Protein AF-0000000078944733 (afdb_homodimer)

pLDDT: mean 95.59, std 8.6, range [38.94, 99.0]

Radius of gyration: 26.6 Å; Cα contacts (8 Å, |Δi|>4): 1406; chains: 2; bounding box: 56×77×52 Å

Sequence (620 aa):
MRNRLVVITGGAGFIGSHIAWELVKDNEVIVIDNLYTGRAENVPPGAKLVKADIRDYDAIAELISHADYVFHEAAQVSVVESIRDPVFTEEVNVLGTLNILRALLEGHGKLIFASSAAVYGDNPNLPLKETERPRPLSPYGVTKATAEEYLRVYHELYGLPVVALRYFNVFGPRQSANQYAGVISIFIKRALAGEPLVIFGDGKQTRDFIYVKDVVKANLLVAESRRANGRVFNVATGRQTSILELAMKIVEITGTTSSIIFDKPRPGDIRHSLADIGEIRKLGFEPEFSLEEGLKRTVEFFRKTGEGAEMRNRLVVITGGAGFIGSHIAWELVKDNEVIVIDNLYTGRAENVPPGAKLVKADIRDYDAIAELISHADYVFHEAAQVSVVESIRDPVFTEEVNVLGTLNILRALLEGHGKLIFASSAAVYGDNPNLPLKETERPRPLSPYGVTKATAEEYLRVYHELYGLPVVALRYFNVFGPRQSANQYAGVISIFIKRALAGEPLVIFGDGKQTRDFIYVKDVVKANLLVAESRRANGRVFNVATGRQTSILELAMKIVEITGTTSSIIFDKPRPGDIRHSLADIGEIRKLGFEPEFSLEEGLKRTVEFFRKTGEGAE

InterPro domains:
  IPR001509 NAD-dependent epimerase/dehydratase [PF01370] (6-236)
  IPR036291 NAD(P)-binding domain superfamily [SSF51735] (2-307)

Structure (mmCIF, N/CA/C/O backbone):
data_AF-0000000078944733-model_v1
#
loop_
_entity.id
_entity.type
_entity.pdbx_description
1 polymer 'UDP-glucose 4-epimerase, putative (GalE)'
#
loop_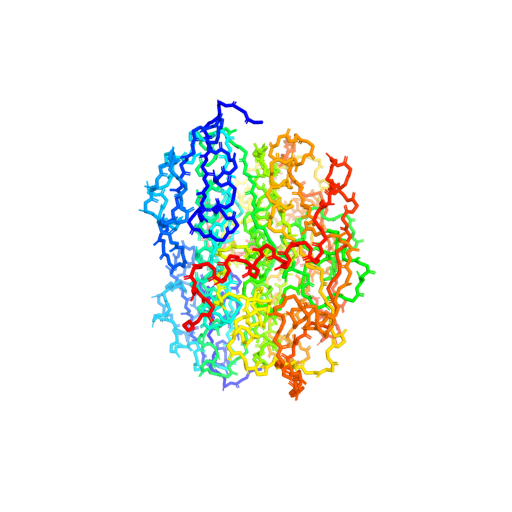
_atom_site.group_PDB
_atom_site.id
_atom_site.type_symbol
_atom_site.label_atom_id
_atom_site.label_alt_id
_atom_site.label_comp_id
_atom_site.label_asym_id
_atom_site.label_entity_id
_atom_site.label_seq_id
_atom_site.pdbx_PDB_ins_code
_atom_site.Cartn_x
_atom_site.Cartn_y
_atom_site.Cartn_z
_atom_site.occupancy
_atom_site.B_iso_or_equiv
_atom_site.auth_seq_id
_atom_site.auth_comp_id
_atom_site.auth_asym_id
_atom_site.auth_atom_id
_atom_site.pdbx_PDB_model_num
ATOM 1 N N . MET A 1 1 ? 18.875 23.844 10.656 1 89.12 1 MET A N 1
ATOM 2 C CA . MET A 1 1 ? 18.953 23.812 9.203 1 89.12 1 MET A CA 1
ATOM 3 C C . MET A 1 1 ? 19.188 25.219 8.641 1 89.12 1 MET A C 1
ATOM 5 O O . MET A 1 1 ? 18.328 26.094 8.758 1 89.12 1 MET A O 1
ATOM 9 N N . ARG A 1 2 ? 20.375 25.469 8.164 1 94.88 2 ARG A N 1
ATOM 10 C CA . ARG A 1 2 ? 20.703 26.781 7.613 1 94.88 2 ARG A CA 1
ATOM 11 C C . ARG A 1 2 ? 21.5 26.641 6.32 1 94.88 2 ARG A C 1
ATOM 13 O O . ARG A 1 2 ? 22.344 25.75 6.191 1 94.88 2 ARG A O 1
ATOM 20 N N . ASN A 1 3 ? 21.188 27.531 5.418 1 97.75 3 ASN A N 1
ATOM 21 C CA . ASN A 1 3 ? 21.891 27.609 4.152 1 97.75 3 ASN A CA 1
ATOM 22 C C . ASN A 1 3 ? 21.781 26.312 3.354 1 97.75 3 ASN A C 1
ATOM 24 O O . ASN A 1 3 ? 22.781 25.797 2.85 1 97.75 3 ASN A O 1
ATOM 28 N N . ARG A 1 4 ? 20.578 25.781 3.346 1 98.31 4 ARG A N 1
ATOM 29 C CA . ARG A 1 4 ? 20.281 24.562 2.604 1 98.31 4 ARG A CA 1
ATOM 30 C C . ARG A 1 4 ? 19.312 24.844 1.464 1 98.31 4 ARG A C 1
ATOM 32 O O . ARG A 1 4 ? 18.594 25.844 1.484 1 98.31 4 ARG A O 1
ATOM 39 N N . LEU A 1 5 ? 19.422 24 0.412 1 98.81 5 LEU A N 1
ATOM 40 C CA . LEU A 1 5 ? 18.375 23.969 -0.602 1 98.81 5 LEU A CA 1
ATOM 41 C C . LEU A 1 5 ? 17.234 23.031 -0.194 1 98.81 5 LEU A C 1
ATOM 43 O O . LEU A 1 5 ? 17.438 21.812 -0.115 1 98.81 5 LEU A O 1
ATOM 47 N N . VAL A 1 6 ? 16.078 23.641 0.07 1 98.88 6 VAL A N 1
ATOM 48 C CA . VAL A 1 6 ? 14.922 22.906 0.567 1 98.88 6 VAL A CA 1
ATOM 49 C C . VAL A 1 6 ? 13.797 22.938 -0.468 1 98.88 6 VAL A C 1
ATOM 51 O O . VAL A 1 6 ? 13.43 24 -0.958 1 98.88 6 VAL A O 1
ATOM 54 N N . VAL A 1 7 ? 13.328 21.766 -0.834 1 98.94 7 VAL A N 1
ATOM 55 C CA . VAL A 1 7 ? 12.156 21.672 -1.706 1 98.94 7 VAL A CA 1
ATOM 56 C C . VAL A 1 7 ? 10.953 21.188 -0.904 1 98.94 7 VAL A C 1
ATOM 58 O O . VAL A 1 7 ? 11.047 20.234 -0.126 1 98.94 7 VAL A O 1
ATOM 61 N N . ILE A 1 8 ? 9.836 21.891 -1.042 1 98.94 8 ILE A N 1
ATOM 62 C CA . ILE A 1 8 ? 8.578 21.531 -0.386 1 98.94 8 ILE A CA 1
ATOM 63 C C . ILE A 1 8 ? 7.5 21.281 -1.437 1 98.94 8 ILE A C 1
ATOM 65 O O . ILE A 1 8 ? 7.066 22.219 -2.117 1 98.94 8 ILE A O 1
ATOM 69 N N . THR A 1 9 ? 7.121 20.031 -1.601 1 98.94 9 THR A N 1
ATOM 70 C CA . THR A 1 9 ? 5.93 19.797 -2.408 1 98.94 9 THR A CA 1
ATOM 71 C C . THR A 1 9 ? 4.664 20.047 -1.59 1 98.94 9 THR A C 1
ATOM 73 O O . THR A 1 9 ? 4.625 19.75 -0.393 1 98.94 9 THR A O 1
ATOM 76 N N . GLY A 1 10 ? 3.658 20.547 -2.283 1 98.62 10 GLY A N 1
ATOM 77 C CA . GLY A 1 10 ? 2.473 20.938 -1.533 1 98.62 10 GLY A CA 1
ATOM 78 C C . GLY A 1 10 ? 2.693 22.141 -0.641 1 98.62 10 GLY A C 1
ATOM 79 O O . GLY A 1 10 ? 2.02 22.297 0.38 1 98.62 10 GLY A O 1
ATOM 80 N N . GLY A 1 11 ? 3.656 22.969 -1.015 1 98.69 11 GLY A N 1
ATOM 81 C CA . GLY A 1 11 ? 4.055 24.078 -0.161 1 98.69 11 GLY A CA 1
ATOM 82 C C . GLY A 1 11 ? 3.092 25.25 -0.213 1 98.69 11 GLY A C 1
ATOM 83 O O . GLY A 1 11 ? 3.205 26.188 0.577 1 98.69 11 GLY A O 1
ATOM 84 N N . ALA A 1 12 ? 2.135 25.188 -1.113 1 98.12 12 ALA A N 1
ATOM 85 C CA . ALA A 1 12 ? 1.108 26.234 -1.186 1 98.12 12 ALA A CA 1
ATOM 86 C C . ALA A 1 12 ? -0.142 25.812 -0.414 1 98.12 12 ALA A C 1
ATOM 88 O O . ALA A 1 12 ? -1.124 26.562 -0.37 1 98.12 12 ALA A O 1
ATOM 89 N N . GLY A 1 13 ? -0.078 24.641 0.168 1 96.81 13 GLY A N 1
ATOM 90 C CA . GLY A 1 13 ? -1.185 24.125 0.965 1 96.81 13 GLY A CA 1
ATOM 91 C C . GLY A 1 13 ? -1.099 24.531 2.426 1 96.81 13 GLY A C 1
ATOM 92 O O . GLY A 1 13 ? -0.395 25.484 2.773 1 96.81 13 GLY A O 1
ATOM 93 N N . PHE A 1 14 ? -1.821 23.844 3.314 1 96.06 14 PHE A N 1
ATOM 94 C CA . PHE A 1 14 ? -1.939 24.141 4.738 1 96.06 14 PHE A CA 1
ATOM 95 C C . PHE A 1 14 ? -0.616 23.891 5.453 1 96.06 14 PHE A C 1
ATOM 97 O O . PHE A 1 14 ? 0.171 24.828 5.645 1 96.06 14 PHE A O 1
ATOM 104 N N . ILE A 1 15 ? -0.199 22.688 5.652 1 98.06 15 ILE A N 1
ATOM 105 C CA . ILE A 1 15 ? 0.984 22.359 6.441 1 98.06 15 ILE A CA 1
ATOM 106 C C . ILE A 1 15 ? 2.242 22.781 5.684 1 98.06 15 ILE A C 1
ATOM 108 O O . ILE A 1 15 ? 3.146 23.391 6.258 1 98.06 15 ILE A O 1
ATOM 112 N N . GLY A 1 16 ? 2.27 22.562 4.371 1 98.69 16 GLY A N 1
ATOM 113 C CA . GLY A 1 16 ? 3.422 22.891 3.549 1 98.69 16 GLY A CA 1
ATOM 114 C C . GLY A 1 16 ? 3.781 24.359 3.59 1 98.69 16 GLY A C 1
ATOM 115 O O . GLY A 1 16 ? 4.961 24.719 3.615 1 98.69 16 GLY A O 1
ATOM 116 N N . SER A 1 17 ? 2.764 25.234 3.621 1 98.5 17 SER A N 1
ATOM 117 C CA . SER A 1 17 ? 3.047 26.656 3.641 1 98.5 17 SER A CA 1
ATOM 118 C C . SER A 1 17 ? 3.654 27.078 4.973 1 98.5 17 SER A C 1
ATOM 120 O O . SER A 1 17 ? 4.512 27.969 5.02 1 98.5 17 SER A O 1
ATOM 122 N N . HIS A 1 18 ? 3.232 26.469 6.059 1 98.69 18 HIS A N 1
ATOM 123 C CA . HIS A 1 18 ? 3.82 26.766 7.355 1 98.69 18 HIS A CA 1
ATOM 124 C C . HIS A 1 18 ? 5.281 26.344 7.418 1 98.69 18 HIS A C 1
ATOM 126 O O . HIS A 1 18 ? 6.113 27.031 8.008 1 98.69 18 HIS A O 1
ATOM 132 N N . ILE A 1 19 ? 5.602 25.203 6.809 1 98.94 19 ILE A N 1
ATOM 133 C CA . ILE A 1 19 ? 6.988 24.75 6.734 1 98.94 19 ILE A CA 1
ATOM 134 C C . ILE A 1 19 ? 7.809 25.719 5.902 1 98.94 19 ILE A C 1
ATOM 136 O O . ILE A 1 19 ? 8.914 26.109 6.293 1 98.94 19 ILE A O 1
ATOM 140 N N . ALA A 1 20 ? 7.238 26.188 4.801 1 98.88 20 ALA A N 1
ATOM 141 C CA . ALA A 1 20 ? 7.926 27.125 3.91 1 98.88 20 ALA A CA 1
ATOM 142 C C . ALA A 1 20 ? 8.242 28.438 4.625 1 98.88 20 ALA A C 1
ATOM 144 O O . ALA A 1 20 ? 9.359 28.938 4.535 1 98.88 20 ALA A O 1
ATOM 145 N N . TRP A 1 21 ? 7.27 28.953 5.348 1 98.69 21 TRP A N 1
ATOM 146 C CA . TRP A 1 21 ? 7.441 30.219 6.059 1 98.69 21 TRP A CA 1
ATOM 147 C C . TRP A 1 21 ? 8.531 30.109 7.117 1 98.69 21 TRP A C 1
ATOM 149 O O . TRP A 1 21 ? 9.266 31.062 7.367 1 98.69 21 TRP A O 1
ATOM 159 N N . GLU A 1 22 ? 8.609 28.953 7.738 1 98.62 22 GLU A N 1
ATOM 160 C CA . GLU A 1 22 ? 9.641 28.766 8.758 1 98.62 22 GLU A CA 1
ATOM 161 C C . GLU A 1 22 ? 11.023 28.641 8.133 1 98.62 22 GLU A C 1
ATOM 163 O O . GLU A 1 22 ? 11.984 29.234 8.617 1 98.62 22 GLU A O 1
ATOM 168 N N . LEU A 1 23 ? 11.172 27.969 7.027 1 98.75 23 LEU A N 1
ATOM 169 C CA . LEU A 1 23 ? 12.477 27.578 6.488 1 98.75 23 LEU A CA 1
ATOM 170 C C . LEU A 1 23 ? 13.047 28.688 5.605 1 98.75 23 LEU A C 1
ATOM 172 O O . LEU A 1 23 ? 14.266 28.75 5.41 1 98.75 23 LEU A O 1
ATOM 176 N N . VAL A 1 24 ? 12.195 29.547 5.066 1 98.62 24 VAL A N 1
ATOM 177 C CA . VAL A 1 24 ? 12.648 30.562 4.129 1 98.62 24 VAL A CA 1
ATOM 178 C C . VAL A 1 24 ? 13.531 31.578 4.859 1 98.62 24 VAL A C 1
ATOM 180 O O . VAL A 1 24 ? 14.305 32.312 4.23 1 98.62 24 VAL A O 1
ATOM 183 N N . LYS A 1 25 ? 13.461 31.609 6.148 1 97.75 25 LYS A N 1
ATOM 184 C CA . LYS A 1 25 ? 14.203 32.562 6.969 1 97.75 25 LYS A CA 1
ATOM 185 C C . LYS A 1 25 ? 15.703 32.375 6.797 1 97.75 25 LYS A C 1
ATOM 187 O O . LYS A 1 25 ? 16.453 33.375 6.816 1 97.75 25 LYS A O 1
ATOM 192 N N . ASP A 1 26 ? 16.172 31.125 6.645 1 97.44 26 ASP A N 1
ATOM 193 C CA . ASP A 1 26 ? 17.609 30.875 6.664 1 97.44 26 ASP A CA 1
ATOM 194 C C . ASP A 1 26 ? 18 29.859 5.59 1 97.44 26 ASP A C 1
ATOM 196 O O . ASP A 1 26 ? 19.109 29.312 5.625 1 97.44 26 ASP A O 1
ATOM 200 N N . ASN A 1 27 ? 17.047 29.547 4.648 1 98.75 27 ASN A N 1
ATOM 201 C CA . ASN A 1 27 ? 17.312 28.547 3.617 1 98.75 27 ASN A CA 1
ATOM 202 C C . ASN A 1 27 ? 16.797 29.016 2.252 1 98.75 27 ASN A C 1
ATOM 204 O O . ASN A 1 27 ? 16.047 29.969 2.16 1 98.75 27 ASN A O 1
ATOM 208 N N . GLU A 1 28 ? 17.359 28.469 1.175 1 98.81 28 GLU A N 1
ATOM 209 C CA . GLU A 1 28 ? 16.734 28.578 -0.146 1 98.81 28 GLU A CA 1
ATOM 210 C C . GLU A 1 28 ? 15.578 27.594 -0.292 1 98.81 28 GLU A C 1
ATOM 212 O O . GLU A 1 28 ? 15.773 26.391 -0.264 1 98.81 28 GLU A O 1
ATOM 217 N N . VAL A 1 29 ? 14.375 28.172 -0.407 1 98.88 29 VAL A N 1
ATOM 218 C CA . VAL A 1 29 ? 13.18 27.328 -0.393 1 98.88 29 VAL A CA 1
ATOM 219 C C . VAL A 1 29 ? 12.508 27.359 -1.766 1 98.88 29 VAL A C 1
ATOM 221 O O . VAL A 1 29 ? 12.227 28.438 -2.301 1 98.88 29 VAL A O 1
ATOM 224 N N . ILE A 1 30 ? 12.32 26.203 -2.389 1 98.94 30 ILE A N 1
ATOM 225 C CA . ILE A 1 30 ? 11.531 26.016 -3.604 1 98.94 30 ILE A CA 1
ATOM 226 C C . ILE A 1 30 ? 10.25 25.266 -3.279 1 98.94 30 ILE A C 1
ATOM 228 O O . ILE A 1 30 ? 10.297 24.172 -2.699 1 98.94 30 ILE A O 1
ATOM 232 N N . VAL A 1 31 ? 9.109 25.859 -3.633 1 98.94 31 VAL A N 1
ATOM 233 C CA . VAL A 1 31 ? 7.801 25.234 -3.445 1 98.94 31 VAL A CA 1
ATOM 234 C C . VAL A 1 31 ? 7.312 24.641 -4.77 1 98.94 31 VAL A C 1
ATOM 236 O O . VAL A 1 31 ? 7.285 25.344 -5.789 1 98.94 31 VAL A O 1
ATOM 239 N N . ILE A 1 32 ? 7.012 23.359 -4.77 1 98.94 32 ILE A N 1
ATOM 240 C CA . ILE A 1 32 ? 6.34 22.719 -5.895 1 98.94 32 ILE A CA 1
ATOM 241 C C . ILE A 1 32 ? 4.871 22.484 -5.551 1 98.94 32 ILE A C 1
ATOM 243 O O . ILE A 1 32 ? 4.559 21.828 -4.555 1 98.94 32 ILE A O 1
ATOM 247 N N . ASP A 1 33 ? 4.004 23.031 -6.332 1 98.81 33 ASP A N 1
ATOM 248 C CA . ASP A 1 33 ? 2.566 22.891 -6.121 1 98.81 33 ASP A CA 1
ATOM 249 C C . ASP A 1 33 ? 1.801 23.031 -7.438 1 98.81 33 ASP A C 1
ATOM 251 O O . ASP A 1 33 ? 2.141 23.891 -8.266 1 98.81 33 ASP A O 1
ATOM 255 N N . ASN A 1 34 ? 0.762 22.188 -7.613 1 98.69 34 ASN A N 1
ATOM 256 C CA . ASN A 1 34 ? -0.047 22.344 -8.812 1 98.69 34 ASN A CA 1
ATOM 257 C C . ASN A 1 34 ? -1.28 23.203 -8.555 1 98.69 34 ASN A C 1
ATOM 259 O O . ASN A 1 34 ? -2.115 23.391 -9.438 1 98.69 34 ASN A O 1
ATOM 263 N N . LEU A 1 35 ? -1.501 23.625 -7.355 1 97.5 35 LEU A N 1
ATOM 264 C CA . LEU A 1 35 ? -2.539 24.547 -6.891 1 97.5 35 LEU A CA 1
ATOM 265 C C . LEU A 1 35 ? -3.92 23.906 -7.023 1 97.5 35 LEU A C 1
ATOM 267 O O . LEU A 1 35 ? -4.91 24.609 -7.258 1 97.5 35 LEU A O 1
ATOM 271 N N . TYR A 1 36 ? -3.986 22.531 -7.004 1 95.38 36 TYR A N 1
ATOM 272 C CA . TYR A 1 36 ? -5.262 21.828 -6.965 1 95.38 36 TYR A CA 1
ATOM 273 C C . TYR A 1 36 ? -6.105 22.281 -5.781 1 95.38 36 TYR A C 1
ATOM 275 O O . TYR A 1 36 ? -7.277 22.625 -5.941 1 95.38 36 TYR A O 1
ATOM 283 N N . THR A 1 37 ? -5.465 22.344 -4.562 1 93 37 THR A N 1
ATOM 284 C CA . THR A 1 37 ? -6.137 22.891 -3.387 1 93 37 THR A CA 1
ATOM 285 C C . THR A 1 37 ? -5.293 23.984 -2.748 1 93 37 THR A C 1
ATOM 287 O O . THR A 1 37 ? -5.766 24.703 -1.86 1 93 37 THR A O 1
ATOM 290 N N . GLY A 1 38 ? -4.02 24.062 -3.172 1 94.69 38 GLY A N 1
ATOM 291 C CA . GLY A 1 38 ? -3.127 25.078 -2.643 1 94.69 38 GLY A CA 1
ATOM 292 C C . GLY A 1 38 ? -3.414 26.469 -3.191 1 94.69 38 GLY A C 1
ATOM 293 O O . GLY A 1 38 ? -4.09 26.609 -4.215 1 94.69 38 GLY A O 1
ATOM 294 N N . ARG A 1 39 ? -2.934 27.469 -2.445 1 95.75 39 ARG A N 1
ATOM 295 C CA . ARG A 1 39 ? -3.059 28.859 -2.857 1 95.75 39 ARG A CA 1
ATOM 296 C C . ARG A 1 39 ? -1.689 29.531 -2.961 1 95.75 39 ARG A C 1
ATOM 298 O O . ARG A 1 39 ? -0.917 29.516 -2 1 95.75 39 ARG A O 1
ATOM 305 N N . ALA A 1 40 ? -1.506 30.156 -4.066 1 97.69 40 ALA A N 1
ATOM 306 C CA . ALA A 1 40 ? -0.22 30.812 -4.301 1 97.69 40 ALA A CA 1
ATOM 307 C C . ALA A 1 40 ? 0.082 31.844 -3.213 1 97.69 40 ALA A C 1
ATOM 309 O O . ALA A 1 40 ? 1.24 32.031 -2.838 1 97.69 40 ALA A O 1
ATOM 310 N N . GLU A 1 41 ? -0.923 32.438 -2.631 1 96.12 41 GLU A N 1
ATOM 311 C CA . GLU A 1 41 ? -0.77 33.5 -1.629 1 96.12 41 GLU A CA 1
ATOM 312 C C . GLU A 1 41 ? -0.215 32.938 -0.323 1 96.12 41 GLU A C 1
ATOM 314 O O . GLU A 1 41 ? 0.258 33.688 0.531 1 96.12 41 GLU A O 1
ATOM 319 N N . ASN A 1 42 ? -0.294 31.594 -0.159 1 97.19 42 ASN A N 1
ATOM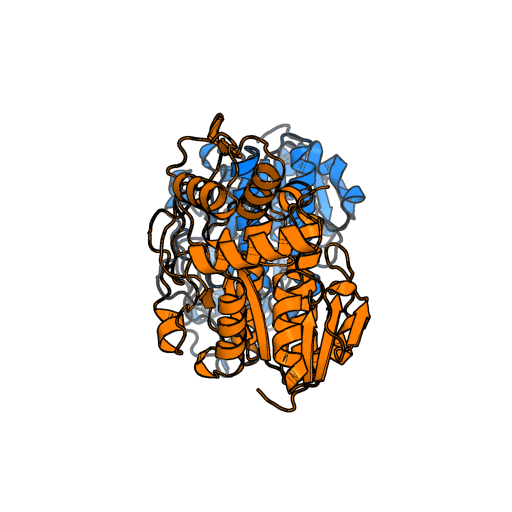 320 C CA . ASN A 1 42 ? 0.22 30.969 1.055 1 97.19 42 ASN A CA 1
ATOM 321 C C . ASN A 1 42 ? 1.743 30.891 1.039 1 97.19 42 ASN A C 1
ATOM 323 O O . ASN A 1 42 ? 2.367 30.672 2.08 1 97.19 42 ASN A O 1
ATOM 327 N N . VAL A 1 43 ? 2.336 31 -0.13 1 98.62 43 VAL A N 1
ATOM 328 C CA . VAL A 1 43 ? 3.779 30.859 -0.286 1 98.62 43 VAL A CA 1
ATOM 329 C C . VAL A 1 43 ? 4.477 32.156 0.161 1 98.62 43 VAL A C 1
ATOM 331 O O . VAL A 1 43 ? 4.117 33.25 -0.28 1 98.62 43 VAL A O 1
ATOM 334 N N . PRO A 1 44 ? 5.43 32.062 1.107 1 98.31 44 PRO A N 1
ATOM 335 C CA . PRO A 1 44 ? 6.082 33.25 1.596 1 98.31 44 PRO A CA 1
ATOM 336 C C . PRO A 1 44 ? 6.918 33.969 0.522 1 98.31 44 PRO A C 1
ATOM 338 O O . PRO A 1 44 ? 7.469 33.281 -0.359 1 98.31 44 PRO A O 1
ATOM 341 N N . PRO A 1 45 ? 7.004 35.281 0.856 1 96.75 45 PRO A N 1
ATOM 342 C CA . PRO A 1 45 ? 7.969 36 -0.002 1 96.75 45 PRO A CA 1
ATOM 343 C C . PRO A 1 45 ? 9.391 35.469 0.168 1 96.75 45 PRO A C 1
ATOM 345 O O . PRO A 1 45 ? 9.805 35.125 1.282 1 96.75 45 PRO A O 1
ATOM 348 N N . GLY A 1 46 ? 10.125 35.156 -0.758 1 97.56 46 GLY A N 1
ATOM 349 C CA . GLY A 1 46 ? 11.484 34.656 -0.689 1 97.56 46 GLY A CA 1
ATOM 350 C C . GLY A 1 46 ? 11.625 33.25 -1.203 1 97.56 46 GLY A C 1
ATOM 351 O O . GLY A 1 46 ? 12.727 32.781 -1.519 1 97.56 46 GLY A O 1
ATOM 352 N N . ALA A 1 47 ? 10.477 32.594 -1.114 1 98.75 47 ALA A N 1
ATOM 353 C CA . ALA A 1 47 ? 10.492 31.234 -1.697 1 98.75 47 ALA A CA 1
ATOM 354 C C . ALA A 1 47 ? 10.133 31.281 -3.18 1 98.75 47 ALA A C 1
ATOM 356 O O . ALA A 1 47 ? 9.438 32.188 -3.631 1 98.75 47 ALA A O 1
ATOM 357 N N . LYS A 1 48 ? 10.641 30.375 -3.928 1 98.75 48 LYS A N 1
ATOM 358 C CA . LYS A 1 48 ? 10.281 30.234 -5.336 1 98.75 48 LYS A CA 1
ATOM 359 C C . LYS A 1 48 ? 9.148 29.234 -5.516 1 98.75 48 LYS A C 1
ATOM 361 O O . LYS A 1 48 ? 9.258 28.078 -5.086 1 98.75 48 LYS A O 1
ATOM 366 N N . LEU A 1 49 ? 8.086 29.688 -6.121 1 98.81 49 LEU A N 1
ATOM 367 C CA . LEU A 1 49 ? 6.98 28.797 -6.438 1 98.81 49 LEU A CA 1
ATOM 368 C C . LEU A 1 49 ? 7.129 28.219 -7.84 1 98.81 49 LEU A C 1
ATOM 370 O O . LEU A 1 49 ? 7.223 28.969 -8.812 1 98.81 49 LEU A O 1
ATOM 374 N N . VAL A 1 50 ? 7.168 26.938 -7.969 1 98.88 50 VAL A N 1
ATOM 375 C CA . VAL A 1 50 ? 7.141 26.203 -9.227 1 98.88 50 VAL A CA 1
ATOM 376 C C . VAL A 1 50 ? 5.805 25.484 -9.383 1 98.88 50 VAL A C 1
ATOM 378 O O . VAL A 1 50 ? 5.527 24.531 -8.656 1 98.88 50 VAL A O 1
ATOM 381 N N . LYS A 1 51 ? 4.996 25.984 -10.289 1 98.81 51 LYS A N 1
ATOM 382 C CA . LYS A 1 51 ? 3.725 25.312 -10.539 1 98.81 51 LYS A CA 1
ATOM 383 C C . LYS A 1 51 ? 3.93 24.016 -11.312 1 98.81 51 LYS A C 1
ATOM 385 O O . LYS A 1 51 ? 4.203 24.047 -12.516 1 98.81 51 LYS A O 1
ATOM 390 N N . ALA A 1 52 ? 3.803 22.859 -10.656 1 98.81 52 ALA A N 1
ATOM 391 C CA . ALA A 1 52 ? 4.016 21.547 -11.273 1 98.81 52 ALA A CA 1
ATOM 392 C C . ALA A 1 52 ? 3.262 20.453 -10.516 1 98.81 52 ALA A C 1
ATOM 394 O O . ALA A 1 52 ? 2.9 20.641 -9.352 1 98.81 52 ALA A O 1
ATOM 395 N N . ASP A 1 53 ? 2.926 19.438 -11.219 1 98.81 53 ASP A N 1
ATOM 396 C CA . ASP A 1 53 ? 2.307 18.234 -10.68 1 98.81 53 ASP A CA 1
ATOM 397 C C . ASP A 1 53 ? 3.355 17.172 -10.375 1 98.81 53 ASP A C 1
ATOM 399 O O . ASP A 1 53 ? 4.215 16.891 -11.211 1 98.81 53 ASP A O 1
ATOM 403 N N . ILE A 1 54 ? 3.293 16.609 -9.211 1 98.81 54 ILE A N 1
ATOM 404 C CA . ILE A 1 54 ? 4.328 15.656 -8.805 1 98.81 54 ILE A CA 1
ATOM 405 C C . ILE A 1 54 ? 4.199 14.375 -9.625 1 98.81 54 ILE A C 1
ATOM 407 O O . ILE A 1 54 ? 5.105 13.539 -9.625 1 98.81 54 ILE A O 1
ATOM 411 N N . ARG A 1 55 ? 3.061 14.156 -10.312 1 98.69 55 ARG A N 1
ATOM 412 C CA . ARG A 1 55 ? 2.91 13.008 -11.211 1 98.69 55 ARG A CA 1
ATOM 413 C C . ARG A 1 55 ? 3.775 13.172 -12.453 1 98.69 55 ARG A C 1
ATOM 415 O O . ARG A 1 55 ? 4.039 12.203 -13.172 1 98.69 55 ARG A O 1
ATOM 422 N N . ASP A 1 56 ? 4.184 14.398 -12.742 1 98.81 56 ASP A N 1
ATOM 423 C CA . ASP A 1 56 ? 5.055 14.703 -13.875 1 98.81 56 ASP A CA 1
ATOM 424 C C . ASP A 1 56 ? 6.527 14.656 -13.469 1 98.81 56 ASP A C 1
ATOM 426 O O . ASP A 1 56 ? 7.082 15.664 -13.023 1 98.81 56 ASP A O 1
ATOM 430 N N . TYR A 1 57 ? 7.152 13.555 -13.727 1 98.75 57 TYR A N 1
ATOM 431 C CA . TYR A 1 57 ? 8.523 13.336 -13.281 1 98.75 57 TYR A CA 1
ATOM 432 C C . TYR A 1 57 ? 9.461 14.391 -13.852 1 98.75 57 TYR A C 1
ATOM 434 O O . TYR A 1 57 ? 10.297 14.945 -13.133 1 98.75 57 TYR A O 1
ATOM 442 N N . ASP A 1 58 ? 9.32 14.68 -15.102 1 98.5 58 ASP A N 1
ATOM 443 C CA . ASP A 1 58 ? 10.25 15.586 -15.789 1 98.5 58 ASP A CA 1
ATOM 444 C C . ASP A 1 58 ? 10.148 17 -15.227 1 98.5 58 ASP A C 1
ATOM 446 O O . ASP A 1 58 ? 11.133 17.734 -15.203 1 98.5 58 ASP A O 1
ATOM 450 N N . ALA A 1 59 ? 9.031 17.328 -14.672 1 98.69 59 ALA A N 1
ATOM 451 C CA . ALA A 1 59 ? 8.797 18.688 -14.164 1 98.69 59 ALA A CA 1
ATOM 452 C C . ALA A 1 59 ? 9.453 18.875 -12.797 1 98.69 59 ALA A C 1
ATOM 454 O O . ALA A 1 59 ? 9.711 20 -12.375 1 98.69 59 ALA A O 1
ATOM 455 N N . ILE A 1 60 ? 9.766 17.75 -12.117 1 98.75 60 ILE A N 1
ATOM 456 C CA . ILE A 1 60 ? 10.148 17.953 -10.719 1 98.75 60 ILE A CA 1
ATOM 457 C C . ILE A 1 60 ? 11.531 17.328 -10.477 1 98.75 60 ILE A C 1
ATOM 459 O O . ILE A 1 60 ? 12.18 17.641 -9.477 1 98.75 60 ILE A O 1
ATOM 463 N N . ALA A 1 61 ? 12.023 16.5 -11.336 1 98.69 61 ALA A N 1
ATOM 464 C CA . ALA A 1 61 ? 13.156 15.617 -11.078 1 98.69 61 ALA A CA 1
ATOM 465 C C . ALA A 1 61 ? 14.414 16.422 -10.766 1 98.69 61 ALA A C 1
ATOM 467 O O . ALA A 1 61 ? 15.133 16.125 -9.805 1 98.69 61 ALA A O 1
ATOM 468 N N . GLU A 1 62 ? 14.734 17.406 -11.555 1 98.5 62 GLU A N 1
ATOM 469 C CA . GLU A 1 62 ? 15.945 18.203 -11.375 1 98.5 62 GLU A CA 1
ATOM 470 C C . GLU A 1 62 ? 15.922 18.938 -10.039 1 98.5 62 GLU A C 1
ATOM 472 O O . GLU A 1 62 ? 16.922 18.969 -9.328 1 98.5 62 GLU A O 1
ATOM 477 N N . LEU A 1 63 ? 14.797 19.547 -9.695 1 98.69 63 LEU A N 1
ATOM 478 C CA . LEU A 1 63 ? 14.672 20.281 -8.445 1 98.69 63 LEU A CA 1
ATOM 479 C C . LEU A 1 63 ? 14.859 19.359 -7.242 1 98.69 63 LEU A C 1
ATOM 481 O O . LEU A 1 63 ? 15.578 19.703 -6.301 1 98.69 63 LEU A O 1
ATOM 485 N N . ILE A 1 64 ? 14.273 18.203 -7.316 1 98.81 64 ILE A N 1
ATOM 486 C CA . ILE A 1 64 ? 14.289 17.25 -6.211 1 98.81 64 ILE A CA 1
ATOM 487 C C . ILE A 1 64 ? 15.688 16.672 -6.051 1 98.81 64 ILE A C 1
ATOM 489 O O . ILE A 1 64 ? 16.188 16.531 -4.93 1 98.81 64 ILE A O 1
ATOM 493 N N . SER A 1 65 ? 16.312 16.344 -7.168 1 98.62 65 SER A N 1
ATOM 494 C CA . SER A 1 65 ? 17.609 15.672 -7.109 1 98.62 65 SER A CA 1
ATOM 495 C C . SER A 1 65 ? 18.672 16.594 -6.539 1 98.62 65 SER A C 1
ATOM 497 O O . SER A 1 65 ? 19.656 16.125 -5.961 1 98.62 65 SER A O 1
ATOM 499 N N . HIS A 1 66 ? 18.516 17.891 -6.594 1 98.5 66 HIS A N 1
ATOM 500 C CA . HIS A 1 66 ? 19.516 18.828 -6.133 1 98.5 66 HIS A CA 1
ATOM 501 C C . HIS A 1 66 ? 19.25 19.266 -4.695 1 98.5 66 HIS A C 1
ATOM 503 O O . HIS A 1 66 ? 20.094 19.922 -4.07 1 98.5 66 HIS A O 1
ATOM 509 N N . ALA A 1 67 ? 18.188 18.906 -4.129 1 98.75 67 ALA A N 1
ATOM 510 C CA . ALA A 1 67 ? 17.766 19.391 -2.814 1 98.75 67 ALA A CA 1
ATOM 511 C C . ALA A 1 67 ? 18.562 18.719 -1.702 1 98.75 67 ALA A C 1
ATOM 513 O O . ALA A 1 67 ? 18.891 17.531 -1.805 1 98.75 67 ALA A O 1
ATOM 514 N N . ASP A 1 68 ? 18.828 19.469 -0.652 1 98.81 68 ASP A N 1
ATOM 515 C CA . ASP A 1 68 ? 19.359 18.875 0.572 1 98.81 68 ASP A CA 1
ATOM 516 C C . ASP A 1 68 ? 18.25 18.172 1.36 1 98.81 68 ASP A C 1
ATOM 518 O O . ASP A 1 68 ? 18.484 17.141 1.981 1 98.81 68 ASP A O 1
ATOM 522 N N . TYR A 1 69 ? 17.094 18.781 1.365 1 98.88 69 TYR A N 1
ATOM 523 C CA . TYR A 1 69 ? 15.914 18.266 2.041 1 98.88 69 TYR A CA 1
ATOM 524 C C . TYR A 1 69 ? 14.68 18.406 1.166 1 98.88 69 TYR A C 1
ATOM 526 O O . TYR A 1 69 ? 14.508 19.422 0.481 1 98.88 69 TYR A O 1
ATOM 534 N N . VAL A 1 70 ? 13.883 17.406 1.165 1 98.94 70 VAL A N 1
ATOM 535 C CA . VAL A 1 70 ? 12.57 17.453 0.523 1 98.94 70 VAL A CA 1
ATOM 536 C C . VAL A 1 70 ? 11.484 17.203 1.558 1 98.94 70 VAL A C 1
ATOM 538 O O . VAL A 1 70 ? 11.43 16.125 2.166 1 98.94 70 VAL A O 1
ATOM 541 N N . PHE A 1 71 ? 10.672 18.203 1.837 1 99 71 PHE A N 1
ATOM 542 C CA . PHE A 1 71 ? 9.445 18.031 2.613 1 99 71 PHE A CA 1
ATOM 543 C C . PHE A 1 71 ? 8.266 17.734 1.7 1 99 71 PHE A C 1
ATOM 545 O O . PHE A 1 71 ? 7.793 18.609 0.977 1 99 71 PHE A O 1
ATOM 552 N N . HIS A 1 72 ? 7.82 16.516 1.702 1 99 72 HIS A N 1
ATOM 553 C CA . HIS A 1 72 ? 6.77 16.078 0.793 1 99 72 HIS A CA 1
ATOM 554 C C . HIS A 1 72 ? 5.398 16.156 1.453 1 99 72 HIS A C 1
ATOM 556 O O . HIS A 1 72 ? 4.938 15.195 2.064 1 99 72 HIS A O 1
ATOM 562 N N . GLU A 1 73 ? 4.742 17.297 1.182 1 98.81 73 GLU A N 1
ATOM 563 C CA . GLU A 1 73 ? 3.436 17.578 1.768 1 98.81 73 GLU A CA 1
ATOM 564 C C . GLU A 1 73 ? 2.328 17.484 0.722 1 98.81 73 GLU A C 1
ATOM 566 O O . GLU A 1 73 ? 1.145 17.594 1.053 1 98.81 73 GLU A O 1
ATOM 571 N N . ALA A 1 74 ? 2.689 17.266 -0.531 1 98.75 74 ALA A N 1
ATOM 572 C CA . ALA A 1 74 ? 1.689 17.172 -1.592 1 98.75 74 ALA A CA 1
ATOM 573 C C . ALA A 1 74 ? 0.935 15.852 -1.514 1 98.75 74 ALA A C 1
ATOM 575 O O . ALA A 1 74 ? 1.545 14.789 -1.357 1 98.75 74 ALA A O 1
ATOM 576 N N . ALA A 1 75 ? -0.354 15.945 -1.584 1 98.25 75 ALA A N 1
ATOM 577 C CA . ALA A 1 75 ? -1.212 14.766 -1.617 1 98.25 75 ALA A CA 1
ATOM 578 C C . ALA A 1 75 ? -2.646 15.141 -1.984 1 98.25 75 ALA A C 1
ATOM 580 O O . ALA A 1 75 ? -3.043 16.297 -1.862 1 98.25 75 ALA A O 1
ATOM 581 N N . GLN A 1 76 ? -3.398 14.227 -2.621 1 96.88 76 GLN A N 1
ATOM 582 C CA . GLN A 1 76 ? -4.852 14.242 -2.471 1 96.88 76 GLN A CA 1
ATOM 583 C C . GLN A 1 76 ? -5.262 13.844 -1.058 1 96.88 76 GLN A C 1
ATOM 585 O O . GLN A 1 76 ? -5.043 12.703 -0.641 1 96.88 76 GLN A O 1
ATOM 590 N N . VAL A 1 77 ? -5.82 14.773 -0.266 1 94.44 77 VAL A N 1
ATOM 591 C CA . VAL A 1 77 ? -5.895 14.57 1.177 1 94.44 77 VAL A CA 1
ATOM 592 C C . VAL A 1 77 ? -7.34 14.281 1.582 1 94.44 77 VAL A C 1
ATOM 594 O O . VAL A 1 77 ? -7.605 13.906 2.727 1 94.44 77 VAL A O 1
ATOM 597 N N . SER A 1 78 ? -8.305 14.453 0.681 1 93.19 78 SER A N 1
ATOM 598 C CA . SER A 1 78 ? -9.711 14.25 1 1 93.19 78 SER A CA 1
ATOM 599 C C . SER A 1 78 ? -10.062 12.766 1.027 1 93.19 78 SER A C 1
ATOM 601 O O . SER A 1 78 ? -9.977 12.086 0.005 1 93.19 78 SER A O 1
ATOM 603 N N . VAL A 1 79 ? -10.562 12.312 2.168 1 94.06 79 VAL A N 1
ATOM 604 C CA . VAL A 1 79 ? -11.023 10.93 2.283 1 94.06 79 VAL A CA 1
ATOM 605 C C . VAL A 1 79 ? -12.227 10.711 1.37 1 94.06 79 VAL A C 1
ATOM 607 O O . VAL A 1 79 ? -12.289 9.711 0.649 1 94.06 79 VAL A O 1
ATOM 610 N N . VAL A 1 80 ? -13.125 11.664 1.34 1 92.56 80 VAL A N 1
ATOM 611 C CA . VAL A 1 80 ? -14.336 11.57 0.532 1 92.56 80 VAL A CA 1
ATOM 612 C C . VAL A 1 80 ? -13.969 11.477 -0.946 1 92.56 80 VAL A C 1
ATOM 614 O O . VAL A 1 80 ? -14.492 10.625 -1.667 1 92.56 80 VAL A O 1
ATOM 617 N N . GLU A 1 81 ? -13.039 12.336 -1.341 1 95 81 GLU A N 1
ATOM 618 C CA . GLU A 1 81 ? -12.609 12.297 -2.734 1 95 81 GLU A CA 1
ATOM 619 C C . GLU A 1 81 ? -11.875 11 -3.053 1 95 81 GLU A C 1
ATOM 621 O O . GLU A 1 81 ? -11.984 10.469 -4.164 1 95 81 GLU A O 1
ATOM 626 N N . SER A 1 82 ? -11.133 10.484 -2.102 1 97.44 82 SER A N 1
ATOM 627 C CA . SER A 1 82 ? -10.375 9.25 -2.33 1 97.44 82 SER A CA 1
ATOM 628 C C . SER A 1 82 ? -11.312 8.07 -2.566 1 97.44 82 SER A C 1
ATOM 630 O O . SER A 1 82 ? -10.969 7.145 -3.307 1 97.44 82 SER A O 1
ATOM 632 N N . ILE A 1 83 ? -12.43 8.07 -1.918 1 96.5 83 ILE A N 1
ATOM 633 C CA . ILE A 1 83 ? -13.43 7.023 -2.094 1 96.5 83 ILE A CA 1
ATOM 634 C C . ILE A 1 83 ? -14.109 7.18 -3.453 1 96.5 83 ILE A C 1
ATOM 636 O O . ILE A 1 83 ? -14.336 6.195 -4.156 1 96.5 83 ILE A O 1
ATOM 640 N N . ARG A 1 84 ? -14.344 8.414 -3.842 1 96.19 84 ARG A N 1
ATOM 641 C CA . ARG A 1 84 ? -15.008 8.703 -5.109 1 96.19 84 ARG A CA 1
ATOM 642 C C . ARG A 1 84 ? -14.086 8.391 -6.289 1 96.19 84 ARG A C 1
ATOM 644 O O . ARG A 1 84 ? -14.539 7.918 -7.332 1 96.19 84 ARG A O 1
ATOM 651 N N . ASP A 1 85 ? -12.844 8.664 -6.109 1 97.81 85 ASP A N 1
ATOM 652 C CA . ASP A 1 85 ? -11.875 8.492 -7.184 1 97.81 85 ASP A CA 1
ATOM 653 C C . ASP A 1 85 ? -10.562 7.922 -6.648 1 97.81 85 ASP A C 1
ATOM 655 O O . ASP A 1 85 ? -9.547 8.617 -6.605 1 97.81 85 ASP A O 1
ATOM 659 N N . PRO A 1 86 ? -10.562 6.613 -6.387 1 98.62 86 PRO A N 1
ATOM 660 C CA . PRO A 1 86 ? -9.359 5.992 -5.82 1 98.62 86 PRO A CA 1
ATOM 661 C C . PRO A 1 86 ? -8.172 6.016 -6.781 1 98.62 86 PRO A C 1
ATOM 663 O O . PRO A 1 86 ? -7.02 6.09 -6.348 1 98.62 86 PRO A O 1
ATOM 666 N N . VAL A 1 87 ? -8.43 5.961 -8.094 1 98.69 87 VAL A N 1
ATOM 667 C CA . VAL A 1 87 ? -7.367 5.945 -9.102 1 98.69 87 VAL A CA 1
ATOM 668 C C . VAL A 1 87 ? -6.598 7.262 -9.055 1 98.69 87 VAL A C 1
ATOM 670 O O . VAL A 1 87 ? -5.363 7.266 -8.984 1 98.69 87 VAL A O 1
ATOM 673 N N . PHE A 1 88 ? -7.352 8.383 -9.023 1 98.5 88 PHE A N 1
ATOM 674 C CA . PHE A 1 88 ? -6.723 9.695 -8.945 1 98.5 88 PHE A CA 1
ATOM 675 C C . PHE A 1 88 ? -5.895 9.82 -7.668 1 98.5 88 PHE A C 1
ATOM 677 O O . PHE A 1 88 ? -4.762 10.305 -7.703 1 98.5 88 PHE A O 1
ATOM 684 N N . THR A 1 89 ? -6.441 9.391 -6.566 1 98.69 89 THR A N 1
ATOM 685 C CA . THR A 1 89 ? -5.754 9.461 -5.281 1 98.69 89 THR A CA 1
ATOM 686 C C . THR A 1 89 ? -4.469 8.641 -5.312 1 98.69 89 THR A C 1
ATOM 688 O O . THR A 1 89 ? -3.426 9.094 -4.836 1 98.69 89 THR A O 1
ATOM 691 N N . GLU A 1 90 ? -4.52 7.445 -5.906 1 98.88 90 GLU A N 1
ATOM 692 C CA . GLU A 1 90 ? -3.355 6.57 -6.031 1 98.88 90 GLU A CA 1
ATOM 693 C C . GLU A 1 90 ? -2.285 7.195 -6.922 1 98.88 90 GLU A C 1
ATOM 695 O O . GLU A 1 90 ? -1.095 7.129 -6.613 1 98.88 90 GLU A O 1
ATOM 700 N N . GLU A 1 91 ? -2.666 7.77 -7.988 1 98.88 91 GLU A N 1
ATOM 701 C CA . GLU A 1 91 ? -1.729 8.414 -8.906 1 98.88 91 GLU A CA 1
ATOM 702 C C . GLU A 1 91 ? -0.976 9.547 -8.211 1 98.88 91 GLU A C 1
ATOM 704 O O . GLU A 1 91 ? 0.248 9.648 -8.328 1 98.88 91 GLU A O 1
ATOM 709 N N . VAL A 1 92 ? -1.711 10.336 -7.48 1 98.88 92 VAL A N 1
ATOM 710 C CA . VAL A 1 92 ? -1.1 11.5 -6.844 1 98.88 92 VAL A CA 1
ATOM 711 C C . VAL A 1 92 ? -0.251 11.047 -5.656 1 98.88 92 VAL A C 1
ATOM 713 O O . VAL A 1 92 ? 0.94 11.359 -5.582 1 98.88 92 VAL A O 1
ATOM 716 N N . ASN A 1 93 ? -0.825 10.289 -4.773 1 98.94 93 ASN A N 1
ATOM 717 C CA . ASN A 1 93 ? -0.21 10.039 -3.475 1 98.94 93 ASN A CA 1
ATOM 718 C C . ASN A 1 93 ? 0.907 9 -3.574 1 98.94 93 ASN A C 1
ATOM 720 O O . ASN A 1 93 ? 1.89 9.07 -2.834 1 98.94 93 ASN A O 1
ATOM 724 N N . VAL A 1 94 ? 0.733 8 -4.477 1 98.94 94 VAL A N 1
ATOM 725 C CA . VAL A 1 94 ? 1.718 6.926 -4.5 1 98.94 94 VAL A CA 1
ATOM 726 C C . VAL A 1 94 ? 2.66 7.113 -5.684 1 98.94 94 VAL A C 1
ATOM 728 O O . VAL A 1 94 ? 3.877 7.203 -5.512 1 98.94 94 VAL A O 1
ATOM 731 N N . LEU A 1 95 ? 2.111 7.242 -6.91 1 98.88 95 LEU A N 1
ATOM 732 C CA . LEU A 1 95 ? 2.994 7.43 -8.055 1 98.88 95 LEU A CA 1
ATOM 733 C C . LEU A 1 95 ? 3.758 8.742 -7.945 1 98.88 95 LEU A C 1
ATOM 735 O O . LEU A 1 95 ? 4.93 8.82 -8.32 1 98.88 95 LEU A O 1
ATOM 739 N N . GLY A 1 96 ? 3.07 9.797 -7.48 1 98.94 96 GLY A N 1
ATOM 740 C CA . GLY A 1 96 ? 3.771 11.047 -7.211 1 98.94 96 GLY A CA 1
ATOM 741 C C . GLY A 1 96 ? 4.926 10.883 -6.242 1 98.94 96 GLY A C 1
ATOM 742 O O . GLY A 1 96 ? 6.012 11.422 -6.469 1 98.94 96 GLY A O 1
ATOM 743 N N . THR A 1 97 ? 4.723 10.133 -5.145 1 98.94 97 THR A N 1
ATOM 744 C CA . THR A 1 97 ? 5.77 9.875 -4.16 1 98.94 97 THR A CA 1
ATOM 745 C C . THR A 1 97 ? 6.906 9.07 -4.777 1 98.94 97 THR A C 1
ATOM 747 O O . THR A 1 97 ? 8.078 9.336 -4.516 1 98.94 97 THR A O 1
ATOM 750 N N . LEU A 1 98 ? 6.562 8.086 -5.621 1 98.94 98 LEU A N 1
ATOM 751 C CA . LEU A 1 98 ? 7.574 7.281 -6.297 1 98.94 98 LEU A CA 1
ATOM 752 C C . LEU A 1 98 ? 8.453 8.156 -7.191 1 98.94 98 LEU A C 1
ATOM 754 O O . LEU A 1 98 ? 9.656 7.918 -7.301 1 98.94 98 LEU A O 1
ATOM 758 N N . ASN A 1 99 ? 7.84 9.141 -7.852 1 98.88 99 ASN A N 1
ATOM 759 C CA . ASN A 1 99 ? 8.609 10.078 -8.664 1 98.88 99 ASN A CA 1
ATOM 760 C C . ASN A 1 99 ? 9.633 10.844 -7.828 1 98.88 99 ASN A C 1
ATOM 762 O O . ASN A 1 99 ? 10.766 11.062 -8.266 1 98.88 99 ASN A O 1
ATOM 766 N N . ILE A 1 100 ? 9.227 11.227 -6.656 1 98.94 100 ILE A N 1
ATOM 767 C CA . ILE A 1 100 ? 10.117 11.953 -5.754 1 98.94 100 ILE A CA 1
ATOM 768 C C . ILE A 1 100 ? 11.25 11.039 -5.301 1 98.94 100 ILE A C 1
ATOM 770 O O . ILE A 1 100 ? 12.422 11.43 -5.324 1 98.94 100 ILE A O 1
ATOM 774 N N . LEU A 1 101 ? 10.914 9.844 -4.93 1 98.88 101 LEU A N 1
ATOM 775 C CA . LEU A 1 101 ? 11.914 8.875 -4.504 1 98.88 101 LEU A CA 1
ATOM 776 C C . LEU A 1 101 ? 12.906 8.586 -5.629 1 98.88 101 LEU A C 1
ATOM 778 O O . LEU A 1 101 ? 14.117 8.523 -5.398 1 98.88 101 LEU A O 1
ATOM 782 N N . ARG A 1 102 ? 12.359 8.422 -6.828 1 98.5 102 ARG A N 1
ATOM 783 C CA . ARG A 1 102 ? 13.188 8.188 -8.008 1 98.5 102 ARG A CA 1
ATOM 784 C C . ARG A 1 102 ? 14.18 9.328 -8.219 1 98.5 102 ARG A C 1
ATOM 786 O O . ARG A 1 102 ? 15.359 9.094 -8.461 1 98.5 102 ARG A O 1
ATOM 793 N N . ALA A 1 103 ? 13.711 10.516 -8.125 1 98.69 103 ALA A N 1
ATOM 794 C CA . ALA A 1 103 ? 14.562 11.688 -8.312 1 98.69 103 ALA A CA 1
ATOM 795 C C . ALA A 1 103 ? 15.617 11.781 -7.219 1 98.69 103 ALA A C 1
ATOM 797 O O . ALA A 1 103 ? 16.766 12.18 -7.48 1 98.69 103 ALA A O 1
ATOM 798 N N . LEU A 1 104 ? 15.281 11.438 -6.008 1 98.62 104 LEU A N 1
ATOM 799 C CA . LEU A 1 104 ? 16.188 11.531 -4.871 1 98.62 104 LEU A CA 1
ATOM 800 C C . LEU A 1 104 ? 17.344 10.539 -5.016 1 98.62 104 LEU A C 1
ATOM 802 O O . LEU A 1 104 ? 18.438 10.773 -4.5 1 98.62 104 LEU A O 1
ATOM 806 N N . LEU A 1 105 ? 17.078 9.406 -5.68 1 97.88 105 LEU A N 1
ATOM 807 C CA . LEU A 1 105 ? 18.141 8.43 -5.898 1 97.88 105 LEU A CA 1
ATOM 808 C C . LEU A 1 105 ? 19.25 9.016 -6.766 1 97.88 105 LEU A C 1
ATOM 810 O O . LEU A 1 105 ? 20.391 8.547 -6.723 1 97.88 105 LEU A O 1
ATOM 814 N N . GLU A 1 106 ? 18.859 9.984 -7.539 1 96.69 106 GLU A N 1
ATOM 815 C CA . GLU A 1 106 ? 19.828 10.656 -8.391 1 96.69 106 GLU A CA 1
ATOM 816 C C . GLU A 1 106 ? 20.578 11.75 -7.629 1 96.69 106 GLU A C 1
ATOM 818 O O . GLU A 1 106 ? 21.5 12.367 -8.164 1 96.69 106 GLU A O 1
ATOM 823 N N . GLY A 1 107 ? 20.188 11.953 -6.391 1 96.81 107 GLY A N 1
ATOM 824 C CA . GLY A 1 107 ? 20.75 13.008 -5.566 1 96.81 107 GLY A CA 1
ATOM 825 C C . GLY A 1 107 ? 21.188 12.531 -4.199 1 96.81 107 GLY A C 1
ATOM 826 O O . GLY A 1 107 ? 21.734 11.43 -4.066 1 96.81 107 GLY A O 1
ATOM 827 N N . HIS A 1 108 ? 21.094 13.383 -3.199 1 92.44 108 HIS A N 1
ATOM 828 C CA . HIS A 1 108 ? 21.625 13.039 -1.882 1 92.44 108 HIS A CA 1
ATOM 829 C C . HIS A 1 108 ? 20.703 13.555 -0.775 1 92.44 108 HIS A C 1
ATOM 831 O O . HIS A 1 108 ? 21.062 13.492 0.405 1 92.44 108 HIS A O 1
ATOM 837 N N . GLY A 1 109 ? 19.641 14.07 -1.135 1 98 109 GLY A N 1
ATOM 838 C CA . GLY A 1 109 ? 18.797 14.742 -0.163 1 98 109 GLY A CA 1
ATOM 839 C C . GLY A 1 109 ? 18.016 13.781 0.719 1 98 109 GLY A C 1
ATOM 840 O O . GLY A 1 109 ? 17.938 12.594 0.425 1 98 109 GLY A O 1
ATOM 841 N N . LYS A 1 110 ? 17.516 14.289 1.874 1 98.75 110 LYS A N 1
ATOM 842 C CA . LYS A 1 110 ? 16.656 13.555 2.805 1 98.75 110 LYS A CA 1
ATOM 843 C C . LYS A 1 110 ? 15.18 13.875 2.562 1 98.75 110 LYS A C 1
ATOM 845 O O . LYS A 1 110 ? 14.82 15.031 2.32 1 98.75 110 LYS A O 1
ATOM 850 N N . LEU A 1 111 ? 14.375 12.859 2.598 1 98.94 111 LEU A N 1
ATOM 851 C CA . LEU A 1 111 ? 12.938 13.031 2.393 1 98.94 111 LEU A CA 1
ATOM 852 C C . LEU A 1 111 ? 12.188 12.992 3.723 1 98.94 111 LEU A C 1
ATOM 854 O O . LEU A 1 111 ? 12.344 12.039 4.496 1 98.94 111 LEU A O 1
ATOM 858 N N . ILE A 1 112 ? 11.445 14.031 4.051 1 99 112 ILE A N 1
ATOM 859 C CA . ILE A 1 112 ? 10.469 14.047 5.137 1 99 112 ILE A CA 1
ATOM 860 C C . ILE A 1 112 ? 9.055 13.93 4.566 1 99 112 ILE A C 1
ATOM 862 O O . ILE A 1 112 ? 8.594 14.82 3.852 1 99 112 ILE A O 1
ATOM 866 N N . PHE A 1 113 ? 8.406 12.859 4.883 1 98.94 113 PHE A N 1
ATOM 867 C CA . PHE A 1 113 ? 7.141 12.508 4.254 1 98.94 113 PHE A CA 1
ATOM 868 C C . PHE A 1 113 ? 5.977 12.742 5.211 1 98.94 113 PHE A C 1
ATOM 870 O O . PHE A 1 113 ? 6.012 12.289 6.359 1 98.94 113 PHE A O 1
ATOM 877 N N . ALA A 1 114 ? 4.957 13.414 4.676 1 98.94 114 ALA A N 1
ATOM 878 C CA . ALA A 1 114 ? 3.713 13.609 5.414 1 98.94 114 ALA A CA 1
ATOM 879 C C . ALA A 1 114 ? 2.811 12.383 5.312 1 98.94 114 ALA A C 1
ATOM 881 O O . ALA A 1 114 ? 2.098 12.211 4.32 1 98.94 114 ALA A O 1
ATOM 882 N N . SER A 1 115 ? 2.826 11.578 6.312 1 98.88 115 SER A N 1
ATOM 883 C CA . SER A 1 115 ? 1.859 10.484 6.414 1 98.88 115 SER A CA 1
ATOM 884 C C . SER A 1 115 ? 0.659 10.891 7.262 1 98.88 115 SER A C 1
ATOM 886 O O . SER A 1 115 ? 0.308 12.07 7.328 1 98.88 115 SER A O 1
ATOM 888 N N . SER A 1 116 ? -0.123 9.93 7.695 1 98.44 116 SER A N 1
ATOM 889 C CA . SER A 1 116 ? -1.399 10.25 8.328 1 98.44 116 SER A CA 1
ATOM 890 C C . SER A 1 116 ? -1.787 9.195 9.352 1 98.44 116 SER A C 1
ATOM 892 O O . SER A 1 116 ? -1.51 8.008 9.164 1 98.44 116 SER A O 1
ATOM 894 N N . ALA A 1 117 ? -2.486 9.656 10.367 1 97.94 117 ALA A N 1
ATOM 895 C CA . ALA A 1 117 ? -3.078 8.734 11.336 1 97.94 117 ALA A CA 1
ATOM 896 C C . ALA A 1 117 ? -4.109 7.832 10.664 1 97.94 117 ALA A C 1
ATOM 898 O O . ALA A 1 117 ? -4.496 6.805 11.227 1 97.94 117 ALA A O 1
ATOM 899 N N . ALA A 1 118 ? -4.535 8.172 9.469 1 97.38 118 ALA A N 1
ATOM 900 C CA . ALA A 1 118 ? -5.527 7.391 8.734 1 97.38 118 ALA A CA 1
ATOM 901 C C . ALA A 1 118 ? -5.023 5.973 8.469 1 97.38 118 ALA A C 1
ATOM 903 O O . ALA A 1 118 ? -5.812 5.07 8.188 1 97.38 118 ALA A O 1
ATOM 904 N N . VAL A 1 119 ? -3.701 5.719 8.594 1 98.62 119 VAL A N 1
ATOM 905 C CA . VAL A 1 119 ? -3.135 4.402 8.32 1 98.62 119 VAL A CA 1
ATOM 906 C C . VAL A 1 119 ? -3.617 3.404 9.375 1 98.62 119 VAL A C 1
ATOM 908 O O . VAL A 1 119 ? -3.658 2.197 9.125 1 98.62 119 VAL A O 1
ATOM 911 N N . TYR A 1 120 ? -4.062 3.912 10.531 1 98.25 120 TYR A N 1
ATOM 912 C CA . TYR A 1 120 ? -4.383 3.043 11.664 1 98.25 120 TYR A CA 1
ATOM 913 C C . TYR A 1 120 ? -5.793 2.479 11.531 1 98.25 120 TYR A C 1
ATOM 915 O O . TYR A 1 120 ? -6.121 1.465 12.148 1 98.25 120 TYR A O 1
ATOM 923 N N . GLY A 1 121 ? -6.637 3.123 10.75 1 97.12 121 GLY A N 1
ATOM 924 C CA . GLY A 1 121 ? -8.031 2.717 10.719 1 97.12 121 GLY A CA 1
ATOM 925 C C . GLY A 1 121 ? -8.703 2.795 12.078 1 97.12 121 GLY A C 1
ATOM 926 O O . GLY A 1 121 ? -8.484 3.744 12.828 1 97.12 121 GLY A O 1
ATOM 927 N N . ASP A 1 122 ? -9.617 1.94 12.328 1 95.81 122 ASP A N 1
ATOM 928 C CA . ASP A 1 122 ? -10.336 1.896 13.602 1 95.81 122 ASP A CA 1
ATOM 929 C C . ASP A 1 122 ? -9.656 0.937 14.578 1 95.81 122 ASP A C 1
ATOM 931 O O . ASP A 1 122 ? -10.273 -0.029 15.031 1 95.81 122 ASP A O 1
ATOM 935 N N . ASN A 1 123 ? -8.477 1.221 14.961 1 96.56 123 ASN A N 1
ATOM 936 C CA . ASN A 1 123 ? -7.664 0.407 15.859 1 96.56 123 ASN A CA 1
ATOM 937 C C . ASN A 1 123 ? -8 0.682 17.328 1 96.56 123 ASN A C 1
ATOM 939 O O . ASN A 1 123 ? -7.848 1.809 17.797 1 96.56 123 ASN A O 1
ATOM 943 N N . PRO A 1 124 ? -8.422 -0.317 18.109 1 95.62 124 PRO A N 1
ATOM 944 C CA . PRO A 1 124 ? -8.836 -0.097 19.5 1 95.62 124 PRO A CA 1
ATOM 945 C C . PRO A 1 124 ? -7.66 -0.037 20.469 1 95.62 124 PRO A C 1
ATOM 947 O O . PRO A 1 124 ? -7.844 0.257 21.656 1 95.62 124 PRO A O 1
ATOM 950 N N . ASN A 1 125 ? -6.465 -0.301 20.016 1 97.44 125 ASN A N 1
ATOM 951 C CA . ASN A 1 125 ? -5.293 -0.347 20.891 1 97.44 125 ASN A CA 1
ATOM 952 C C . ASN A 1 125 ? -4.734 1.049 21.156 1 97.44 125 ASN A C 1
ATOM 954 O O . ASN A 1 125 ? -3.66 1.396 20.656 1 97.44 125 ASN A O 1
ATOM 958 N N . LEU A 1 126 ? -5.336 1.777 22.047 1 97.56 126 LEU A N 1
ATOM 959 C CA . LEU A 1 126 ? -4.969 3.156 22.344 1 97.56 126 LEU A CA 1
ATOM 960 C C . LEU A 1 126 ? -4.059 3.225 23.562 1 97.56 126 LEU A C 1
ATOM 962 O O . LEU A 1 126 ? -4.234 2.459 24.516 1 97.56 126 LEU A O 1
ATOM 966 N N . PRO A 1 127 ? -3.213 4.137 23.641 1 98.56 127 PRO A N 1
ATOM 967 C CA . PRO A 1 127 ? -2.826 5.016 22.547 1 98.56 127 PRO A CA 1
ATOM 968 C C . PRO A 1 127 ? -2.154 4.262 21.391 1 98.56 127 PRO A C 1
ATOM 970 O O . PRO A 1 127 ? -1.467 3.264 21.625 1 98.56 127 PRO A O 1
ATOM 973 N N . LEU A 1 128 ? -2.326 4.711 20.188 1 98.75 128 LEU A N 1
ATOM 974 C CA . LEU A 1 128 ? -1.822 4.055 18.984 1 98.75 128 LEU A CA 1
ATOM 975 C C . LEU A 1 128 ? -0.305 4.188 18.891 1 98.75 128 LEU A C 1
ATOM 977 O O . LEU A 1 128 ? 0.227 5.301 18.891 1 98.75 128 LEU A O 1
ATOM 981 N N . LYS A 1 129 ? 0.357 3.127 18.812 1 98.75 129 LYS A N 1
ATOM 982 C CA . LYS A 1 129 ? 1.806 3.076 18.641 1 98.75 129 LYS A CA 1
ATOM 983 C C . LYS A 1 129 ? 2.176 2.857 17.172 1 98.75 129 LYS A C 1
ATOM 985 O O . LYS A 1 129 ? 1.423 2.236 16.422 1 98.75 129 LYS A O 1
ATOM 990 N N . GLU A 1 130 ? 3.338 3.367 16.812 1 98.75 130 GLU A N 1
ATOM 991 C CA . GLU A 1 130 ? 3.785 3.256 15.43 1 98.75 130 GLU A CA 1
ATOM 992 C C . GLU A 1 130 ? 3.918 1.795 15.008 1 98.75 130 GLU A C 1
ATOM 994 O O . GLU A 1 130 ? 3.877 1.48 13.82 1 98.75 130 GLU A O 1
ATOM 999 N N . THR A 1 131 ? 3.977 0.85 15.969 1 97.5 131 THR A N 1
ATOM 1000 C CA . THR A 1 131 ? 4.184 -0.565 15.68 1 97.5 131 THR A CA 1
ATOM 1001 C C . THR A 1 131 ? 2.857 -1.248 15.352 1 97.5 131 THR A C 1
ATOM 1003 O O . THR A 1 131 ? 2.842 -2.385 14.875 1 97.5 131 THR A O 1
ATOM 1006 N N . GLU A 1 132 ? 1.763 -0.524 15.648 1 97.94 132 GLU A N 1
ATOM 1007 C CA . GLU A 1 132 ? 0.47 -1.112 15.312 1 97.94 132 GLU A CA 1
ATOM 1008 C C . GLU A 1 132 ? 0.37 -1.403 13.82 1 97.94 132 GLU A C 1
ATOM 1010 O O . GLU A 1 132 ? 0.858 -0.626 12.992 1 97.94 132 GLU A O 1
ATOM 1015 N N . ARG A 1 133 ? -0.25 -2.525 13.477 1 96.44 133 ARG A N 1
ATOM 1016 C CA . ARG A 1 133 ? -0.461 -2.873 12.07 1 96.44 133 ARG A CA 1
ATOM 1017 C C . ARG A 1 133 ? -1.405 -1.882 11.398 1 96.44 133 ARG A C 1
ATOM 1019 O O . ARG A 1 133 ? -2.516 -1.649 11.883 1 96.44 133 ARG A O 1
ATOM 1026 N N . PRO A 1 134 ? -0.98 -1.291 10.297 1 97.69 134 PRO A N 1
ATOM 1027 C CA . PRO A 1 134 ? -1.901 -0.435 9.547 1 97.69 134 PRO A CA 1
ATOM 1028 C C . PRO A 1 134 ? -3.129 -1.19 9.039 1 97.69 134 PRO A C 1
ATOM 1030 O O . PRO A 1 134 ? -3.018 -2.344 8.609 1 97.69 134 PRO A O 1
ATOM 1033 N N . ARG A 1 135 ? -4.277 -0.604 9.164 1 97.38 135 ARG A N 1
ATOM 1034 C CA . ARG A 1 135 ? -5.543 -1.121 8.656 1 97.38 135 ARG A CA 1
ATOM 1035 C C . ARG A 1 135 ? -6.449 0.012 8.188 1 97.38 135 ARG A C 1
ATOM 1037 O O . ARG A 1 135 ? -7.516 0.238 8.766 1 97.38 135 ARG A O 1
ATOM 1044 N N . PRO A 1 136 ? -6.016 0.677 7.109 1 98 136 PRO A N 1
ATOM 1045 C CA . PRO A 1 136 ? -6.742 1.864 6.656 1 98 136 PRO A CA 1
ATOM 1046 C C . PRO A 1 136 ? -8.18 1.551 6.23 1 98 136 PRO A C 1
ATOM 1048 O O . PRO A 1 136 ? -8.453 0.45 5.75 1 98 136 PRO A O 1
ATOM 1051 N N . LEU A 1 137 ? -9.07 2.566 6.316 1 97.38 137 LEU A N 1
ATOM 1052 C CA . LEU A 1 137 ? -10.492 2.365 6.047 1 97.38 137 LEU A CA 1
ATOM 1053 C C . LEU A 1 137 ? -10.883 2.975 4.703 1 97.38 137 LEU A C 1
ATOM 1055 O O . LEU A 1 137 ? -12.023 2.832 4.262 1 97.38 137 LEU A O 1
ATOM 1059 N N . SER A 1 138 ? -9.938 3.674 4.055 1 97.62 138 SER A N 1
ATOM 1060 C CA . SER A 1 138 ? -10.203 4.398 2.814 1 97.62 138 SER A CA 1
ATOM 1061 C C . SER A 1 138 ? -9.016 4.324 1.866 1 97.62 138 SER A C 1
ATOM 1063 O O . SER A 1 138 ? -7.891 4.039 2.291 1 97.62 138 SER A O 1
ATOM 1065 N N . PRO A 1 139 ? -9.273 4.582 0.521 1 98.69 139 PRO A N 1
ATOM 1066 C CA . PRO A 1 139 ? -8.148 4.652 -0.411 1 98.69 139 PRO A CA 1
ATOM 1067 C C . PRO A 1 139 ? -7.09 5.668 0.02 1 98.69 139 PRO A C 1
ATOM 1069 O O . PRO A 1 139 ? -5.895 5.438 -0.177 1 98.69 139 PRO A O 1
ATOM 1072 N N . TYR A 1 140 ? -7.52 6.773 0.668 1 98.38 140 TYR A N 1
ATOM 1073 C CA . TYR A 1 140 ? -6.562 7.738 1.199 1 98.38 140 TYR A CA 1
ATOM 1074 C C . TYR A 1 140 ? -5.609 7.074 2.184 1 98.38 140 TYR A C 1
ATOM 1076 O O . TYR A 1 140 ? -4.387 7.172 2.037 1 98.38 140 TYR A O 1
ATOM 1084 N N . GLY A 1 141 ? -6.164 6.383 3.166 1 98.69 141 GLY A N 1
ATOM 1085 C CA . GLY A 1 141 ? -5.332 5.684 4.133 1 98.69 141 GLY A CA 1
ATOM 1086 C C . GLY A 1 141 ? -4.43 4.641 3.498 1 98.69 141 GLY A C 1
ATOM 1087 O O . GLY A 1 141 ? -3.271 4.492 3.895 1 98.69 141 GLY A O 1
ATOM 1088 N N . VAL A 1 142 ? -4.949 3.928 2.5 1 98.94 142 VAL A N 1
ATOM 1089 C CA . VAL A 1 142 ? -4.164 2.916 1.797 1 98.94 142 VAL A CA 1
ATOM 1090 C C . VAL A 1 142 ? -2.955 3.568 1.134 1 98.94 142 VAL A C 1
ATOM 1092 O O . VAL A 1 142 ? -1.839 3.049 1.219 1 98.94 142 VAL A O 1
ATOM 1095 N N . THR A 1 143 ? -3.172 4.742 0.494 1 98.94 143 THR A N 1
ATOM 1096 C CA . THR A 1 143 ? -2.078 5.391 -0.222 1 98.94 143 THR A CA 1
ATOM 1097 C C . THR A 1 143 ? -0.999 5.855 0.749 1 98.94 143 THR A C 1
ATOM 1099 O O . THR A 1 143 ? 0.193 5.781 0.444 1 98.94 143 THR A O 1
ATOM 1102 N N . LYS A 1 144 ? -1.374 6.371 1.915 1 98.94 144 LYS A N 1
ATOM 1103 C CA . LYS A 1 144 ? -0.378 6.812 2.889 1 98.94 144 LYS A CA 1
ATOM 1104 C C . LYS A 1 144 ? 0.414 5.629 3.436 1 98.94 144 LYS A C 1
ATOM 1106 O O . LYS A 1 144 ? 1.638 5.699 3.568 1 98.94 144 LYS A O 1
ATOM 1111 N N . ALA A 1 145 ? -0.287 4.555 3.73 1 98.88 145 ALA A N 1
ATOM 1112 C CA . ALA A 1 145 ? 0.402 3.348 4.184 1 98.88 145 ALA A CA 1
ATOM 1113 C C . ALA A 1 145 ? 1.351 2.822 3.109 1 98.88 145 ALA A C 1
ATOM 1115 O O . ALA A 1 145 ? 2.471 2.402 3.412 1 98.88 145 ALA A O 1
ATOM 1116 N N . THR A 1 146 ? 0.905 2.826 1.893 1 98.94 146 THR A N 1
ATOM 1117 C CA . THR A 1 146 ? 1.707 2.359 0.767 1 98.94 146 THR A CA 1
ATOM 1118 C C . THR A 1 146 ? 2.963 3.211 0.606 1 98.94 146 THR A C 1
ATOM 1120 O O . THR A 1 146 ? 4.062 2.68 0.43 1 98.94 146 THR A O 1
ATOM 1123 N N . ALA A 1 147 ? 2.807 4.488 0.66 1 98.94 147 ALA A N 1
ATOM 1124 C CA . ALA A 1 147 ? 3.951 5.387 0.542 1 98.94 147 ALA A CA 1
ATOM 1125 C C . ALA A 1 147 ? 4.973 5.121 1.644 1 98.94 147 ALA A C 1
ATOM 1127 O O . ALA A 1 147 ? 6.18 5.133 1.396 1 98.94 147 ALA A O 1
ATOM 1128 N N . GLU A 1 148 ? 4.516 4.887 2.895 1 98.94 148 GLU A N 1
ATOM 1129 C CA . GLU A 1 148 ? 5.43 4.531 3.977 1 98.94 148 GLU A CA 1
ATOM 1130 C C . GLU A 1 148 ? 6.258 3.303 3.617 1 98.94 148 GLU A C 1
ATOM 1132 O O . GLU A 1 148 ? 7.465 3.264 3.873 1 98.94 148 GLU A O 1
ATOM 1137 N N . GLU A 1 149 ? 5.59 2.311 3.08 1 98.88 149 GLU A N 1
ATOM 1138 C CA . GLU A 1 149 ? 6.289 1.082 2.717 1 98.88 149 GLU A CA 1
ATOM 1139 C C . GLU A 1 149 ? 7.344 1.342 1.646 1 98.88 149 GLU A C 1
ATOM 1141 O O . GLU A 1 149 ? 8.438 0.781 1.698 1 98.88 149 GLU A O 1
ATOM 1146 N N . TYR A 1 150 ? 7.023 2.164 0.667 1 98.94 150 TYR A N 1
ATOM 1147 C CA . TYR A 1 150 ? 8 2.502 -0.358 1 98.94 150 TYR A CA 1
ATOM 1148 C C . TYR A 1 150 ? 9.195 3.23 0.248 1 98.94 150 TYR A C 1
ATOM 1150 O O . TYR A 1 150 ? 10.344 2.967 -0.119 1 98.94 150 TYR A O 1
ATOM 1158 N N . LEU A 1 151 ? 8.898 4.188 1.166 1 98.94 151 LEU A N 1
ATOM 1159 C CA . LEU A 1 151 ? 10.008 4.852 1.84 1 98.94 151 LEU A CA 1
ATOM 1160 C C . LEU A 1 151 ? 10.922 3.83 2.512 1 98.94 151 LEU A C 1
ATOM 1162 O O . LEU A 1 151 ? 12.148 3.889 2.357 1 98.94 151 LEU A O 1
ATOM 1166 N N . ARG A 1 152 ? 10.336 2.932 3.246 1 98.62 152 ARG A N 1
ATOM 1167 C CA . ARG A 1 152 ? 11.109 1.91 3.949 1 98.62 152 ARG A CA 1
ATOM 1168 C C . ARG A 1 152 ? 11.93 1.075 2.973 1 98.62 152 ARG A C 1
ATOM 1170 O O . ARG A 1 152 ? 13.117 0.85 3.189 1 98.62 152 ARG A O 1
ATOM 1177 N N . VAL A 1 153 ? 11.297 0.624 1.908 1 98.56 153 VAL A N 1
ATOM 1178 C CA . VAL A 1 153 ? 11.945 -0.237 0.924 1 98.56 153 VAL A CA 1
ATOM 1179 C C . VAL A 1 153 ? 13.117 0.505 0.276 1 98.56 153 VAL A C 1
ATOM 1181 O O . VAL A 1 153 ? 14.203 -0.055 0.114 1 98.56 153 VAL A O 1
ATOM 1184 N N . TYR A 1 154 ? 12.945 1.775 -0.086 1 98.56 154 TYR A N 1
ATOM 1185 C CA . TYR A 1 154 ? 14.008 2.57 -0.693 1 98.56 154 TYR A CA 1
ATOM 1186 C C . TYR A 1 154 ? 15.148 2.793 0.288 1 98.56 154 TYR A C 1
ATOM 1188 O O . TYR A 1 154 ? 16.312 2.795 -0.103 1 98.56 154 TYR A O 1
ATOM 1196 N N . HIS A 1 155 ? 14.82 3.006 1.527 1 98.69 155 HIS A N 1
ATOM 1197 C CA . HIS A 1 155 ? 15.852 3.145 2.547 1 98.69 155 HIS A CA 1
ATOM 1198 C C . HIS A 1 155 ? 16.672 1.863 2.686 1 98.69 155 HIS A C 1
ATOM 1200 O O . HIS A 1 155 ? 17.906 1.909 2.76 1 98.69 155 HIS A O 1
ATOM 1206 N N . GLU A 1 156 ? 15.984 0.776 2.709 1 97.06 156 GLU A N 1
ATOM 1207 C CA . GLU A 1 156 ? 16.641 -0.509 2.928 1 97.06 156 GLU A CA 1
ATOM 1208 C C . GLU A 1 156 ? 17.453 -0.93 1.707 1 97.06 156 GLU A C 1
ATOM 1210 O O . GLU A 1 156 ? 18.547 -1.495 1.844 1 97.06 156 GLU A O 1
ATOM 1215 N N . LEU A 1 157 ? 16.938 -0.649 0.511 1 96.12 157 LEU A N 1
ATOM 1216 C CA . LEU A 1 157 ? 17.594 -1.066 -0.723 1 96.12 157 LEU A CA 1
ATOM 1217 C C . LEU A 1 157 ? 18.781 -0.164 -1.039 1 96.12 157 LEU A C 1
ATOM 1219 O O . LEU A 1 157 ? 19.812 -0.636 -1.521 1 96.12 157 LEU A O 1
ATOM 1223 N N . TYR A 1 158 ? 18.641 1.206 -0.743 1 96.88 158 TYR A N 1
ATOM 1224 C CA . TYR A 1 158 ? 19.594 2.154 -1.311 1 96.88 158 TYR A CA 1
ATOM 1225 C C . TYR A 1 158 ? 20.234 3.002 -0.219 1 96.88 158 TYR A C 1
ATOM 1227 O O . TYR A 1 158 ? 21.156 3.781 -0.487 1 96.88 158 TYR A O 1
ATOM 1235 N N . GLY A 1 159 ? 19.75 2.859 0.966 1 97.5 159 GLY A N 1
ATOM 1236 C CA . GLY A 1 159 ? 20.25 3.703 2.039 1 97.5 159 GLY A CA 1
ATOM 1237 C C . GLY A 1 159 ? 19.734 5.125 1.975 1 97.5 159 GLY A C 1
ATOM 1238 O O . GLY A 1 159 ? 20.266 6.02 2.633 1 97.5 159 GLY A O 1
ATOM 1239 N N . LEU A 1 160 ? 18.719 5.402 1.179 1 98.38 160 LEU A N 1
ATOM 1240 C CA . LEU A 1 160 ? 18.141 6.734 1.048 1 98.38 160 LEU A CA 1
ATOM 1241 C C . LEU A 1 160 ? 17.609 7.23 2.389 1 98.38 160 LEU A C 1
ATOM 1243 O O . LEU A 1 160 ? 16.859 6.52 3.066 1 98.38 160 LEU A O 1
ATOM 1247 N N . PRO A 1 161 ? 18.062 8.375 2.838 1 98.81 161 PRO A N 1
ATOM 1248 C CA . PRO A 1 161 ? 17.516 8.898 4.09 1 98.81 161 PRO A CA 1
ATOM 1249 C C . PRO A 1 161 ? 16.078 9.398 3.936 1 98.81 161 PRO A C 1
ATOM 1251 O O . PRO A 1 161 ? 15.836 10.375 3.221 1 98.81 161 PRO A O 1
ATOM 1254 N N . VAL A 1 162 ? 15.148 8.68 4.547 1 98.94 162 VAL A N 1
ATOM 1255 C CA . VAL A 1 162 ? 13.727 9 4.488 1 98.94 162 VAL A CA 1
ATOM 1256 C C . VAL A 1 162 ? 13.109 8.891 5.879 1 98.94 162 VAL A C 1
ATOM 1258 O O . VAL A 1 162 ? 13.602 8.133 6.723 1 98.94 162 VAL A O 1
ATOM 1261 N N . VAL A 1 163 ? 12.086 9.672 6.152 1 98.94 163 VAL A N 1
ATOM 1262 C CA . VAL A 1 163 ? 11.336 9.586 7.398 1 98.94 163 VAL A CA 1
ATOM 1263 C C . VAL A 1 163 ? 9.867 9.914 7.145 1 98.94 163 VAL A C 1
ATOM 1265 O O . VAL A 1 163 ? 9.555 10.781 6.328 1 98.94 163 VAL A O 1
ATOM 1268 N N . ALA A 1 164 ? 8.992 9.164 7.754 1 98.94 164 ALA A N 1
ATOM 1269 C CA . ALA A 1 164 ? 7.559 9.406 7.633 1 98.94 164 ALA A CA 1
ATOM 1270 C C . ALA A 1 164 ? 6.973 9.922 8.945 1 98.94 164 ALA A C 1
ATOM 1272 O O . ALA A 1 164 ? 7.332 9.438 10.023 1 98.94 164 ALA A O 1
ATOM 1273 N N . LEU A 1 165 ? 6.125 10.906 8.836 1 99 165 LEU A N 1
ATOM 1274 C CA . LEU A 1 165 ? 5.434 11.484 9.984 1 99 165 LEU A CA 1
ATOM 1275 C C . LEU A 1 165 ? 3.926 11.258 9.883 1 99 165 LEU A C 1
ATOM 1277 O O . LEU A 1 165 ? 3.275 11.805 8.992 1 99 165 LEU A O 1
ATOM 1281 N N . ARG A 1 166 ? 3.377 10.445 10.758 1 98.94 166 ARG A N 1
ATOM 1282 C CA . ARG A 1 166 ? 1.93 10.266 10.82 1 98.94 166 ARG A CA 1
ATOM 1283 C C . ARG A 1 166 ? 1.27 11.406 11.586 1 98.94 166 ARG A C 1
ATOM 1285 O O . ARG A 1 166 ? 1.249 11.406 12.82 1 98.94 166 ARG A O 1
ATOM 1292 N N . TYR A 1 167 ? 0.696 12.344 10.812 1 98.75 167 TYR A N 1
ATOM 1293 C CA . TYR A 1 167 ? 0.031 13.5 11.398 1 98.75 167 TYR A CA 1
ATOM 1294 C C . TYR A 1 167 ? -1.312 13.117 12 1 98.75 167 TYR A C 1
ATOM 1296 O O . TYR A 1 167 ? -2.1 12.406 11.375 1 98.75 167 TYR A O 1
ATOM 1304 N N . PHE A 1 168 ? -1.549 13.617 13.211 1 97.94 168 PHE A N 1
ATOM 1305 C CA . PHE A 1 168 ? -2.855 13.445 13.844 1 97.94 168 PHE A CA 1
ATOM 1306 C C . PHE A 1 168 ? -3.627 14.766 13.844 1 97.94 168 PHE A C 1
ATOM 1308 O O . PHE A 1 168 ? -3.252 15.703 14.539 1 97.94 168 PHE A O 1
ATOM 1315 N N . ASN A 1 169 ? -4.699 14.914 13.133 1 95.5 169 ASN A N 1
ATOM 1316 C CA . ASN A 1 169 ? -5.703 15.969 13.164 1 95.5 169 ASN A CA 1
ATOM 1317 C C . ASN A 1 169 ? -5.059 17.344 13.32 1 95.5 169 ASN A C 1
ATOM 1319 O O . ASN A 1 169 ? -5.348 18.062 14.273 1 95.5 169 ASN A O 1
ATOM 1323 N N . VAL A 1 170 ? -4.289 17.688 12.391 1 97.69 170 VAL A N 1
ATOM 1324 C CA . VAL A 1 170 ? -3.6 18.984 12.391 1 97.69 170 VAL A CA 1
ATOM 1325 C C . VAL A 1 170 ? -4.602 20.109 12.148 1 97.69 170 VAL A C 1
ATOM 1327 O O . VAL A 1 170 ? -5.504 19.969 11.32 1 97.69 170 VAL A O 1
ATOM 1330 N N . PHE A 1 171 ? -4.453 21.203 12.93 1 96.06 171 PHE A N 1
ATOM 1331 C CA . PHE A 1 171 ? -5.309 22.359 12.719 1 96.06 171 PHE A CA 1
ATOM 1332 C C . PHE A 1 171 ? -4.512 23.656 12.828 1 96.06 171 PHE A C 1
ATOM 1334 O O . PHE A 1 171 ? -3.414 23.656 13.391 1 96.06 171 PHE A O 1
ATOM 1341 N N . GLY A 1 172 ? -5 24.672 12.234 1 96.5 172 GLY A N 1
ATOM 1342 C CA . GLY A 1 172 ? -4.348 25.969 12.328 1 96.5 172 GLY A CA 1
ATOM 1343 C C . GLY A 1 172 ? -4.723 26.906 11.195 1 96.5 172 GLY A C 1
ATOM 1344 O O . GLY A 1 172 ? -5.594 26.594 10.383 1 96.5 172 GLY A O 1
ATOM 1345 N N . PRO A 1 173 ? -4.098 28.062 11.148 1 94.12 173 PRO A N 1
ATOM 1346 C CA . PRO A 1 173 ? -4.324 29.047 10.086 1 94.12 173 PRO A CA 1
ATOM 1347 C C . PRO A 1 173 ? -4.031 28.484 8.695 1 94.12 173 PRO A C 1
ATOM 1349 O O . PRO A 1 173 ? -3.096 27.703 8.523 1 94.12 173 PRO A O 1
ATOM 1352 N N . ARG A 1 174 ? -4.777 28.859 7.668 1 91.38 174 ARG A N 1
ATOM 1353 C CA . ARG A 1 174 ? -4.613 28.547 6.258 1 91.38 174 ARG A CA 1
ATOM 1354 C C . ARG A 1 174 ? -5.168 27.156 5.949 1 91.38 174 ARG A C 1
ATOM 1356 O O . ARG A 1 174 ? -5.016 26.656 4.832 1 91.38 174 ARG A O 1
ATOM 1363 N N . GLN A 1 175 ? -5.797 26.531 7 1 90.31 175 GLN A N 1
ATOM 1364 C CA . GLN A 1 175 ? -6.496 25.281 6.73 1 90.31 175 GLN A CA 1
ATOM 1365 C C . GLN A 1 175 ? -7.812 25.531 6 1 90.31 175 GLN A C 1
ATOM 1367 O O . GLN A 1 175 ? -8.586 26.406 6.391 1 90.31 175 GLN A O 1
ATOM 1372 N N . SER A 1 176 ? -7.902 24.859 4.848 1 75.44 176 SER A N 1
ATOM 1373 C CA . SER A 1 176 ? -9.133 25.062 4.09 1 75.44 176 SER A CA 1
ATOM 1374 C C . SER A 1 176 ? -10.305 24.312 4.719 1 75.44 176 SER A C 1
ATOM 1376 O O . SER A 1 176 ? -10.109 23.266 5.348 1 75.44 176 SER A O 1
ATOM 1378 N N . ALA A 1 177 ? -11.484 24.891 4.695 1 60.09 177 ALA A N 1
ATOM 1379 C CA . ALA A 1 177 ? -12.703 24.297 5.227 1 60.09 177 ALA A CA 1
ATOM 1380 C C . ALA A 1 177 ? -13.062 23.016 4.469 1 60.09 177 ALA A C 1
ATOM 1382 O O . ALA A 1 177 ? -13.773 22.156 4.992 1 60.09 177 ALA A O 1
ATOM 1383 N N . ASN A 1 178 ? -12.625 22.922 3.236 1 51.31 178 ASN A N 1
ATOM 1384 C CA . ASN A 1 178 ? -13.039 21.797 2.402 1 51.31 178 ASN A CA 1
ATOM 1385 C C . ASN A 1 178 ? -12.234 20.547 2.721 1 51.31 178 ASN A C 1
ATOM 1387 O O . ASN A 1 178 ? -12.367 19.531 2.035 1 51.31 178 ASN A O 1
ATOM 1391 N N . GLN A 1 179 ? -11.289 20.656 3.732 1 49.25 179 GLN A N 1
ATOM 1392 C CA . GLN A 1 179 ? -10.453 19.5 4.062 1 49.25 179 GLN A CA 1
ATOM 1393 C C . GLN A 1 179 ? -10.992 18.766 5.281 1 49.25 179 GLN A C 1
ATOM 1395 O O . GLN A 1 179 ? -11.727 19.328 6.094 1 49.25 179 GLN A O 1
ATOM 1400 N N . TYR A 1 180 ? -10.672 17.406 5.492 1 43.25 180 TYR A N 1
ATOM 1401 C CA . TYR A 1 180 ? -11.117 16.469 6.52 1 43.25 180 TYR A CA 1
ATOM 1402 C C . TYR A 1 180 ? -10.891 17.047 7.914 1 43.25 180 TYR A C 1
ATOM 1404 O O . TYR A 1 180 ? -11.719 16.859 8.812 1 43.25 180 TYR A O 1
ATOM 1412 N N . ALA A 1 181 ? -9.578 17.453 8.367 1 53.88 181 ALA A N 1
ATOM 1413 C CA . ALA A 1 181 ? -9.398 17.984 9.719 1 53.88 181 ALA A CA 1
ATOM 1414 C C . ALA A 1 181 ? -10.406 19.094 10.008 1 53.88 181 ALA A C 1
ATOM 1416 O O . ALA A 1 181 ? -10.133 19.984 10.805 1 53.88 181 ALA A O 1
ATOM 1417 N N . GLY A 1 182 ? -11.539 18.953 9.383 1 78.5 182 GLY A N 1
ATOM 1418 C CA . GLY A 1 182 ? -12.602 19.781 8.828 1 78.5 182 GLY A CA 1
ATOM 1419 C C . GLY A 1 182 ? -13.609 20.219 9.867 1 78.5 182 GLY A C 1
ATOM 1420 O O . GLY A 1 182 ? -14.156 21.328 9.773 1 78.5 182 GLY A O 1
ATOM 1421 N N . VAL A 1 183 ? -13.328 19.469 11.062 1 89 183 VAL A N 1
ATOM 1422 C CA . VAL A 1 183 ? -14.391 19.797 12.016 1 89 183 VAL A CA 1
ATOM 1423 C C . VAL A 1 183 ? -14.109 21.156 12.656 1 89 183 VAL A C 1
ATOM 1425 O O . VAL A 1 183 ? -15.031 21.938 12.906 1 89 183 VAL A O 1
ATOM 1428 N N . ILE A 1 184 ? -12.812 21.438 12.938 1 93.88 184 ILE A N 1
ATOM 1429 C CA . ILE A 1 184 ? -12.438 22.688 13.594 1 93.88 184 ILE A CA 1
ATOM 1430 C C . ILE A 1 184 ? -12.773 23.875 12.688 1 93.88 184 ILE A C 1
ATOM 1432 O O . ILE A 1 184 ? -13.414 24.828 13.117 1 93.88 184 ILE A O 1
ATOM 1436 N N . SER A 1 185 ? -12.359 23.75 11.461 1 91.12 185 SER A N 1
ATOM 1437 C CA . SER A 1 185 ? -12.672 24.812 10.508 1 91.12 185 SER A CA 1
ATOM 1438 C C . SER A 1 185 ? -14.18 24.984 10.352 1 91.12 185 SER A C 1
ATOM 1440 O O . SER A 1 185 ? -14.672 26.109 10.289 1 91.12 185 SER A O 1
ATOM 1442 N N . ILE A 1 186 ? -14.898 23.891 10.328 1 90.75 186 ILE A N 1
ATOM 1443 C CA . ILE A 1 186 ? -16.344 23.922 10.172 1 90.75 186 ILE A CA 1
ATOM 1444 C C . ILE A 1 186 ? -16.984 24.578 11.391 1 90.75 186 ILE A C 1
ATOM 1446 O O . ILE A 1 186 ? -17.844 25.453 11.258 1 90.75 186 ILE A O 1
ATOM 1450 N N . PHE A 1 187 ? -16.547 24.188 12.547 1 94.56 187 PHE A N 1
ATOM 1451 C CA . PHE A 1 187 ? -17.109 24.719 13.789 1 94.56 187 PHE A CA 1
ATOM 1452 C C . PHE A 1 187 ? -16.812 26.219 13.898 1 94.56 187 PHE A C 1
ATOM 1454 O O . PHE A 1 187 ? -17.672 27 14.305 1 94.56 187 PHE A O 1
ATOM 1461 N N . ILE A 1 188 ? -15.594 26.609 13.617 1 94.44 188 ILE A N 1
ATOM 1462 C CA . ILE A 1 188 ? -15.211 28.016 13.727 1 94.44 188 ILE A CA 1
ATOM 1463 C C . ILE A 1 188 ? -16.062 28.859 12.766 1 94.44 188 ILE A C 1
ATOM 1465 O O . ILE A 1 188 ? -16.594 29.891 13.148 1 94.44 188 ILE A O 1
ATOM 1469 N N . LYS A 1 189 ? -16.188 28.359 11.547 1 91.25 189 LYS A N 1
ATOM 1470 C CA . LYS A 1 189 ? -16.969 29.094 10.547 1 91.25 189 LYS A CA 1
ATOM 1471 C C . LYS A 1 189 ? -18.422 29.234 10.984 1 91.25 189 LYS A C 1
ATOM 1473 O O . LYS A 1 189 ? -19 30.312 10.875 1 91.25 189 LYS A O 1
ATOM 1478 N N . ARG A 1 190 ? -19 28.188 11.461 1 93.5 190 ARG A N 1
ATOM 1479 C CA . ARG A 1 190 ? -20.391 28.219 11.914 1 93.5 190 ARG A CA 1
ATOM 1480 C C . ARG A 1 190 ? -20.547 29.141 13.125 1 93.5 190 ARG A C 1
ATOM 1482 O O . ARG A 1 190 ? -21.5 29.922 13.195 1 93.5 190 ARG A O 1
ATOM 1489 N N . ALA A 1 191 ? -19.656 29.062 14.031 1 95.62 191 ALA A N 1
ATOM 1490 C CA . ALA A 1 191 ? -19.703 29.906 15.227 1 95.62 191 ALA A CA 1
ATOM 1491 C C . ALA A 1 191 ? -19.641 31.375 14.859 1 95.62 191 ALA A C 1
ATOM 1493 O O . ALA A 1 191 ? -20.422 32.188 15.359 1 95.62 191 ALA A O 1
ATOM 1494 N N . LEU A 1 192 ? -18.688 31.688 14.031 1 93.69 192 LEU A N 1
ATOM 1495 C CA . LEU A 1 192 ? -18.5 33.062 13.625 1 93.69 192 LEU A CA 1
ATOM 1496 C C . LEU A 1 192 ? -19.703 33.594 12.852 1 93.69 192 LEU A C 1
ATOM 1498 O O . LEU A 1 192 ? -20 34.781 12.875 1 93.69 192 LEU A O 1
ATOM 1502 N N . ALA A 1 193 ? -20.438 32.656 12.219 1 93.06 193 ALA A N 1
ATOM 1503 C CA . ALA A 1 193 ? -21.641 33.031 11.469 1 93.06 193 ALA A CA 1
ATOM 1504 C C . ALA A 1 193 ? -22.875 33 12.359 1 93.06 193 ALA A C 1
ATOM 1506 O O . ALA A 1 193 ? -23.984 33.344 11.922 1 93.06 193 ALA A O 1
ATOM 1507 N N . GLY A 1 194 ? -22.703 32.594 13.492 1 94.38 194 GLY A N 1
ATOM 1508 C CA . GLY A 1 194 ? -23.828 32.5 14.414 1 94.38 194 GLY A CA 1
ATOM 1509 C C . GLY A 1 194 ? -24.719 31.281 14.148 1 94.38 194 GLY A C 1
ATOM 1510 O O . GLY A 1 194 ? -25.891 31.297 14.5 1 94.38 194 GLY A O 1
ATOM 1511 N N . GLU A 1 195 ? -24.188 30.359 13.477 1 96 195 GLU A N 1
ATOM 1512 C CA . GLU A 1 195 ? -24.922 29.141 13.141 1 96 195 GLU A CA 1
ATOM 1513 C C . GLU A 1 195 ? -24.656 28.031 14.156 1 96 195 GLU A C 1
ATOM 1515 O O . GLU A 1 195 ? -23.609 28.031 14.828 1 96 195 GLU A O 1
ATOM 1520 N N . PRO A 1 196 ? -25.562 27.125 14.273 1 97.06 196 PRO A N 1
ATOM 1521 C CA . PRO A 1 196 ? -25.359 26.016 15.211 1 97.06 196 PRO A CA 1
ATOM 1522 C C . PRO A 1 196 ? -24.188 25.125 14.82 1 97.06 196 PRO A C 1
ATOM 1524 O O . PRO A 1 196 ? -23.969 24.875 13.633 1 97.06 196 PRO A O 1
ATOM 1527 N N . LEU A 1 197 ? -23.422 24.688 15.789 1 96.75 197 LEU A N 1
ATOM 1528 C CA . LEU A 1 197 ? -22.422 23.641 15.602 1 96.75 197 LEU A CA 1
ATOM 1529 C C . LEU A 1 197 ? -23.062 22.266 15.672 1 96.75 197 LEU A C 1
ATOM 1531 O O . LEU A 1 197 ? -23.641 21.891 16.688 1 96.75 197 LEU A O 1
ATOM 1535 N N . VAL A 1 198 ? -22.938 21.469 14.617 1 95.62 198 VAL A N 1
ATOM 1536 C CA . VAL A 1 198 ? -23.609 20.172 14.531 1 95.62 198 VAL A CA 1
ATOM 1537 C C . VAL A 1 198 ? -22.625 19.062 14.891 1 95.62 198 VAL A C 1
ATOM 1539 O O . VAL A 1 198 ? -21.578 18.922 14.25 1 95.62 198 VAL A O 1
ATOM 1542 N N . ILE A 1 199 ? -22.922 18.328 15.883 1 96.19 199 ILE A N 1
ATOM 1543 C CA . ILE A 1 199 ? -22.141 17.172 16.281 1 96.19 199 ILE A CA 1
ATOM 1544 C C . ILE A 1 199 ? -22.859 15.891 15.852 1 96.19 199 ILE A C 1
ATOM 1546 O O . ILE A 1 199 ? -24 15.648 16.234 1 96.19 199 ILE A O 1
ATOM 1550 N N . PHE A 1 200 ? -22.266 15.164 15.062 1 94.25 200 PHE A N 1
ATOM 1551 C CA . PHE A 1 200 ? -22.812 13.867 14.68 1 94.25 200 PHE A CA 1
ATOM 1552 C C . PHE A 1 200 ? -22.5 12.812 15.734 1 94.25 200 PHE A C 1
ATOM 1554 O O . PHE A 1 200 ? -21.328 12.492 15.969 1 94.25 200 PHE A O 1
ATOM 1561 N N . GLY A 1 201 ? -23.516 12.25 16.328 1 95 201 GLY A N 1
ATOM 1562 C CA . GLY A 1 201 ? -23.344 11.352 17.453 1 95 201 GLY A CA 1
ATOM 1563 C C . GLY A 1 201 ? -23.531 12.039 18.797 1 95 201 GLY A C 1
ATOM 1564 O O . GLY A 1 201 ? -24.281 13 18.922 1 95 201 GLY A O 1
ATOM 1565 N N . ASP A 1 202 ? -22.812 11.516 19.828 1 96.25 202 ASP A N 1
ATOM 1566 C CA . ASP A 1 202 ? -23.062 12 21.188 1 96.25 202 ASP A CA 1
ATOM 1567 C C . ASP A 1 202 ? -21.969 12.984 21.609 1 96.25 202 ASP A C 1
ATOM 1569 O O . ASP A 1 202 ? -22 13.492 22.734 1 96.25 202 ASP A O 1
ATOM 1573 N N . GLY A 1 203 ? -21.031 13.172 20.719 1 96.25 203 GLY A N 1
ATOM 1574 C CA . GLY A 1 203 ? -20 14.164 20.984 1 96.25 203 GLY A CA 1
ATOM 1575 C C . GLY A 1 203 ? -18.875 13.633 21.828 1 96.25 203 GLY A C 1
ATOM 1576 O O . GLY A 1 203 ? -17.891 14.344 22.078 1 96.25 203 GLY A O 1
ATOM 1577 N N . LYS A 1 204 ? -18.953 12.414 22.203 1 96.62 204 LYS A N 1
ATOM 1578 C CA . LYS A 1 204 ? -17.953 11.844 23.094 1 96.62 204 LYS A CA 1
ATOM 1579 C C . LYS A 1 204 ? -16.797 11.25 22.297 1 96.62 204 LYS A C 1
ATOM 1581 O O . LYS A 1 204 ? -15.773 10.867 22.891 1 96.62 204 LYS A O 1
ATOM 1586 N N . GLN A 1 205 ? -16.891 11.148 20.953 1 95.94 205 GLN A N 1
ATOM 1587 C CA . GLN A 1 205 ? -15.75 10.758 20.141 1 95.94 205 GLN A CA 1
ATOM 1588 C C . GLN A 1 205 ? -14.578 11.719 20.328 1 95.94 205 GLN A C 1
ATOM 1590 O O . GLN A 1 205 ? -14.781 12.922 20.516 1 95.94 205 GLN A O 1
ATOM 1595 N N . THR A 1 206 ? -13.422 11.148 20.391 1 97.06 206 THR A N 1
ATOM 1596 C CA . THR A 1 206 ? -12.258 11.953 20.719 1 97.06 206 THR A CA 1
ATOM 1597 C C . THR A 1 206 ? -11.234 11.914 19.594 1 97.06 206 THR A C 1
ATOM 1599 O O . THR A 1 206 ? -11.227 10.977 18.781 1 97.06 206 THR A O 1
ATOM 1602 N N . ARG A 1 207 ? -10.461 12.93 19.484 1 97.12 207 ARG A N 1
ATOM 1603 C CA . ARG A 1 207 ? -9.312 13.047 18.594 1 97.12 207 ARG A CA 1
ATOM 1604 C C . ARG A 1 207 ? -8.109 13.648 19.312 1 97.12 207 ARG A C 1
ATOM 1606 O O . ARG A 1 207 ? -8.266 14.289 20.359 1 97.12 207 ARG A O 1
ATOM 1613 N N . ASP A 1 208 ? -6.977 13.359 18.844 1 98 208 ASP A N 1
ATOM 1614 C CA . ASP A 1 208 ? -5.727 14 19.25 1 98 208 ASP A CA 1
ATOM 1615 C C . ASP A 1 208 ? -5.383 15.156 18.297 1 98 208 ASP A C 1
ATOM 1617 O O . ASP A 1 208 ? -4.723 14.953 17.281 1 98 208 ASP A O 1
ATOM 1621 N N . PHE A 1 209 ? -5.824 16.375 18.656 1 97.81 209 PHE A N 1
ATOM 1622 C CA . PHE A 1 209 ? -5.625 17.562 17.828 1 97.81 209 PHE A CA 1
ATOM 1623 C C . PHE A 1 209 ? -4.258 18.188 18.094 1 97.81 209 PHE A C 1
ATOM 1625 O O . PHE A 1 209 ? -3.877 18.391 19.25 1 97.81 209 PHE A O 1
ATOM 1632 N N . ILE A 1 210 ? -3.568 18.516 17.016 1 98.31 210 ILE A N 1
ATOM 1633 C CA . ILE A 1 210 ? -2.258 19.125 17.172 1 98.31 210 ILE A CA 1
ATOM 1634 C C . ILE A 1 210 ? -2.182 20.391 16.328 1 98.31 210 ILE A C 1
ATOM 1636 O O . ILE A 1 210 ? -2.633 20.406 15.188 1 98.31 210 ILE A O 1
ATOM 1640 N N . TYR A 1 211 ? -1.662 21.438 16.938 1 98.31 211 TYR A N 1
ATOM 1641 C CA . TYR A 1 211 ? -1.53 22.734 16.266 1 98.31 211 TYR A CA 1
ATOM 1642 C C . TYR A 1 211 ? -0.422 22.688 15.219 1 98.31 211 TYR A C 1
ATOM 1644 O O . TYR A 1 211 ? 0.627 22.078 15.445 1 98.31 211 TYR A O 1
ATOM 1652 N N . VAL A 1 212 ? -0.583 23.344 14.117 1 98.38 212 VAL A N 1
ATOM 1653 C CA . VAL A 1 212 ? 0.252 23.219 12.93 1 98.38 212 VAL A CA 1
ATOM 1654 C C . VAL A 1 212 ? 1.686 23.625 13.258 1 98.38 212 VAL A C 1
ATOM 1656 O O . VAL A 1 212 ? 2.639 23.062 12.711 1 98.38 212 VAL A O 1
ATOM 1659 N N . LYS A 1 213 ? 1.923 24.562 14.141 1 98.62 213 LYS A N 1
ATOM 1660 C CA . LYS A 1 213 ? 3.279 25 14.461 1 98.62 213 LYS A CA 1
ATOM 1661 C C . LYS A 1 213 ? 4.07 23.875 15.133 1 98.62 213 LYS A C 1
ATOM 1663 O O . LYS A 1 213 ? 5.289 23.781 14.953 1 98.62 213 LYS A O 1
ATOM 1668 N N . ASP A 1 214 ? 3.391 23.078 15.93 1 98.88 214 ASP A N 1
ATOM 1669 C CA . ASP A 1 214 ? 4.047 21.906 16.516 1 98.88 214 ASP A CA 1
ATOM 1670 C C . ASP A 1 214 ? 4.414 20.891 15.43 1 98.88 214 ASP A C 1
ATOM 1672 O O . ASP A 1 214 ? 5.449 20.234 15.523 1 98.88 214 ASP A O 1
ATOM 1676 N N . VAL A 1 215 ? 3.578 20.734 14.422 1 98.88 215 VAL A N 1
ATOM 1677 C CA . VAL A 1 215 ? 3.846 19.828 13.305 1 98.88 215 VAL A CA 1
ATOM 1678 C C . VAL A 1 215 ? 5.074 20.312 12.539 1 98.88 215 VAL A C 1
ATOM 1680 O O . VAL A 1 215 ? 5.926 19.5 12.156 1 98.88 215 VAL A O 1
ATOM 1683 N N . VAL A 1 216 ? 5.176 21.641 12.336 1 98.88 216 VAL A N 1
ATOM 1684 C CA . VAL A 1 216 ? 6.344 22.219 11.68 1 98.88 216 VAL A CA 1
ATOM 1685 C C . VAL A 1 216 ? 7.602 21.875 12.477 1 98.88 216 VAL A C 1
ATOM 1687 O O . VAL A 1 216 ? 8.609 21.438 11.906 1 98.88 216 VAL A O 1
ATOM 1690 N N . LYS A 1 217 ? 7.512 22.016 13.773 1 98.75 217 LYS A N 1
ATOM 1691 C CA . LYS A 1 217 ? 8.641 21.703 14.641 1 98.75 217 LYS A CA 1
ATOM 1692 C C . LYS A 1 217 ? 9.062 20.25 14.492 1 98.75 217 LYS A C 1
ATOM 1694 O O . LYS A 1 217 ? 10.258 19.938 14.445 1 98.75 217 LYS A O 1
ATOM 1699 N N . ALA A 1 218 ? 8.102 19.359 14.469 1 98.94 218 ALA A N 1
ATOM 1700 C CA . ALA A 1 218 ? 8.391 17.938 14.297 1 98.94 218 ALA A CA 1
ATOM 1701 C C . ALA A 1 218 ? 9.109 17.688 12.984 1 98.94 218 ALA A C 1
ATOM 1703 O O . ALA A 1 218 ? 10.062 16.906 12.93 1 98.94 218 ALA A O 1
ATOM 1704 N N . ASN A 1 219 ? 8.672 18.297 11.906 1 98.94 219 ASN A N 1
ATOM 1705 C CA . ASN A 1 219 ? 9.305 18.156 10.602 1 98.94 219 ASN A CA 1
ATOM 1706 C C . ASN A 1 219 ? 10.766 18.578 10.625 1 98.94 219 ASN A C 1
ATOM 1708 O O . ASN A 1 219 ? 11.641 17.859 10.148 1 98.94 219 ASN A O 1
ATOM 1712 N N . LEU A 1 220 ? 11.039 19.75 11.203 1 98.75 220 LEU A N 1
ATOM 1713 C CA . LEU A 1 220 ? 12.406 20.266 11.258 1 98.75 220 LEU A CA 1
ATOM 1714 C C . LEU A 1 220 ? 13.289 19.375 12.117 1 98.75 220 LEU A C 1
ATOM 1716 O O . LEU A 1 220 ? 14.445 19.109 11.766 1 98.75 220 LEU A O 1
ATOM 1720 N N . LEU A 1 221 ? 12.711 18.891 13.219 1 98.75 221 LEU A N 1
ATOM 1721 C CA . LEU A 1 221 ? 13.453 18.031 14.133 1 98.75 221 LEU A CA 1
ATOM 1722 C C . LEU A 1 221 ? 13.93 16.766 13.43 1 98.75 221 LEU A C 1
ATOM 1724 O O . LEU A 1 221 ? 15.109 16.422 13.5 1 98.75 221 LEU A O 1
ATOM 1728 N N . VAL A 1 222 ? 13.031 16.094 12.703 1 98.88 222 VAL A N 1
ATOM 1729 C CA . VAL A 1 222 ? 13.398 14.82 12.102 1 98.88 222 VAL A CA 1
ATOM 1730 C C . VAL A 1 222 ? 14.281 15.062 10.875 1 98.88 222 VAL A C 1
ATOM 1732 O O . VAL A 1 222 ? 15.117 14.227 10.531 1 98.88 222 VAL A O 1
ATOM 1735 N N . ALA A 1 223 ? 14.102 16.203 10.219 1 98.75 223 ALA A N 1
ATOM 1736 C CA . ALA A 1 223 ? 14.961 16.547 9.094 1 98.75 223 ALA A CA 1
ATOM 1737 C C . ALA A 1 223 ? 16.422 16.578 9.508 1 98.75 223 ALA A C 1
ATOM 1739 O O . ALA A 1 223 ? 17.297 16.109 8.773 1 98.75 223 ALA A O 1
ATOM 1740 N N . GLU A 1 224 ? 16.656 17.031 10.703 1 97.75 224 GLU A N 1
ATOM 1741 C CA . GLU A 1 224 ? 18.016 17.234 11.148 1 97.75 224 GLU A CA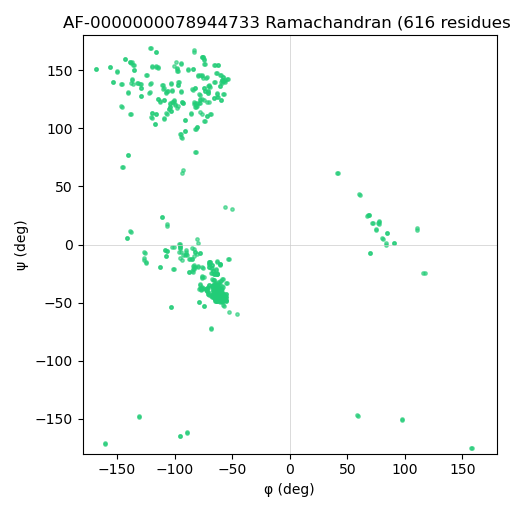 1
ATOM 1742 C C . GLU A 1 224 ? 18.531 16.031 11.938 1 97.75 224 GLU A C 1
ATOM 1744 O O . GLU A 1 224 ? 19.688 15.992 12.352 1 97.75 224 GLU A O 1
ATOM 1749 N N . SER A 1 225 ? 17.719 15.055 12.117 1 98.19 225 SER A N 1
ATOM 1750 C CA . SER A 1 225 ? 18.094 13.906 12.938 1 98.19 225 SER A CA 1
ATOM 1751 C C . SER A 1 225 ? 18.422 12.695 12.062 1 98.19 225 SER A C 1
ATOM 1753 O O . SER A 1 225 ? 17.531 12.102 11.453 1 98.19 225 SER A O 1
ATOM 1755 N N . ARG A 1 226 ? 19.641 12.227 12.094 1 97.69 226 ARG A N 1
ATOM 1756 C CA . ARG A 1 226 ? 20.016 11.016 11.367 1 97.69 226 ARG A CA 1
ATOM 1757 C C . ARG A 1 226 ? 19.359 9.781 11.977 1 97.69 226 ARG A C 1
ATOM 1759 O O . ARG A 1 226 ? 19.094 8.805 11.273 1 97.69 226 ARG A O 1
ATOM 1766 N N . ARG A 1 227 ? 19.016 9.891 13.25 1 98.19 227 ARG A N 1
ATOM 1767 C CA . ARG A 1 227 ? 18.391 8.789 13.969 1 98.19 227 ARG A CA 1
ATOM 1768 C C . ARG A 1 227 ? 16.969 8.539 13.453 1 98.19 227 ARG A C 1
ATOM 1770 O O . ARG A 1 227 ? 16.391 7.477 13.688 1 98.19 227 ARG A O 1
ATOM 1777 N N . ALA A 1 228 ? 16.484 9.5 12.742 1 98.69 228 ALA A N 1
ATOM 1778 C CA . ALA A 1 228 ? 15.117 9.398 12.242 1 98.69 228 ALA A CA 1
ATOM 1779 C C . ALA A 1 228 ? 15.07 8.656 10.906 1 98.69 228 ALA A C 1
ATOM 1781 O O . ALA A 1 228 ? 14 8.242 10.453 1 98.69 228 ALA A O 1
ATOM 1782 N N . ASN A 1 229 ? 16.234 8.445 10.266 1 98.69 229 ASN A N 1
ATOM 1783 C CA . ASN A 1 229 ? 16.266 7.859 8.93 1 98.69 229 ASN A CA 1
ATOM 1784 C C . ASN A 1 229 ? 15.688 6.441 8.922 1 98.69 229 ASN A C 1
ATOM 1786 O O . ASN A 1 229 ? 16.094 5.605 9.734 1 98.69 229 ASN A O 1
ATOM 1790 N N . GLY A 1 230 ? 14.727 6.184 8.062 1 98.5 230 GLY A N 1
ATOM 1791 C CA . GLY A 1 230 ? 14.125 4.871 7.895 1 98.5 230 GLY A CA 1
ATOM 1792 C C . GLY A 1 230 ? 13.008 4.594 8.883 1 98.5 230 GLY A C 1
ATOM 1793 O O . GLY A 1 230 ? 12.469 3.488 8.922 1 98.5 230 GLY A O 1
ATOM 1794 N N . ARG A 1 231 ? 12.586 5.656 9.617 1 98.69 231 ARG A N 1
ATOM 1795 C CA . ARG A 1 231 ? 11.633 5.438 10.695 1 98.69 231 ARG A CA 1
ATOM 1796 C C . ARG A 1 231 ? 10.312 6.145 10.414 1 98.69 231 ARG A C 1
ATOM 1798 O O . ARG A 1 231 ? 10.211 6.91 9.453 1 98.69 231 ARG A O 1
ATOM 1805 N N . VAL A 1 232 ? 9.328 5.781 11.164 1 98.88 232 VAL A N 1
ATOM 1806 C CA . VAL A 1 232 ? 8.008 6.402 11.164 1 98.88 232 VAL A CA 1
ATOM 1807 C C . VAL A 1 232 ? 7.691 6.926 12.57 1 98.88 232 VAL A C 1
ATOM 1809 O O . VAL A 1 232 ? 7.992 6.266 13.562 1 98.88 232 VAL A O 1
ATOM 1812 N N . PHE A 1 233 ? 7.105 8.133 12.656 1 98.94 233 PHE A N 1
ATOM 1813 C CA . PHE A 1 233 ? 6.773 8.719 13.953 1 98.94 233 PHE A CA 1
ATOM 1814 C C . PHE A 1 233 ? 5.344 9.242 13.961 1 98.94 233 PHE A C 1
ATOM 1816 O O . PHE A 1 233 ? 4.887 9.82 12.969 1 98.94 233 PHE A O 1
ATOM 1823 N N . ASN A 1 234 ? 4.664 9.016 15.047 1 98.94 234 ASN A N 1
ATOM 1824 C CA . ASN A 1 234 ? 3.439 9.766 15.32 1 98.94 234 ASN A CA 1
ATOM 1825 C C . ASN A 1 234 ? 3.738 11.227 15.664 1 98.94 234 ASN A C 1
ATOM 1827 O O . ASN A 1 234 ? 4.652 11.508 16.438 1 98.94 234 ASN A O 1
ATOM 1831 N N . VAL A 1 235 ? 3.033 12.109 15.055 1 98.94 235 VAL A N 1
ATOM 1832 C CA . VAL A 1 235 ? 3.109 13.523 15.391 1 98.94 235 VAL A CA 1
ATOM 1833 C C . VAL A 1 235 ? 1.758 14.008 15.906 1 98.94 235 VAL A C 1
ATOM 1835 O O . VAL A 1 235 ? 0.825 14.219 15.125 1 98.94 235 VAL A O 1
ATOM 1838 N N . ALA A 1 236 ? 1.676 14.172 17.125 1 98.81 236 ALA A N 1
ATOM 1839 C CA . ALA A 1 236 ? 0.467 14.492 17.875 1 98.81 236 ALA A CA 1
ATOM 1840 C C . ALA A 1 236 ? 0.812 15.078 19.25 1 98.81 236 ALA A C 1
ATOM 1842 O O . ALA A 1 236 ? 1.962 15.438 19.5 1 98.81 236 ALA A O 1
ATOM 1843 N N . THR A 1 237 ? -0.21 15.258 20.109 1 98.56 237 THR A N 1
ATOM 1844 C CA . THR A 1 237 ? 0.029 15.789 21.453 1 98.56 237 THR A CA 1
ATOM 1845 C C . THR A 1 237 ? 0.039 14.672 22.484 1 98.56 237 THR A C 1
ATOM 1847 O O . THR A 1 237 ? 0.564 14.836 23.578 1 98.56 237 THR A O 1
ATOM 1850 N N . GLY A 1 238 ? -0.568 13.539 22.156 1 98.25 238 GLY A N 1
ATOM 1851 C CA . GLY A 1 238 ? -0.767 12.484 23.141 1 98.25 238 GLY A CA 1
ATOM 1852 C C . GLY A 1 238 ? -1.904 12.766 24.094 1 98.25 238 GLY A C 1
ATOM 1853 O O . GLY A 1 238 ? -1.977 12.172 25.172 1 98.25 238 GLY A O 1
ATOM 1854 N N . ARG A 1 239 ? -2.75 13.695 23.672 1 97.31 239 ARG A N 1
ATOM 1855 C CA . ARG A 1 239 ? -3.912 14.055 24.469 1 97.31 239 ARG A CA 1
ATOM 1856 C C . ARG A 1 239 ? -5.203 13.898 23.672 1 97.31 239 ARG A C 1
ATOM 1858 O O . ARG A 1 239 ? -5.227 14.164 22.469 1 97.31 239 ARG A O 1
ATOM 1865 N N . GLN A 1 240 ? -6.227 13.516 24.391 1 96.19 240 GLN A N 1
ATOM 1866 C CA . GLN A 1 240 ? -7.52 13.328 23.75 1 96.19 240 GLN A CA 1
ATOM 1867 C C . GLN A 1 240 ? -8.461 14.5 24.031 1 96.19 240 GLN A C 1
ATOM 1869 O O . GLN A 1 240 ? -8.492 15.008 25.156 1 96.19 240 GLN A O 1
ATOM 1874 N N . THR A 1 241 ? -9.164 14.922 23.031 1 97.5 241 THR A N 1
ATOM 1875 C CA . THR A 1 241 ? -10.219 15.93 23.141 1 97.5 241 THR A CA 1
ATOM 1876 C C . THR A 1 241 ? -11.508 15.438 22.484 1 97.5 241 THR A C 1
ATOM 1878 O O . THR A 1 241 ? -11.492 14.969 21.344 1 97.5 241 THR A O 1
ATOM 1881 N N . SER A 1 242 ? -12.609 15.492 23.219 1 97.81 242 SER A N 1
ATOM 1882 C CA . SER A 1 242 ? -13.883 15.117 22.625 1 97.81 242 SER A CA 1
ATOM 1883 C C . SER A 1 242 ? -14.391 16.203 21.672 1 97.81 242 SER A C 1
ATOM 1885 O O . SER A 1 242 ? -14.008 17.359 21.797 1 97.81 242 SER A O 1
ATOM 1887 N N . ILE A 1 243 ? -15.188 15.812 20.766 1 97 243 ILE A N 1
ATOM 1888 C CA . ILE A 1 243 ? -15.758 16.766 19.812 1 97 243 ILE A CA 1
ATOM 1889 C C . ILE A 1 243 ? -16.641 17.766 20.547 1 97 243 ILE A C 1
ATOM 1891 O O . ILE A 1 243 ? -16.688 18.938 20.188 1 97 243 ILE A O 1
ATOM 1895 N N . LEU A 1 244 ? -17.297 17.312 21.609 1 97.81 244 LEU A N 1
ATOM 1896 C CA . LEU A 1 244 ? -18.109 18.219 22.422 1 97.81 244 LEU A CA 1
ATOM 1897 C C . LEU A 1 244 ? -17.25 19.266 23.109 1 97.81 244 LEU A C 1
ATOM 1899 O O . LEU A 1 244 ? -17.578 20.453 23.109 1 97.81 244 LEU A O 1
ATOM 1903 N N . GLU A 1 245 ? -16.188 18.812 23.719 1 97.94 245 GLU A N 1
ATOM 1904 C CA . GLU A 1 245 ? -15.25 19.75 24.344 1 97.94 245 GLU A CA 1
ATOM 1905 C C . GLU A 1 245 ? -14.719 20.75 23.344 1 97.94 245 GLU A C 1
ATOM 1907 O O . GLU A 1 245 ? -14.602 21.938 23.641 1 97.94 245 GLU A O 1
ATOM 1912 N N . LEU A 1 246 ? -14.375 20.25 22.156 1 97.81 246 LEU A N 1
ATOM 1913 C CA . LEU A 1 246 ? -13.898 21.109 21.078 1 97.81 246 LEU A CA 1
ATOM 1914 C C . LEU A 1 246 ? -14.93 22.172 20.734 1 97.81 246 LEU A C 1
ATOM 1916 O O . LEU A 1 246 ? -14.602 23.359 20.625 1 97.81 246 LEU A O 1
ATOM 1920 N N . ALA A 1 247 ? -16.156 21.75 20.578 1 97.19 247 ALA A N 1
ATOM 1921 C CA . ALA A 1 247 ? -17.25 22.656 20.219 1 97.19 247 ALA A CA 1
ATOM 1922 C C . ALA A 1 247 ? -17.438 23.734 21.281 1 97.19 247 ALA A C 1
ATOM 1924 O O . ALA A 1 247 ? -17.578 24.922 20.969 1 97.19 247 ALA A O 1
ATOM 1925 N N . MET A 1 248 ? -17.391 23.312 22.484 1 97.75 248 MET A N 1
ATOM 1926 C CA . MET A 1 248 ? -17.578 24.234 23.594 1 97.75 248 MET A CA 1
ATOM 1927 C C . MET A 1 248 ? -16.453 25.266 23.625 1 97.75 248 MET A C 1
ATOM 1929 O O . MET A 1 248 ? -16.703 26.453 23.859 1 97.75 248 MET A O 1
ATOM 1933 N N . LYS A 1 249 ? -15.25 24.812 23.438 1 97.88 249 LYS A N 1
ATOM 1934 C CA . LYS A 1 249 ? -14.109 25.719 23.422 1 97.88 249 LYS A CA 1
ATOM 1935 C C . LYS A 1 249 ? -14.227 26.75 22.297 1 97.88 249 LYS A C 1
ATOM 1937 O O . LYS A 1 249 ? -13.836 27.906 22.469 1 97.88 249 LYS A O 1
ATOM 1942 N N . ILE A 1 250 ? -14.664 26.312 21.172 1 97.5 250 ILE A N 1
ATOM 1943 C CA . ILE A 1 250 ? -14.781 27.188 20.016 1 97.5 250 ILE A CA 1
ATOM 1944 C C . ILE A 1 250 ? -15.859 28.234 20.281 1 97.5 250 ILE A C 1
ATOM 1946 O O . ILE A 1 250 ? -15.672 29.422 19.984 1 97.5 250 ILE A O 1
ATOM 1950 N N . VAL A 1 251 ? -16.984 27.812 20.859 1 97.44 251 VAL A N 1
ATOM 1951 C CA . VAL A 1 251 ? -18.047 28.75 21.219 1 97.44 251 VAL A CA 1
ATOM 1952 C C . VAL A 1 251 ? -17.531 29.797 22.203 1 97.44 251 VAL A C 1
ATOM 1954 O O . VAL A 1 251 ? -17.781 30.984 22.031 1 97.44 251 VAL A O 1
ATOM 1957 N N . GLU A 1 252 ? -16.812 29.328 23.141 1 97.38 252 GLU A N 1
ATOM 1958 C CA . GLU A 1 252 ? -16.25 30.234 24.156 1 97.38 252 GLU A CA 1
ATOM 1959 C C . GLU A 1 252 ? -15.281 31.234 23.531 1 97.38 252 GLU A C 1
ATOM 1961 O O . GLU A 1 252 ? -15.375 32.438 23.797 1 97.38 252 GLU A O 1
ATOM 1966 N N . ILE A 1 253 ? -14.383 30.781 22.734 1 97.44 253 ILE A N 1
ATOM 1967 C CA . ILE A 1 253 ? -13.32 31.578 22.172 1 97.44 253 ILE A CA 1
ATOM 1968 C C . ILE A 1 253 ? -13.906 32.594 21.203 1 97.44 253 ILE A C 1
ATOM 1970 O O . ILE A 1 253 ? -13.43 33.75 21.125 1 97.44 253 ILE A O 1
ATOM 1974 N N . THR A 1 254 ? -14.945 32.188 20.5 1 96.19 254 THR A N 1
ATOM 1975 C CA . THR A 1 254 ? -15.531 33.062 19.484 1 96.19 254 THR A CA 1
ATOM 1976 C C . THR A 1 254 ? -16.516 34.031 20.141 1 96.19 254 THR A C 1
ATOM 1978 O O . THR A 1 254 ? -16.906 35.031 19.516 1 96.19 254 THR A O 1
ATOM 1981 N N . GLY A 1 255 ? -16.953 33.719 21.328 1 94.69 255 GLY A N 1
ATOM 1982 C CA . GLY A 1 255 ? -17.906 34.562 22.016 1 94.69 255 GLY A CA 1
ATOM 1983 C C . GLY A 1 255 ? -19.297 34.531 21.422 1 94.69 255 GLY A C 1
ATOM 1984 O O . GLY A 1 255 ? -20.125 35.406 21.672 1 94.69 255 GLY A O 1
ATOM 1985 N N . THR A 1 256 ? -19.562 33.562 20.672 1 91.88 256 THR A N 1
ATOM 1986 C CA . THR A 1 256 ? -20.844 33.438 19.984 1 91.88 256 THR A CA 1
ATOM 1987 C C . THR A 1 256 ? -21.906 32.812 20.906 1 91.88 256 THR A C 1
ATOM 1989 O O . THR A 1 256 ? -21.578 32.344 21.984 1 91.88 256 THR A O 1
ATOM 1992 N N . THR A 1 257 ? -23.156 32.938 20.453 1 91.94 257 THR A N 1
ATOM 1993 C CA . THR A 1 257 ? -24.25 32.281 21.156 1 91.94 257 THR A CA 1
ATOM 1994 C C . THR A 1 257 ? -24.75 31.078 20.391 1 91.94 257 THR A C 1
ATOM 1996 O O . THR A 1 257 ? -25.891 30.625 20.578 1 91.94 257 THR A O 1
ATOM 1999 N N . SER A 1 258 ? -23.953 30.625 19.484 1 94.19 258 SER A N 1
ATOM 2000 C CA . SER A 1 258 ? -24.344 29.484 18.672 1 94.19 258 SER A CA 1
ATOM 2001 C C . SER A 1 258 ? -24.688 28.281 19.547 1 94.19 258 SER A C 1
ATOM 2003 O O . SER A 1 258 ? -24.031 28.031 20.562 1 94.19 258 SER A O 1
ATOM 2005 N N . SER A 1 259 ? -25.688 27.547 19.172 1 96.81 259 SER A N 1
ATOM 2006 C CA . SER A 1 259 ? -26.062 26.312 19.859 1 96.81 259 SER A CA 1
ATOM 2007 C C . SER A 1 259 ? -25.234 25.125 19.359 1 96.81 259 SER A C 1
ATOM 2009 O O . SER A 1 259 ? -24.703 25.156 18.25 1 96.81 259 SER A O 1
ATOM 2011 N N . ILE A 1 260 ? -25.047 24.203 20.203 1 97.38 260 ILE A N 1
ATOM 2012 C CA . ILE A 1 260 ? -24.516 22.891 19.828 1 97.38 260 ILE A CA 1
ATOM 2013 C C . ILE A 1 260 ? -25.656 21.891 19.656 1 97.38 260 ILE A C 1
ATOM 2015 O O . ILE A 1 260 ? -26.438 21.672 20.578 1 97.38 260 ILE A O 1
ATOM 2019 N N . ILE A 1 261 ? -25.766 21.406 18.438 1 97.75 261 ILE A N 1
ATOM 2020 C CA . ILE A 1 261 ? -26.844 20.453 18.188 1 97.75 261 ILE A CA 1
ATOM 2021 C C . ILE A 1 261 ? -26.25 19.094 17.812 1 97.75 261 ILE A C 1
ATOM 2023 O O . ILE A 1 261 ? -25.125 19.016 17.328 1 97.75 261 ILE A O 1
ATOM 2027 N N . PHE A 1 262 ? -27.062 18.094 18.109 1 96.88 262 PHE A N 1
ATOM 2028 C CA . PHE A 1 262 ? -26.625 16.719 17.859 1 96.88 262 PHE A CA 1
ATOM 2029 C C . PHE A 1 262 ? -27.422 16.125 16.703 1 96.88 262 PHE A C 1
ATOM 2031 O O . PHE A 1 262 ? -28.625 16.359 16.562 1 96.88 262 PHE A O 1
ATOM 2038 N N . ASP A 1 263 ? -26.734 15.508 15.812 1 95.5 263 ASP A N 1
ATOM 2039 C CA . ASP A 1 263 ? -27.344 14.758 14.719 1 95.5 263 ASP A CA 1
ATOM 2040 C C . ASP A 1 263 ? -26.906 13.289 14.758 1 95.5 263 ASP A C 1
ATOM 2042 O O . ASP A 1 263 ? -26.125 12.891 15.609 1 95.5 263 ASP A O 1
ATOM 2046 N N . LYS A 1 264 ? -27.547 12.406 13.961 1 94.69 264 LYS A N 1
ATOM 2047 C CA . LYS A 1 264 ? -27.219 10.984 13.914 1 94.69 264 LYS A CA 1
ATOM 2048 C C . LYS A 1 264 ? -25.734 10.758 13.633 1 94.69 264 LYS A C 1
ATOM 2050 O O . LYS A 1 264 ? -25.125 11.531 12.891 1 94.69 264 LYS A O 1
ATOM 2055 N N . PRO A 1 265 ? -25.234 9.742 14.297 1 92.06 265 PRO A N 1
ATOM 2056 C CA . PRO A 1 265 ? -23.828 9.43 14.016 1 92.06 265 PRO A CA 1
ATOM 2057 C C . PRO A 1 265 ? -23.578 9.078 12.555 1 92.06 265 PRO A C 1
ATOM 2059 O O . PRO A 1 265 ? -24.469 8.531 11.891 1 92.06 265 PRO A O 1
ATOM 2062 N N . ARG A 1 266 ? -22.438 9.461 12.094 1 85.19 266 ARG A N 1
ATOM 2063 C CA . ARG A 1 266 ? -22.031 9.07 10.75 1 85.19 266 ARG A CA 1
ATOM 2064 C C . ARG A 1 266 ? -21.516 7.629 10.727 1 85.19 266 ARG A C 1
ATOM 2066 O O . ARG A 1 266 ? -20.672 7.25 11.539 1 85.19 266 ARG A O 1
ATOM 2073 N N . PRO A 1 267 ? -22.016 6.82 9.836 1 81.56 267 PRO A N 1
ATOM 2074 C CA . PRO A 1 267 ? -21.516 5.445 9.742 1 81.56 267 PRO A CA 1
ATOM 2075 C C . PRO A 1 267 ? -20.016 5.371 9.5 1 81.56 267 PRO A C 1
ATOM 2077 O O . PRO A 1 267 ? -19.469 6.152 8.711 1 81.56 267 PRO A O 1
ATOM 2080 N N . GLY A 1 268 ? -19.328 4.574 10.305 1 79.31 268 GLY A N 1
ATOM 2081 C CA . GLY A 1 268 ? -17.922 4.297 10.039 1 79.31 268 GLY A CA 1
ATOM 2082 C C . GLY A 1 268 ? -16.984 5.277 10.727 1 79.31 268 GLY A C 1
ATOM 2083 O O . GLY A 1 268 ? -15.758 5.164 10.602 1 79.31 268 GLY A O 1
ATOM 2084 N N . ASP A 1 269 ? -17.547 6.137 11.414 1 84.94 269 ASP A N 1
ATOM 2085 C CA . ASP A 1 269 ? -16.703 7.121 12.086 1 84.94 269 ASP A CA 1
ATOM 2086 C C . ASP A 1 269 ? -15.898 6.473 13.211 1 84.94 269 ASP A C 1
ATOM 2088 O O . ASP A 1 269 ? -16.438 5.668 13.977 1 84.94 269 ASP A O 1
ATOM 2092 N N . ILE A 1 270 ? -14.68 6.805 13.281 1 90.19 270 ILE A N 1
ATOM 2093 C CA . ILE A 1 270 ? -13.805 6.336 14.352 1 90.19 270 ILE A CA 1
ATOM 2094 C C . ILE A 1 270 ? -14.18 7.016 15.664 1 90.19 270 ILE A C 1
ATOM 2096 O O . ILE A 1 270 ? -14.336 8.242 15.711 1 90.19 270 ILE A O 1
ATOM 2100 N N . ARG A 1 271 ? -14.344 6.258 16.688 1 93 271 ARG A N 1
ATOM 2101 C CA . ARG A 1 271 ? -14.805 6.832 17.938 1 93 271 ARG A CA 1
ATOM 2102 C C . ARG A 1 271 ? -13.656 7.531 18.672 1 93 271 ARG A C 1
ATOM 2104 O O . ARG A 1 271 ? -13.812 8.664 19.141 1 93 271 ARG A O 1
ATOM 2111 N N . HIS A 1 272 ? -12.516 6.844 18.812 1 96.25 272 HIS A N 1
ATOM 2112 C CA . HIS A 1 272 ? -11.398 7.426 19.547 1 96.25 272 HIS A CA 1
ATOM 2113 C C . HIS A 1 272 ? -10.102 7.328 18.734 1 96.25 272 HIS A C 1
ATOM 2115 O O . HIS A 1 272 ? -9.852 6.312 18.078 1 96.25 272 HIS A O 1
ATOM 2121 N N . SER A 1 273 ? -9.32 8.312 18.719 1 95.88 273 SER A N 1
ATOM 2122 C CA . SER A 1 273 ? -8 8.383 18.078 1 95.88 273 SER A CA 1
ATOM 2123 C C . SER A 1 273 ? -7.004 9.109 18.984 1 95.88 273 SER A C 1
ATOM 2125 O O . SER A 1 273 ? -7.188 10.289 19.297 1 95.88 273 SER A O 1
ATOM 2127 N N . LEU A 1 274 ? -6.047 8.406 19.469 1 98.5 274 LEU A N 1
ATOM 2128 C CA . LEU A 1 274 ? -5.035 8.898 20.391 1 98.5 274 LEU A CA 1
ATOM 2129 C C . LEU A 1 274 ? -3.664 8.32 20.047 1 98.5 274 LEU A C 1
ATOM 2131 O O . LEU A 1 274 ? -3.52 7.105 19.906 1 98.5 274 LEU A O 1
ATOM 2135 N N . ALA A 1 275 ? -2.707 9.164 19.969 1 98.75 275 ALA A N 1
ATOM 2136 C CA . ALA A 1 275 ? -1.372 8.734 19.547 1 98.75 275 ALA A CA 1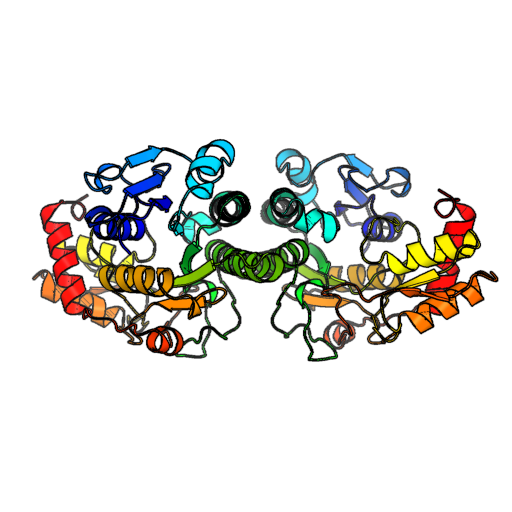
ATOM 2137 C C . ALA A 1 275 ? -0.484 8.477 20.766 1 98.75 275 ALA A C 1
ATOM 2139 O O . ALA A 1 275 ? -0.557 9.195 21.766 1 98.75 275 ALA A O 1
ATOM 2140 N N . ASP A 1 276 ? 0.318 7.441 20.75 1 98.88 276 ASP A N 1
ATOM 2141 C CA . ASP A 1 276 ? 1.539 7.367 21.531 1 98.88 276 ASP A CA 1
ATOM 2142 C C . ASP A 1 276 ? 2.686 8.109 20.859 1 98.88 276 ASP A C 1
ATOM 2144 O O . ASP A 1 276 ? 3.074 7.773 19.734 1 98.88 276 ASP A O 1
ATOM 2148 N N . ILE A 1 277 ? 3.236 9.125 21.531 1 98.81 277 ILE A N 1
ATOM 2149 C CA . ILE A 1 277 ? 4.27 9.922 20.875 1 98.81 277 ILE A CA 1
ATOM 2150 C C . ILE A 1 277 ? 5.617 9.672 21.547 1 98.81 277 ILE A C 1
ATOM 2152 O O . ILE A 1 277 ? 6.5 10.531 21.516 1 98.81 277 ILE A O 1
ATOM 2156 N N . GLY A 1 278 ? 5.73 8.547 22.172 1 98.75 278 GLY A N 1
ATOM 2157 C CA . GLY A 1 278 ? 6.953 8.195 22.859 1 98.75 278 GLY A CA 1
ATOM 2158 C C . GLY A 1 278 ? 8.172 8.188 21.969 1 98.75 278 GLY A C 1
ATOM 2159 O O . GLY A 1 278 ? 9.242 8.664 22.359 1 98.75 278 GLY A O 1
ATOM 2160 N N . GLU A 1 279 ? 8.109 7.684 20.766 1 98.81 279 GLU A N 1
ATOM 2161 C CA . GLU A 1 279 ? 9.258 7.512 19.875 1 98.81 279 GLU A CA 1
ATOM 2162 C C . GLU A 1 279 ? 9.82 8.859 19.438 1 98.81 279 GLU A C 1
ATOM 2164 O O . GLU A 1 279 ? 11.039 9.07 19.469 1 98.81 279 GLU A O 1
ATOM 2169 N N . ILE A 1 280 ? 8.969 9.797 19.062 1 98.88 280 ILE A N 1
ATOM 2170 C CA . ILE A 1 280 ? 9.484 11.078 18.594 1 98.88 280 ILE A CA 1
ATOM 2171 C C . ILE A 1 280 ? 9.984 11.906 19.781 1 98.88 280 ILE A C 1
ATOM 2173 O O . ILE A 1 280 ? 10.859 12.758 19.625 1 98.88 280 ILE A O 1
ATOM 2177 N N . ARG A 1 281 ? 9.422 11.688 20.953 1 98.75 281 ARG A N 1
ATOM 2178 C CA . ARG A 1 281 ? 9.906 12.352 22.156 1 98.75 281 ARG A CA 1
ATOM 2179 C C . ARG A 1 281 ? 11.367 11.992 22.438 1 98.75 281 ARG A C 1
ATOM 2181 O O . ARG A 1 281 ? 12.133 12.82 22.938 1 98.75 281 ARG A O 1
ATOM 2188 N N . LYS A 1 282 ? 11.734 10.789 22.047 1 98.62 282 LYS A N 1
ATOM 2189 C CA . LYS A 1 282 ? 13.117 10.367 22.203 1 98.62 282 LYS A CA 1
ATOM 2190 C C . LYS A 1 282 ? 14.062 11.219 21.359 1 98.62 282 LYS A C 1
ATOM 2192 O O . LYS A 1 282 ? 15.266 11.281 21.625 1 98.62 282 LYS A O 1
ATOM 2197 N N . LEU A 1 283 ? 13.539 11.875 20.312 1 98.56 283 LEU A N 1
ATOM 2198 C CA . LEU A 1 283 ? 14.344 12.742 19.469 1 98.56 283 LEU A CA 1
ATOM 2199 C C . LEU A 1 283 ? 14.32 14.18 19.984 1 98.56 283 LEU A C 1
ATOM 2201 O O . LEU A 1 283 ? 15.016 15.047 19.438 1 98.56 283 LEU A O 1
ATOM 2205 N N . GLY A 1 284 ? 13.445 14.461 20.984 1 98.38 284 GLY A N 1
ATOM 2206 C CA . GLY A 1 284 ? 13.398 15.789 21.578 1 98.38 284 GLY A CA 1
ATOM 2207 C C . GLY A 1 284 ? 12.125 16.547 21.234 1 98.38 284 GLY A C 1
ATOM 2208 O O . GLY A 1 284 ? 12.008 17.734 21.531 1 98.38 284 GLY A O 1
ATOM 2209 N N . PHE A 1 285 ? 11.18 15.852 20.734 1 98.69 285 PHE A N 1
ATOM 2210 C CA . PHE A 1 285 ? 9.93 16.516 20.375 1 98.69 285 PHE A CA 1
ATOM 2211 C C . PHE A 1 285 ? 9.039 16.688 21.594 1 98.69 285 PHE A C 1
ATOM 2213 O O . PHE A 1 285 ? 8.852 15.742 22.375 1 98.69 285 PHE A O 1
ATOM 2220 N N . GLU A 1 286 ? 8.469 17.844 21.766 1 98.12 286 GLU A N 1
ATOM 2221 C CA . GLU A 1 286 ? 7.426 18.172 22.734 1 98.12 286 GLU A CA 1
ATOM 2222 C C . GLU A 1 286 ? 6.453 19.203 22.172 1 98.12 286 GLU A C 1
ATOM 2224 O O . GLU A 1 286 ? 6.855 20.312 21.812 1 98.12 286 GLU A O 1
ATOM 2229 N N . PRO A 1 287 ? 5.203 18.781 22.078 1 98.19 287 PRO A N 1
ATOM 2230 C CA . PRO A 1 287 ? 4.254 19.812 21.656 1 98.19 287 PRO A CA 1
ATOM 2231 C C . PRO A 1 287 ? 4.242 21.031 22.578 1 98.19 287 PRO A C 1
ATOM 2233 O O . PRO A 1 287 ? 4.32 20.875 23.797 1 98.19 287 PRO A O 1
ATOM 2236 N N . GLU A 1 288 ? 4.129 22.203 21.984 1 98.19 288 GLU A N 1
ATOM 2237 C CA . GLU A 1 288 ? 4.273 23.422 22.781 1 98.19 288 GLU A CA 1
ATOM 2238 C C . GLU A 1 288 ? 2.951 24.172 22.875 1 98.19 288 GLU A C 1
ATOM 2240 O O . GLU A 1 288 ? 2.775 25.016 23.766 1 98.19 288 GLU A O 1
ATOM 2245 N N . PHE A 1 289 ? 2.041 23.922 22.016 1 98.19 289 PHE A N 1
ATOM 2246 C CA . PHE A 1 289 ? 0.787 24.672 21.984 1 98.19 289 PHE A CA 1
ATOM 2247 C C . PHE A 1 289 ? -0.34 23.859 22.609 1 98.19 289 PHE A C 1
ATOM 2249 O O . PHE A 1 289 ? -0.478 22.656 22.328 1 98.19 289 PHE A O 1
ATOM 2256 N N . SER A 1 290 ? -1.088 24.5 23.484 1 97.81 290 SER A N 1
ATOM 2257 C CA . SER A 1 290 ? -2.332 23.891 23.938 1 97.81 290 SER A CA 1
ATOM 2258 C C . SER A 1 290 ? -3.42 23.984 22.875 1 97.81 290 SER A C 1
ATOM 2260 O O . SER A 1 290 ? -3.311 24.781 21.938 1 97.81 290 SER A O 1
ATOM 2262 N N . LEU A 1 291 ? -4.445 23.125 23.047 1 97.81 291 LEU A N 1
ATOM 2263 C CA . LEU A 1 291 ? -5.59 23.219 22.156 1 97.81 291 LEU A CA 1
ATOM 2264 C C . LEU A 1 291 ? -6.184 24.625 22.156 1 97.81 291 LEU A C 1
ATOM 2266 O O . LEU A 1 291 ? -6.477 25.172 21.094 1 97.81 291 LEU A O 1
ATOM 2270 N N . GLU A 1 292 ? -6.289 25.188 23.297 1 97.81 292 GLU A N 1
ATOM 2271 C CA . GLU A 1 292 ? -6.891 26.516 23.453 1 97.81 292 GLU A CA 1
ATOM 2272 C C . GLU A 1 292 ? -6.07 27.578 22.734 1 97.81 292 GLU A C 1
ATOM 2274 O O . GLU A 1 292 ? -6.625 28.406 22 1 97.81 292 GLU A O 1
ATOM 2279 N N . GLU A 1 293 ? -4.754 27.562 22.938 1 98 293 GLU A N 1
ATOM 2280 C CA . GLU A 1 293 ? -3.883 28.547 22.297 1 98 293 GLU A CA 1
ATOM 2281 C C . GLU A 1 293 ? -3.953 28.422 20.781 1 98 293 GLU A C 1
ATOM 2283 O O . GLU A 1 293 ? -4.043 29.438 20.078 1 98 293 GLU A O 1
ATOM 2288 N N . GLY A 1 294 ? -3.908 27.172 20.312 1 97.94 294 GLY A N 1
ATOM 2289 C CA . GLY A 1 294 ? -4.012 26.953 18.875 1 97.94 294 GLY A CA 1
ATOM 2290 C C . GLY A 1 294 ? -5.332 27.422 18.297 1 97.94 294 GLY A C 1
ATOM 2291 O O . GLY A 1 294 ? -5.363 28.047 17.219 1 97.94 294 GLY A O 1
ATOM 2292 N N . LEU A 1 295 ? -6.426 27.172 19.016 1 97.62 295 LEU A N 1
ATOM 2293 C CA . LEU A 1 295 ? -7.754 27.562 18.562 1 97.62 295 LEU A CA 1
ATOM 2294 C C . LEU A 1 295 ? -7.883 29.078 18.5 1 97.62 295 LEU A C 1
ATOM 2296 O O . LEU A 1 295 ? -8.461 29.625 17.547 1 97.62 295 LEU A O 1
ATOM 2300 N N . LYS A 1 296 ? -7.336 29.766 19.5 1 97.94 296 LYS A N 1
ATOM 2301 C CA . LYS A 1 296 ? -7.387 31.234 19.516 1 97.94 296 LYS A CA 1
ATOM 2302 C C . LYS A 1 296 ? -6.699 31.812 18.281 1 97.94 296 LYS A C 1
ATOM 2304 O O . LYS A 1 296 ? -7.246 32.719 17.641 1 97.94 296 LYS A O 1
ATOM 2309 N N . ARG A 1 297 ? -5.547 31.297 17.984 1 97.06 297 ARG A N 1
ATOM 2310 C CA . ARG A 1 297 ? -4.789 31.781 16.828 1 97.06 297 ARG A CA 1
ATOM 2311 C C . ARG A 1 297 ? -5.512 31.453 15.523 1 97.06 297 ARG A C 1
ATOM 2313 O O . ARG A 1 297 ? -5.48 32.25 14.578 1 97.06 297 ARG A O 1
ATOM 2320 N N . THR A 1 298 ? -6.148 30.297 15.492 1 95.94 298 THR A N 1
ATOM 2321 C CA . THR A 1 298 ? -6.883 29.875 14.305 1 95.94 298 THR A CA 1
ATOM 2322 C C . THR A 1 298 ? -8.117 30.75 14.094 1 95.94 298 THR A C 1
ATOM 2324 O O . THR A 1 298 ? -8.383 31.203 12.977 1 95.94 298 THR A O 1
ATOM 2327 N N . VAL A 1 299 ? -8.859 31.031 15.172 1 95.75 299 VAL A N 1
ATOM 2328 C CA . VAL A 1 299 ? -10.055 31.875 15.117 1 95.75 299 VAL A CA 1
ATOM 2329 C C . VAL A 1 299 ? -9.672 33.281 14.664 1 95.75 299 VAL A C 1
ATOM 2331 O O . VAL A 1 299 ? -10.359 33.875 13.828 1 95.75 299 VAL A O 1
ATOM 2334 N N . GLU A 1 300 ? -8.555 33.781 15.211 1 95.81 300 GLU A N 1
ATOM 2335 C CA . GLU A 1 300 ? -8.086 35.125 14.828 1 95.81 300 GLU A CA 1
ATOM 2336 C C . GLU A 1 300 ? -7.789 35.188 13.336 1 95.81 300 GLU A C 1
ATOM 2338 O O . GLU A 1 300 ? -8.109 36.188 12.68 1 95.81 300 GLU A O 1
ATOM 2343 N N . PHE A 1 301 ? -7.188 34.156 12.875 1 93.69 301 PHE A N 1
ATOM 2344 C CA . PHE A 1 301 ? -6.887 34.125 11.445 1 93.69 301 PHE A CA 1
ATOM 2345 C C . PHE A 1 301 ? -8.172 34.156 10.625 1 93.69 301 PHE A C 1
ATOM 2347 O O . PHE A 1 301 ? -8.258 34.875 9.641 1 93.69 301 PHE A O 1
ATOM 2354 N N . PHE A 1 302 ? -9.148 33.312 10.992 1 91 302 PHE A N 1
ATOM 2355 C CA . PHE A 1 302 ? -10.414 33.25 10.273 1 91 302 PHE A CA 1
ATOM 2356 C C . PHE A 1 302 ? -11.133 34.594 10.328 1 91 302 PHE A C 1
ATOM 2358 O O . PHE A 1 302 ? -11.75 35.031 9.344 1 91 302 PHE A O 1
ATOM 2365 N N . ARG A 1 303 ? -11.031 35.312 11.391 1 91.69 303 ARG A N 1
ATOM 2366 C CA . ARG A 1 303 ? -11.633 36.656 11.531 1 91.69 303 ARG A CA 1
ATOM 2367 C C . ARG A 1 303 ? -10.977 37.656 10.586 1 91.69 303 ARG A C 1
ATOM 2369 O O . ARG A 1 303 ? -11.664 38.469 9.977 1 91.69 303 ARG A O 1
ATOM 2376 N N . LYS A 1 304 ? -9.695 37.5 10.445 1 90 304 LYS A N 1
ATOM 2377 C CA . LYS A 1 304 ? -8.93 38.469 9.648 1 90 304 LYS A CA 1
ATOM 2378 C C . LYS A 1 304 ? -9.125 38.25 8.156 1 90 304 LYS A C 1
ATOM 2380 O O . LYS A 1 304 ? -9.188 39.188 7.375 1 90 304 LYS A O 1
ATOM 2385 N N . THR A 1 305 ? -9.195 37.094 7.676 1 84.31 305 THR A N 1
ATOM 2386 C CA . THR A 1 305 ? -9.203 36.75 6.254 1 84.31 305 THR A CA 1
ATOM 2387 C C . THR A 1 305 ? -10.625 36.625 5.73 1 84.31 305 THR A C 1
ATOM 2389 O O . THR A 1 305 ? -10.859 36.656 4.52 1 84.31 305 THR A O 1
ATOM 2392 N N . GLY A 1 306 ? -11.609 36.562 6.52 1 72.38 306 GLY A N 1
ATOM 2393 C CA . GLY A 1 306 ? -12.984 36.344 6.102 1 72.38 306 GLY A CA 1
ATOM 2394 C C . GLY A 1 306 ? -13.227 34.938 5.59 1 72.38 306 GLY A C 1
ATOM 2395 O O . GLY A 1 306 ? -14.273 34.656 4.996 1 72.38 306 GLY A O 1
ATOM 2396 N N . GLU A 1 307 ? -12.289 34.094 5.414 1 59.69 307 GLU A N 1
ATOM 2397 C CA . GLU A 1 307 ? -12.414 32.75 4.922 1 59.69 307 GLU A CA 1
ATOM 2398 C C . GLU A 1 307 ? -13.438 31.953 5.734 1 59.69 307 GLU A C 1
ATOM 2400 O O . GLU A 1 307 ? -14 30.969 5.242 1 59.69 307 GLU A O 1
ATOM 2405 N N . GLY A 1 308 ? -13.898 32.344 6.812 1 50.53 308 GLY A N 1
ATOM 2406 C CA . GLY A 1 308 ? -14.984 31.75 7.586 1 50.53 308 GLY A CA 1
ATOM 2407 C C . GLY A 1 308 ? -16.359 32.219 7.125 1 50.53 308 GLY A C 1
ATOM 2408 O O . GLY A 1 308 ? -17.375 31.656 7.547 1 50.53 308 GLY A O 1
ATOM 2409 N N . ALA A 1 309 ? -16.406 33.312 6.512 1 44.25 309 ALA A N 1
ATOM 2410 C CA . ALA A 1 309 ? -17.641 33.938 6.09 1 44.25 309 ALA A CA 1
ATOM 2411 C C . ALA A 1 309 ? -18.141 33.375 4.762 1 44.25 309 ALA A C 1
ATOM 2413 O O . ALA A 1 309 ? -19.266 33.625 4.348 1 44.25 309 ALA A O 1
ATOM 2414 N N . GLU A 1 310 ? -17.422 32.688 3.82 1 39.22 310 GLU A N 1
ATOM 2415 C CA . GLU A 1 310 ? -18.031 32.25 2.561 1 39.22 310 GLU A CA 1
ATOM 2416 C C . GLU A 1 310 ? -18.656 30.875 2.688 1 39.22 310 GLU A C 1
ATOM 2418 O O . GLU A 1 310 ? -18.109 29.984 3.35 1 39.22 310 GLU A O 1
ATOM 2423 N N . MET B 1 1 ? -18.438 -24.703 -10.312 1 89.25 1 MET B N 1
ATOM 2424 C CA . MET B 1 1 ? -18.688 -23.547 -11.18 1 89.25 1 MET B CA 1
ATOM 2425 C C . MET B 1 1 ? -19.031 -23.984 -12.594 1 89.25 1 MET B C 1
ATOM 2427 O O . MET B 1 1 ? -18.203 -24.562 -13.289 1 89.25 1 MET B O 1
ATOM 2431 N N . ARG B 1 2 ? -20.266 -23.828 -12.969 1 94.94 2 ARG B N 1
ATOM 2432 C CA . ARG B 1 2 ? -20.719 -24.25 -14.289 1 94.94 2 ARG B CA 1
ATOM 2433 C C . ARG B 1 2 ? -21.641 -23.188 -14.906 1 94.94 2 ARG B C 1
ATOM 2435 O O . ARG B 1 2 ? -22.438 -22.562 -14.195 1 94.94 2 ARG B O 1
ATOM 2442 N N . ASN B 1 3 ? -21.469 -23.016 -16.188 1 97.69 3 ASN B N 1
ATOM 2443 C CA . ASN B 1 3 ? -22.312 -22.125 -16.969 1 97.69 3 ASN B CA 1
ATOM 2444 C C . ASN B 1 3 ? -22.219 -20.688 -16.469 1 97.69 3 ASN B C 1
ATOM 2446 O O . ASN B 1 3 ? -23.234 -20.016 -16.266 1 97.69 3 ASN B O 1
ATOM 2450 N N . ARG B 1 4 ? -21 -20.281 -16.172 1 98.31 4 ARG B N 1
ATOM 2451 C CA . ARG B 1 4 ? -20.719 -18.922 -15.711 1 98.31 4 ARG B CA 1
ATOM 2452 C C . ARG B 1 4 ? -19.875 -18.172 -16.734 1 98.31 4 ARG B C 1
ATOM 2454 O O . ARG B 1 4 ? -19.219 -18.781 -17.578 1 98.31 4 ARG B O 1
ATOM 2461 N N . LEU B 1 5 ? -20.062 -16.828 -16.719 1 98.81 5 LEU B N 1
ATOM 2462 C CA . LEU B 1 5 ? -19.109 -15.977 -17.438 1 98.81 5 LEU B CA 1
ATOM 2463 C C . LEU B 1 5 ? -17.906 -15.641 -16.578 1 98.81 5 LEU B C 1
ATOM 2465 O O . LEU B 1 5 ? -18.031 -14.953 -15.555 1 98.81 5 LEU B O 1
ATOM 2469 N N . VAL B 1 6 ? -16.75 -16.172 -17 1 98.88 6 VAL B N 1
ATOM 2470 C CA . VAL B 1 6 ? -15.516 -16.047 -16.234 1 98.88 6 VAL B CA 1
ATOM 2471 C C . VAL B 1 6 ? -14.508 -15.203 -17.016 1 98.88 6 VAL B C 1
ATOM 2473 O O . VAL B 1 6 ? -14.242 -15.469 -18.188 1 98.88 6 VAL B O 1
ATOM 2476 N N . VAL B 1 7 ? -14.016 -14.156 -16.375 1 98.94 7 VAL B N 1
ATOM 2477 C CA . VAL B 1 7 ? -12.945 -13.367 -16.953 1 98.94 7 VAL B CA 1
ATOM 2478 C C . VAL B 1 7 ? -11.641 -13.633 -16.219 1 98.94 7 VAL B C 1
ATOM 2480 O O . VAL B 1 7 ? -11.609 -13.648 -14.984 1 98.94 7 VAL B O 1
ATOM 2483 N N . ILE B 1 8 ? -10.57 -13.914 -16.953 1 98.94 8 ILE B N 1
ATOM 2484 C CA . ILE B 1 8 ? -9.242 -14.133 -16.391 1 98.94 8 ILE B CA 1
ATOM 2485 C C . ILE B 1 8 ? -8.266 -13.109 -16.969 1 98.94 8 ILE B C 1
ATOM 2487 O O . ILE B 1 8 ? -7.953 -13.141 -18.156 1 98.94 8 ILE B O 1
ATOM 2491 N N . THR B 1 9 ? -7.844 -12.18 -16.141 1 98.94 9 THR B N 1
ATOM 2492 C CA . THR B 1 9 ? -6.73 -11.344 -16.578 1 98.94 9 THR B CA 1
ATOM 2493 C C . THR B 1 9 ? -5.402 -12.07 -16.391 1 98.94 9 THR B C 1
ATOM 2495 O O . THR B 1 9 ? -5.23 -12.828 -15.43 1 98.94 9 THR B O 1
ATOM 2498 N N . GLY B 1 10 ? -4.504 -11.805 -17.312 1 98.62 10 GLY B N 1
ATOM 2499 C CA . GLY B 1 10 ? -3.27 -12.57 -17.266 1 98.62 10 GLY B CA 1
ATOM 2500 C C . GLY B 1 10 ? -3.459 -14.031 -17.625 1 98.62 10 GLY B C 1
ATOM 2501 O O . GLY B 1 10 ? -2.695 -14.891 -17.188 1 98.62 10 GLY B O 1
ATOM 2502 N N . GLY B 1 11 ? -4.492 -14.297 -18.406 1 98.69 11 GLY B N 1
ATOM 2503 C CA . GLY B 1 11 ? -4.859 -15.672 -18.688 1 98.69 11 GLY B CA 1
ATOM 2504 C C . GLY B 1 11 ? -3.963 -16.328 -19.734 1 98.69 11 GLY B C 1
ATOM 2505 O O . GLY B 1 11 ? -4.043 -17.531 -19.953 1 98.69 11 GLY B O 1
ATOM 2506 N N . ALA B 1 12 ? -3.1 -15.539 -20.344 1 98.12 12 ALA B N 1
ATOM 2507 C CA . ALA B 1 12 ? -2.139 -16.094 -21.297 1 98.12 12 ALA B CA 1
ATOM 2508 C C . ALA B 1 12 ? -0.798 -16.375 -20.625 1 98.12 12 ALA B C 1
ATOM 2510 O O . ALA B 1 12 ? 0.143 -16.844 -21.266 1 98.12 12 ALA B O 1
ATOM 2511 N N . GLY B 1 13 ? -0.748 -16.078 -19.328 1 96.75 13 GLY B N 1
ATOM 2512 C CA . GLY B 1 13 ? 0.457 -16.328 -18.562 1 96.75 13 GLY B CA 1
ATOM 2513 C C . GLY B 1 13 ? 0.502 -17.719 -17.953 1 96.75 13 GLY B C 1
ATOM 2514 O O . GLY B 1 13 ? -0.21 -18.625 -18.406 1 96.75 13 GLY B O 1
ATOM 2515 N N . PHE B 1 14 ? 1.34 -17.938 -16.938 1 96.06 14 PHE B N 1
ATOM 2516 C CA . PHE B 1 14 ? 1.59 -19.234 -16.297 1 96.06 14 PHE B CA 1
ATOM 2517 C C . PHE B 1 14 ? 0.361 -19.703 -15.531 1 96.06 14 PHE B C 1
ATOM 2519 O O . PHE B 1 14 ? -0.445 -20.469 -16.047 1 96.06 14 PHE B O 1
ATOM 2526 N N . ILE B 1 15 ? 0.027 -19.109 -14.422 1 98 15 ILE B N 1
ATOM 2527 C CA . ILE B 1 15 ? -1.054 -19.594 -13.562 1 98 15 ILE B CA 1
ATOM 2528 C C . ILE B 1 15 ? -2.398 -19.328 -14.234 1 98 15 ILE B C 1
ATOM 2530 O O . ILE B 1 15 ? -3.268 -20.203 -14.266 1 98 15 ILE B O 1
ATOM 2534 N N . GLY B 1 16 ? -2.545 -18.156 -14.875 1 98.62 16 GLY B N 1
ATOM 2535 C CA . GLY B 1 16 ? -3.789 -17.781 -15.523 1 98.62 16 GLY B CA 1
ATOM 2536 C C . GLY B 1 16 ? -4.215 -18.766 -16.609 1 98.62 16 GLY B C 1
ATOM 2537 O O . GLY B 1 16 ? -5.398 -19.062 -16.75 1 98.62 16 GLY B O 1
ATOM 2538 N N . SER B 1 17 ? -3.24 -19.281 -17.375 1 98.5 17 SER B N 1
ATOM 2539 C CA . SER B 1 17 ? -3.59 -20.203 -18.453 1 98.5 17 SER B CA 1
ATOM 2540 C C . SER B 1 17 ? -4.078 -21.531 -17.891 1 98.5 17 SER B C 1
ATOM 2542 O O . SER B 1 17 ? -4.969 -22.172 -18.469 1 98.5 17 SER B O 1
ATOM 2544 N N . HIS B 1 18 ? -3.521 -21.969 -16.781 1 98.69 18 HIS B N 1
ATOM 2545 C CA . HIS B 1 18 ? -3.988 -23.203 -16.156 1 98.69 18 HIS B CA 1
ATOM 2546 C C . HIS B 1 18 ? -5.414 -23.047 -15.633 1 98.69 18 HIS B C 1
ATOM 2548 O O . HIS B 1 18 ? -6.215 -23.984 -15.719 1 98.69 18 HIS B O 1
ATOM 2554 N N . ILE B 1 19 ? -5.738 -21.875 -15.086 1 98.94 19 ILE B N 1
ATOM 2555 C CA . ILE B 1 19 ? -7.098 -21.609 -14.633 1 98.94 19 ILE B CA 1
ATOM 2556 C C . ILE B 1 19 ? -8.047 -21.609 -15.828 1 98.94 19 ILE B C 1
ATOM 2558 O O . ILE B 1 19 ? -9.125 -22.203 -15.773 1 98.94 19 ILE B O 1
ATOM 2562 N N . ALA B 1 20 ? -7.613 -21.016 -16.922 1 98.88 20 ALA B N 1
ATOM 2563 C CA . ALA B 1 20 ? -8.43 -20.938 -18.141 1 98.88 20 ALA B CA 1
ATOM 2564 C C . ALA B 1 20 ? -8.734 -22.328 -18.672 1 98.88 20 ALA B C 1
ATOM 2566 O O . ALA B 1 20 ? -9.883 -22.641 -19.016 1 98.88 20 ALA B O 1
ATOM 2567 N N . TRP B 1 21 ? -7.719 -23.172 -18.734 1 98.69 21 TRP B N 1
ATOM 2568 C CA . TRP B 1 21 ? -7.883 -24.531 -19.266 1 98.69 21 TRP B CA 1
ATOM 2569 C C . TRP B 1 21 ? -8.852 -25.328 -18.406 1 98.69 21 TRP B C 1
ATOM 2571 O O . TRP B 1 21 ? -9.609 -26.156 -18.922 1 98.69 21 TRP B O 1
ATOM 2581 N N . GLU B 1 22 ? -8.812 -25.109 -17.125 1 98.62 22 GLU B N 1
ATOM 2582 C CA . GLU B 1 22 ? -9.719 -25.828 -16.219 1 98.62 22 GLU B CA 1
ATOM 2583 C C . GLU B 1 22 ? -11.156 -25.328 -16.375 1 98.62 22 GLU B C 1
ATOM 2585 O O . GLU B 1 22 ? -12.086 -26.125 -16.438 1 98.62 22 GLU B O 1
ATOM 2590 N N . LEU B 1 23 ? -11.391 -24.062 -16.531 1 98.75 23 LEU B N 1
ATOM 2591 C CA . LEU B 1 23 ? -12.719 -23.453 -16.438 1 98.75 23 LEU B CA 1
ATOM 2592 C C . LEU B 1 23 ? -13.43 -23.484 -17.781 1 98.75 23 LEU B C 1
ATOM 2594 O O . LEU B 1 23 ? -14.656 -23.438 -17.844 1 98.75 23 LEU B O 1
ATOM 2598 N N . VAL B 1 24 ? -12.672 -23.562 -18.875 1 98.62 24 VAL B N 1
ATOM 2599 C CA . VAL B 1 24 ? -13.266 -23.5 -20.219 1 98.62 24 VAL B CA 1
ATOM 2600 C C . VAL B 1 24 ? -14.109 -24.75 -20.453 1 98.62 24 VAL B C 1
ATOM 2602 O O . VAL B 1 24 ? -14.984 -24.75 -21.328 1 98.62 24 VAL B O 1
ATOM 2605 N N . LYS B 1 25 ? -13.914 -25.766 -19.688 1 97.75 25 LYS B N 1
ATOM 2606 C CA . LYS B 1 25 ? -14.609 -27.047 -19.844 1 97.75 25 LYS B CA 1
ATOM 2607 C C . LYS B 1 25 ? -16.109 -26.875 -19.656 1 97.75 25 LYS B C 1
ATOM 2609 O O . LYS B 1 25 ? -16.906 -27.531 -20.328 1 97.75 25 LYS B O 1
ATOM 2614 N N . ASP B 1 26 ? -16.516 -25.984 -18.719 1 97.44 26 ASP B N 1
ATOM 2615 C CA . ASP B 1 26 ? -17.938 -25.906 -18.359 1 97.44 26 ASP B CA 1
ATOM 2616 C C . ASP B 1 26 ? -18.391 -24.469 -18.219 1 97.44 26 ASP B C 1
ATOM 2618 O O . ASP B 1 26 ? -19.469 -24.203 -17.656 1 97.44 26 ASP B O 1
ATOM 2622 N N . ASN B 1 27 ? -17.531 -23.484 -18.656 1 98.75 27 ASN B N 1
ATOM 2623 C CA . ASN B 1 27 ? -17.844 -22.078 -18.484 1 98.75 27 ASN B CA 1
ATOM 2624 C C . ASN B 1 27 ? -17.5 -21.281 -19.734 1 98.75 27 ASN B C 1
ATOM 2626 O O . ASN B 1 27 ? -16.797 -21.766 -20.625 1 98.75 27 ASN B O 1
ATOM 2630 N N . GLU B 1 28 ? -18.141 -20.125 -19.938 1 98.81 28 GLU B N 1
ATOM 2631 C CA . GLU B 1 28 ? -17.672 -19.125 -20.891 1 98.81 28 GLU B CA 1
ATOM 2632 C C . GLU B 1 28 ? -16.484 -18.344 -20.344 1 98.81 28 GLU B C 1
ATOM 2634 O O . GLU B 1 28 ? -16.609 -17.625 -19.359 1 98.81 28 GLU B O 1
ATOM 2639 N N . VAL B 1 29 ? -15.336 -18.562 -20.984 1 98.88 29 VAL B N 1
ATOM 2640 C CA . VAL B 1 29 ? -14.109 -17.984 -20.438 1 98.88 29 VAL B CA 1
ATOM 2641 C C . VAL B 1 29 ? -13.578 -16.906 -21.375 1 98.88 29 VAL B C 1
ATOM 2643 O O . VAL B 1 29 ? -13.398 -17.141 -22.578 1 98.88 29 VAL B O 1
ATOM 2646 N N . ILE B 1 30 ? -13.398 -15.68 -20.891 1 98.94 30 ILE B N 1
ATOM 2647 C CA . ILE B 1 30 ? -12.734 -14.586 -21.578 1 98.94 30 ILE B CA 1
ATOM 2648 C C . ILE B 1 30 ? -11.383 -14.297 -20.922 1 98.94 30 ILE B C 1
ATOM 2650 O O . ILE B 1 30 ? -11.312 -14.07 -19.719 1 98.94 30 ILE B O 1
ATOM 2654 N N . VAL B 1 31 ? -10.32 -14.344 -21.719 1 98.94 31 VAL B N 1
ATOM 2655 C CA . VAL B 1 31 ? -8.969 -14.039 -21.25 1 98.94 31 VAL B CA 1
ATOM 2656 C C . VAL B 1 31 ? -8.594 -12.617 -21.672 1 98.94 31 VAL B C 1
ATOM 2658 O O . VAL B 1 31 ? -8.703 -12.258 -22.844 1 98.94 31 VAL B O 1
ATOM 2661 N N . ILE B 1 32 ? -8.227 -11.797 -20.703 1 98.94 32 ILE B N 1
ATOM 2662 C CA . ILE B 1 32 ? -7.641 -10.484 -20.969 1 98.94 32 ILE B CA 1
ATOM 2663 C C . ILE B 1 32 ? -6.137 -10.531 -20.719 1 98.94 32 ILE B C 1
ATOM 2665 O O . ILE B 1 32 ? -5.695 -10.883 -19.625 1 98.94 32 ILE B O 1
ATOM 2669 N N . ASP B 1 33 ? -5.379 -10.227 -21.719 1 98.81 33 ASP B N 1
ATOM 2670 C CA . ASP B 1 33 ? -3.922 -10.227 -21.625 1 98.81 33 ASP B CA 1
ATOM 2671 C C . ASP B 1 33 ? -3.299 -9.258 -22.625 1 98.81 33 ASP B C 1
ATOM 2673 O O . ASP B 1 33 ? -3.76 -9.156 -23.766 1 98.81 33 ASP B O 1
ATOM 2677 N N . ASN B 1 34 ? -2.248 -8.539 -22.188 1 98.69 34 ASN B N 1
ATOM 2678 C CA . ASN B 1 34 ? -1.572 -7.668 -23.141 1 98.69 34 ASN B CA 1
ATOM 2679 C C . ASN B 1 34 ? -0.363 -8.352 -23.766 1 98.69 34 ASN B C 1
ATOM 2681 O O . ASN B 1 34 ? 0.371 -7.738 -24.547 1 98.69 34 ASN B O 1
ATOM 2685 N N . LEU B 1 35 ? -0.046 -9.539 -23.375 1 97.56 35 LEU B N 1
ATOM 2686 C CA . LEU B 1 35 ? 0.988 -10.422 -23.906 1 97.56 35 LEU B CA 1
ATOM 2687 C C . LEU B 1 35 ? 2.377 -9.859 -23.625 1 97.56 35 LEU B C 1
ATOM 2689 O O . LEU B 1 35 ? 3.301 -10.062 -24.422 1 97.56 35 LEU B O 1
ATOM 2693 N N . TYR B 1 36 ? 2.514 -9 -22.547 1 95.31 36 TYR B N 1
ATOM 2694 C CA . TYR B 1 36 ? 3.82 -8.531 -22.109 1 95.31 36 TYR B CA 1
ATOM 2695 C C . TYR B 1 36 ? 4.754 -9.703 -21.812 1 95.31 36 TYR B C 1
ATOM 2697 O O . TYR B 1 36 ? 5.887 -9.734 -22.297 1 95.31 36 TYR B O 1
ATOM 2705 N N . THR B 1 37 ? 4.242 -10.719 -21.031 1 92.88 37 THR B N 1
ATOM 2706 C CA . THR B 1 37 ? 4.996 -11.945 -20.812 1 92.88 37 THR B CA 1
ATOM 2707 C C . THR B 1 37 ? 4.168 -13.164 -21.172 1 92.88 37 THR B C 1
ATOM 2709 O O . THR B 1 37 ? 4.688 -14.281 -21.234 1 92.88 37 THR B O 1
ATOM 2712 N N . GLY B 1 38 ? 2.854 -12.938 -21.375 1 94.75 38 GLY B N 1
ATOM 2713 C CA . GLY B 1 38 ? 1.97 -14.031 -21.75 1 94.75 38 GLY B CA 1
ATOM 2714 C C . GLY B 1 38 ? 2.135 -14.461 -23.188 1 94.75 38 GLY B C 1
ATOM 2715 O O . GLY B 1 38 ? 2.691 -13.719 -24 1 94.75 38 GLY B O 1
ATOM 2716 N N . ARG B 1 39 ? 1.69 -15.695 -23.438 1 95.81 39 ARG B N 1
ATOM 2717 C CA . ARG B 1 39 ? 1.709 -16.234 -24.797 1 95.81 39 ARG B CA 1
ATOM 2718 C C . ARG B 1 39 ? 0.307 -16.641 -25.25 1 95.81 39 ARG B C 1
ATOM 2720 O O . ARG B 1 39 ? -0.363 -17.422 -24.562 1 95.81 39 ARG B O 1
ATOM 2727 N N . ALA B 1 40 ? -0.019 -16.203 -26.406 1 97.75 40 ALA B N 1
ATOM 2728 C CA . ALA B 1 40 ? -1.351 -16.484 -26.938 1 97.75 40 ALA B CA 1
ATOM 2729 C C . ALA B 1 40 ? -1.589 -18 -27.031 1 97.75 40 ALA B C 1
ATOM 2731 O O . ALA B 1 40 ? -2.711 -18.469 -26.828 1 97.75 40 ALA B O 1
ATOM 2732 N N . GLU B 1 41 ? -0.561 -18.781 -27.234 1 96.19 41 GLU B N 1
ATOM 2733 C CA . GLU B 1 41 ? -0.663 -20.219 -27.422 1 96.19 41 GLU B CA 1
ATOM 2734 C C . GLU B 1 41 ? -1.058 -20.922 -26.109 1 96.19 41 GLU B C 1
ATOM 2736 O O . GLU B 1 41 ? -1.479 -22.078 -26.125 1 96.19 41 GLU B O 1
ATOM 2741 N N . ASN B 1 42 ? -0.899 -20.203 -24.984 1 97.19 42 ASN B N 1
ATOM 2742 C CA . ASN B 1 42 ? -1.258 -20.766 -23.688 1 97.19 42 ASN B CA 1
ATOM 2743 C C . ASN B 1 42 ? -2.77 -20.781 -23.484 1 97.19 42 ASN B C 1
ATOM 2745 O O . ASN B 1 42 ? -3.275 -21.484 -22.609 1 97.19 42 ASN B O 1
ATOM 2749 N N . VAL B 1 43 ? -3.48 -19.969 -24.234 1 98.62 43 VAL B N 1
ATOM 2750 C CA . VAL B 1 43 ? -4.922 -19.828 -24.078 1 98.62 43 VAL B CA 1
ATOM 2751 C C . VAL B 1 43 ? -5.633 -21.016 -24.719 1 98.62 43 VAL B C 1
ATOM 2753 O O . VAL B 1 43 ? -5.379 -21.344 -25.891 1 98.62 43 VAL B O 1
ATOM 2756 N N . PRO B 1 44 ? -6.477 -21.734 -23.969 1 98.38 44 PRO B N 1
ATOM 2757 C CA . PRO B 1 44 ? -7.141 -22.906 -24.531 1 98.38 44 PRO B CA 1
ATOM 2758 C C . PRO B 1 44 ? -8.109 -22.547 -25.656 1 98.38 44 PRO B C 1
ATOM 2760 O O . PRO B 1 44 ? -8.719 -21.484 -25.641 1 98.38 44 PRO B O 1
ATOM 2763 N N . PRO B 1 45 ? -8.227 -23.656 -26.484 1 96.69 45 PRO B N 1
ATOM 2764 C CA . PRO B 1 45 ? -9.305 -23.469 -27.453 1 96.69 45 PRO B CA 1
ATOM 2765 C C . PRO B 1 45 ? -10.68 -23.344 -26.812 1 96.69 45 PRO B C 1
ATOM 2767 O O . PRO B 1 45 ? -10.961 -24.016 -25.812 1 96.69 45 PRO B O 1
ATOM 2770 N N . GLY B 1 46 ? -11.469 -22.438 -27.062 1 97.56 46 GLY B N 1
ATOM 2771 C CA . GLY B 1 46 ? -12.797 -22.25 -26.484 1 97.56 46 GLY B CA 1
ATOM 2772 C C . GLY B 1 46 ? -12.922 -20.969 -25.688 1 97.56 46 GLY B C 1
ATOM 2773 O O . GLY B 1 46 ? -14.023 -20.484 -25.438 1 97.56 46 GLY B O 1
ATOM 2774 N N . ALA B 1 47 ? -11.742 -20.578 -25.25 1 98.69 47 ALA B N 1
ATOM 2775 C CA . ALA B 1 47 ? -11.75 -19.281 -24.562 1 98.69 47 ALA B CA 1
ATOM 2776 C C . ALA B 1 47 ? -11.555 -18.141 -25.562 1 98.69 47 ALA B C 1
ATOM 2778 O O . ALA B 1 47 ? -10.953 -18.328 -26.609 1 98.69 47 ALA B O 1
ATOM 2779 N N . LYS B 1 48 ? -12.086 -17.016 -25.266 1 98.75 48 LYS B N 1
ATOM 2780 C CA . LYS B 1 48 ? -11.867 -15.812 -26.062 1 98.75 48 LYS B CA 1
ATOM 2781 C C . LYS B 1 48 ? -10.703 -14.984 -25.516 1 98.75 48 LYS B C 1
ATOM 2783 O O . LYS B 1 48 ? -10.703 -14.617 -24.328 1 98.75 48 LYS B O 1
ATOM 2788 N N . LEU B 1 49 ? -9.742 -14.758 -26.359 1 98.81 49 LEU B N 1
ATOM 2789 C CA . LEU B 1 49 ? -8.625 -13.898 -25.969 1 98.81 49 LEU B CA 1
ATOM 2790 C C . LEU B 1 49 ? -8.883 -12.453 -26.375 1 98.81 49 LEU B C 1
ATOM 2792 O O . LEU B 1 49 ? -9.117 -12.172 -27.547 1 98.81 49 LEU B O 1
ATOM 2796 N N . VAL B 1 50 ? -8.883 -11.547 -25.453 1 98.88 50 VAL B N 1
ATOM 2797 C CA . VAL B 1 50 ? -8.945 -10.109 -25.672 1 98.88 50 VAL B CA 1
ATOM 2798 C C . VAL B 1 50 ? -7.602 -9.469 -25.328 1 98.88 50 VAL B C 1
ATOM 2800 O O . VAL B 1 50 ? -7.207 -9.422 -24.172 1 98.88 50 VAL B O 1
ATOM 2803 N N . LYS B 1 51 ? -6.918 -9.031 -26.359 1 98.81 51 LYS B N 1
ATOM 2804 C CA . LYS B 1 51 ? -5.648 -8.359 -26.125 1 98.81 51 LYS B CA 1
ATOM 2805 C C . LYS B 1 51 ? -5.867 -6.949 -25.578 1 98.81 51 LYS B C 1
ATOM 2807 O O . LYS B 1 51 ? -6.27 -6.047 -26.312 1 98.81 51 LYS B O 1
ATOM 2812 N N . ALA B 1 52 ? -5.609 -6.73 -24.281 1 98.81 52 ALA B N 1
ATOM 2813 C CA . ALA B 1 52 ? -5.816 -5.441 -23.625 1 98.81 52 ALA B CA 1
ATOM 2814 C C . ALA B 1 52 ? -4.934 -5.312 -22.375 1 98.81 52 ALA B C 1
ATOM 2816 O O . ALA B 1 52 ? -4.465 -6.316 -21.844 1 98.81 52 ALA B O 1
ATOM 2817 N N . ASP B 1 53 ? -4.621 -4.113 -22.062 1 98.81 53 ASP B N 1
ATOM 2818 C CA . ASP B 1 53 ? -3.893 -3.752 -20.859 1 98.81 53 ASP B CA 1
ATOM 2819 C C . ASP B 1 53 ? -4.852 -3.367 -19.734 1 98.81 53 ASP B C 1
ATOM 2821 O O . ASP B 1 53 ? -5.773 -2.578 -19.938 1 98.81 53 ASP B O 1
ATOM 2825 N N . ILE B 1 54 ? -4.641 -3.918 -18.562 1 98.81 54 ILE B N 1
ATOM 2826 C CA . ILE B 1 54 ? -5.578 -3.688 -17.469 1 98.81 54 ILE B CA 1
ATOM 2827 C C . ILE B 1 54 ? -5.469 -2.242 -17 1 98.81 54 ILE B C 1
ATOM 2829 O O . ILE B 1 54 ? -6.328 -1.759 -16.266 1 98.81 54 ILE B O 1
ATOM 2833 N N . ARG B 1 55 ? -4.398 -1.509 -17.375 1 98.69 55 ARG B N 1
ATOM 2834 C CA . ARG B 1 55 ? -4.285 -0.089 -17.062 1 98.69 55 ARG B CA 1
ATOM 2835 C C . ARG B 1 55 ? -5.281 0.733 -17.875 1 98.69 55 ARG B C 1
ATOM 2837 O O . ARG B 1 55 ? -5.566 1.883 -17.531 1 98.69 55 ARG B O 1
ATOM 2844 N N . ASP B 1 56 ? -5.777 0.167 -18.969 1 98.81 56 ASP B N 1
ATOM 2845 C CA . ASP B 1 56 ? -6.77 0.816 -19.812 1 98.81 56 ASP B CA 1
ATOM 2846 C C . ASP B 1 56 ? -8.188 0.452 -19.375 1 98.81 56 ASP B C 1
ATOM 2848 O O . ASP B 1 56 ? -8.742 -0.551 -19.828 1 98.81 56 ASP B O 1
ATOM 2852 N N . TYR B 1 57 ? -8.773 1.313 -18.625 1 98.75 57 TYR B N 1
ATOM 2853 C CA . TYR B 1 57 ? -10.086 1.036 -18.031 1 98.75 57 TYR B CA 1
ATOM 2854 C C . TYR B 1 57 ? -11.125 0.777 -19.109 1 98.75 57 TYR B C 1
ATOM 2856 O O . TYR B 1 57 ? -11.906 -0.168 -19.016 1 98.75 57 TYR B O 1
ATOM 2864 N N . ASP B 1 58 ? -11.125 1.577 -20.125 1 98.5 58 ASP B N 1
ATOM 2865 C CA . ASP B 1 58 ? -12.156 1.499 -21.156 1 98.5 58 ASP B CA 1
ATOM 2866 C C . ASP B 1 58 ? -12.07 0.18 -21.922 1 98.5 58 ASP B C 1
ATOM 2868 O O . ASP B 1 58 ? -13.086 -0.345 -22.391 1 98.5 58 ASP B O 1
ATOM 2872 N N . ALA B 1 59 ? -10.922 -0.412 -21.953 1 98.69 59 ALA B N 1
ATOM 2873 C CA . ALA B 1 59 ? -10.703 -1.644 -22.703 1 98.69 59 ALA B CA 1
ATOM 2874 C C . ALA B 1 59 ? -11.227 -2.855 -21.938 1 98.69 59 ALA B C 1
ATOM 2876 O O . ALA B 1 59 ? -11.5 -3.902 -22.531 1 98.69 59 ALA B O 1
ATOM 2877 N N . ILE B 1 60 ? -11.422 -2.697 -20.609 1 98.75 60 ILE B N 1
ATOM 2878 C CA . ILE B 1 60 ? -11.672 -3.924 -19.859 1 98.75 60 ILE B CA 1
ATOM 2879 C C . ILE B 1 60 ? -12.984 -3.795 -19.094 1 98.75 60 ILE B C 1
ATOM 2881 O O . ILE B 1 60 ? -13.547 -4.793 -18.641 1 98.75 60 ILE B O 1
ATOM 2885 N N . ALA B 1 61 ? -13.516 -2.631 -18.922 1 98.69 61 ALA B N 1
ATOM 2886 C CA . ALA B 1 61 ? -14.578 -2.334 -17.969 1 98.69 61 ALA B CA 1
ATOM 2887 C C . ALA B 1 61 ? -15.836 -3.145 -18.266 1 98.69 61 ALA B C 1
ATOM 2889 O O . ALA B 1 61 ? -16.438 -3.732 -17.375 1 98.69 61 ALA B O 1
ATOM 2890 N N . GLU B 1 62 ? -16.281 -3.162 -19.5 1 98.5 62 GLU B N 1
ATOM 2891 C CA . GLU B 1 62 ? -17.5 -3.857 -19.891 1 98.5 62 GLU B CA 1
ATOM 2892 C C . GLU B 1 62 ? -17.391 -5.359 -19.641 1 98.5 62 GLU B C 1
ATOM 2894 O O . GLU B 1 62 ? -18.312 -5.977 -19.109 1 98.5 62 GLU B O 1
ATOM 2899 N N . LEU B 1 63 ? -16.266 -5.953 -20 1 98.69 63 LEU B N 1
ATOM 2900 C CA . LEU B 1 63 ? -16.047 -7.387 -19.812 1 98.69 63 LEU B CA 1
ATOM 2901 C C . LEU B 1 63 ? -16.062 -7.746 -18.328 1 98.69 63 LEU B C 1
ATOM 2903 O O . LEU B 1 63 ? -16.703 -8.727 -17.938 1 98.69 63 LEU B O 1
ATOM 2907 N N . ILE B 1 64 ? -15.438 -6.934 -17.531 1 98.81 64 ILE B N 1
ATOM 2908 C CA . ILE B 1 64 ? -15.297 -7.191 -16.094 1 98.81 64 ILE B CA 1
ATOM 2909 C C . ILE B 1 64 ? -16.641 -7.02 -15.406 1 98.81 64 ILE B C 1
ATOM 2911 O O . ILE B 1 64 ? -17.016 -7.828 -14.547 1 98.81 64 ILE B O 1
ATOM 2915 N N . SER B 1 65 ? -17.359 -5.977 -15.781 1 98.62 65 SER B N 1
ATOM 2916 C CA . SER B 1 65 ? -18.609 -5.66 -15.094 1 98.62 65 SER B CA 1
ATOM 2917 C C . SER B 1 65 ? -19.656 -6.734 -15.344 1 98.62 65 SER B C 1
ATOM 2919 O O . SER B 1 65 ? -20.562 -6.938 -14.531 1 98.62 65 SER B O 1
ATOM 2921 N N . HIS B 1 66 ? -19.562 -7.504 -16.391 1 98.44 66 HIS B N 1
ATOM 2922 C CA . HIS B 1 66 ? -20.562 -8.5 -16.734 1 98.44 66 HIS B CA 1
ATOM 2923 C C . HIS B 1 66 ? -20.172 -9.883 -16.219 1 98.44 66 HIS B C 1
ATOM 2925 O O . HIS B 1 66 ? -20.984 -10.812 -16.25 1 98.44 66 HIS B O 1
ATOM 2931 N N . ALA B 1 67 ? -19.031 -10.039 -15.688 1 98.75 67 ALA B N 1
ATOM 2932 C CA . ALA B 1 67 ? -18.5 -11.344 -15.297 1 98.75 67 ALA B CA 1
ATOM 2933 C C . ALA B 1 67 ? -19.156 -11.828 -14 1 98.75 67 ALA B C 1
ATOM 2935 O O . ALA B 1 67 ? -19.453 -11.023 -13.109 1 98.75 67 ALA B O 1
ATOM 2936 N N . ASP B 1 68 ? -19.344 -13.141 -13.914 1 98.75 68 ASP B N 1
ATOM 2937 C CA . ASP B 1 68 ? -19.719 -13.742 -12.641 1 98.75 68 ASP B CA 1
ATOM 2938 C C . ASP B 1 68 ? -18.516 -13.867 -11.719 1 98.75 68 ASP B C 1
ATOM 2940 O O . ASP B 1 68 ? -18.625 -13.711 -10.5 1 98.75 68 ASP B O 1
ATOM 2944 N N . TYR B 1 69 ? -17.391 -14.18 -12.305 1 98.88 69 TYR B N 1
ATOM 2945 C CA . TYR B 1 69 ? -16.125 -14.312 -11.602 1 98.88 69 TYR B CA 1
ATOM 2946 C C . TYR B 1 69 ? -14.984 -13.672 -12.383 1 98.88 69 TYR B C 1
ATOM 2948 O O . TYR B 1 69 ? -14.938 -13.766 -13.609 1 98.88 69 TYR B O 1
ATOM 2956 N N . VAL B 1 70 ? -14.148 -13.008 -11.68 1 98.94 70 VAL B N 1
ATOM 2957 C CA . VAL B 1 70 ? -12.914 -12.477 -12.25 1 98.94 70 VAL B CA 1
ATOM 2958 C C . VAL B 1 70 ? -11.711 -13.07 -11.523 1 98.94 70 VAL B C 1
ATOM 2960 O O . VAL B 1 70 ? -11.547 -12.867 -10.32 1 98.94 70 VAL B O 1
ATOM 2963 N N . PHE B 1 71 ? -10.922 -13.875 -12.211 1 99 71 PHE B N 1
ATOM 2964 C CA . PHE B 1 71 ? -9.625 -14.305 -11.719 1 99 71 PHE B CA 1
ATOM 2965 C C . PHE B 1 71 ? -8.523 -13.352 -12.172 1 99 71 PHE B C 1
ATOM 2967 O O . PHE B 1 71 ? -8.172 -13.32 -13.359 1 99 71 PHE B O 1
ATOM 2974 N N . HIS B 1 72 ? -8.031 -12.578 -11.273 1 99 72 HIS B N 1
ATOM 2975 C CA . HIS B 1 72 ? -7.059 -11.539 -11.609 1 99 72 HIS B CA 1
ATOM 2976 C C . HIS B 1 72 ? -5.633 -12.039 -11.406 1 99 72 HIS B C 1
ATOM 2978 O O . HIS B 1 72 ? -5.062 -11.891 -10.32 1 99 72 HIS B O 1
ATOM 2984 N N . GLU B 1 73 ? -5.066 -12.516 -12.523 1 98.81 73 GLU B N 1
ATOM 2985 C CA . GLU B 1 73 ? -3.723 -13.086 -12.523 1 98.81 73 GLU B CA 1
ATOM 2986 C C . GLU B 1 73 ? -2.725 -12.164 -13.211 1 98.81 73 GLU B C 1
ATOM 2988 O O . GLU B 1 73 ? -1.521 -12.43 -13.219 1 98.81 73 GLU B O 1
ATOM 2993 N N . ALA B 1 74 ? -3.195 -11.062 -13.781 1 98.75 74 ALA B N 1
ATOM 2994 C CA . ALA B 1 74 ? -2.307 -10.125 -14.461 1 98.75 74 ALA B CA 1
ATOM 2995 C C . ALA B 1 74 ? -1.484 -9.32 -13.461 1 98.75 74 ALA B C 1
ATOM 2997 O O . ALA B 1 74 ? -2.021 -8.812 -12.477 1 98.75 74 ALA B O 1
ATOM 2998 N N . ALA B 1 75 ? -0.218 -9.266 -13.719 1 98.19 75 ALA B N 1
ATOM 2999 C CA . ALA B 1 75 ? 0.687 -8.453 -12.906 1 98.19 75 ALA B CA 1
ATOM 3000 C C . ALA B 1 75 ? 2.055 -8.328 -13.57 1 98.19 75 ALA B C 1
ATOM 3002 O O . ALA B 1 75 ? 2.408 -9.133 -14.438 1 98.19 75 ALA B O 1
ATOM 3003 N N . GLN B 1 76 ? 2.783 -7.215 -13.32 1 96.81 76 GLN B N 1
ATOM 3004 C CA . GLN B 1 76 ? 4.238 -7.27 -13.391 1 96.81 76 GLN B CA 1
ATOM 3005 C C . GLN B 1 76 ? 4.812 -8.109 -12.25 1 96.81 76 GLN B C 1
ATOM 3007 O O . GLN B 1 76 ? 4.695 -7.734 -11.078 1 96.81 76 GLN B O 1
ATOM 3012 N N . VAL B 1 77 ? 5.406 -9.281 -12.539 1 94.44 77 VAL B N 1
ATOM 3013 C CA . VAL B 1 77 ? 5.637 -10.281 -11.5 1 94.44 77 VAL B CA 1
ATOM 3014 C C . VAL B 1 77 ? 7.125 -10.344 -11.164 1 94.44 77 VAL B C 1
ATOM 3016 O O . VAL B 1 77 ? 7.523 -10.984 -10.188 1 94.44 77 VAL B O 1
ATOM 3019 N N . SER B 1 78 ? 7.984 -9.695 -11.945 1 93.06 78 SER B N 1
ATOM 3020 C CA . SER B 1 78 ? 9.43 -9.75 -11.727 1 93.06 78 SER B CA 1
ATOM 3021 C C . SER B 1 78 ? 9.852 -8.828 -10.594 1 93.06 78 SER B C 1
ATOM 3023 O O . SER B 1 78 ? 9.695 -7.609 -10.68 1 93.06 78 SER B O 1
ATOM 3025 N N . VAL B 1 79 ? 10.477 -9.406 -9.578 1 94 79 VAL B N 1
ATOM 3026 C CA . VAL B 1 79 ? 11.008 -8.609 -8.477 1 94 79 VAL B CA 1
ATOM 3027 C C . VAL B 1 79 ? 12.125 -7.699 -8.984 1 94 79 VAL B C 1
ATOM 3029 O O . VAL B 1 79 ? 12.164 -6.512 -8.664 1 94 79 VAL B O 1
ATOM 3032 N N . VAL B 1 80 ? 12.969 -8.227 -9.852 1 92.44 80 VAL B N 1
ATOM 3033 C CA . VAL B 1 80 ? 14.102 -7.484 -10.398 1 92.44 80 VAL B CA 1
ATOM 3034 C C . VAL B 1 80 ? 13.594 -6.285 -11.203 1 92.44 80 VAL B C 1
ATOM 3036 O O . VAL B 1 80 ? 14.078 -5.168 -11.031 1 92.44 80 VAL B O 1
ATOM 3039 N N . GLU B 1 81 ? 12.578 -6.562 -12.023 1 94.88 81 GLU B N 1
ATOM 3040 C CA . GLU B 1 81 ? 12.016 -5.477 -12.812 1 94.88 81 GLU B CA 1
ATOM 3041 C C . GLU B 1 81 ? 11.32 -4.449 -11.93 1 94.88 81 GLU B C 1
ATOM 3043 O O . GLU B 1 81 ? 11.344 -3.252 -12.219 1 94.88 81 GLU B O 1
ATOM 3048 N N . SER B 1 82 ? 10.703 -4.906 -10.852 1 97.31 82 SER B N 1
ATOM 3049 C CA . SER B 1 82 ? 9.992 -3.994 -9.961 1 97.31 82 SER B CA 1
ATOM 3050 C C . SER B 1 82 ? 10.945 -3.023 -9.281 1 97.31 82 SER B C 1
ATOM 3052 O O . SER B 1 82 ? 10.586 -1.885 -8.984 1 97.31 82 SER B O 1
ATOM 3054 N N . ILE B 1 83 ? 12.133 -3.469 -8.992 1 96.44 83 ILE B N 1
ATOM 3055 C CA . ILE B 1 83 ? 13.156 -2.627 -8.391 1 96.44 83 ILE B CA 1
ATOM 3056 C C . ILE B 1 83 ? 13.688 -1.634 -9.422 1 96.44 83 ILE B C 1
ATOM 3058 O O . ILE B 1 83 ? 13.883 -0.456 -9.117 1 96.44 83 ILE B O 1
ATOM 3062 N N . ARG B 1 84 ? 13.828 -2.094 -10.648 1 96.12 84 ARG B N 1
ATOM 3063 C CA . ARG B 1 84 ? 14.336 -1.252 -11.727 1 96.12 84 ARG B CA 1
ATOM 3064 C C . ARG B 1 84 ? 13.32 -0.187 -12.125 1 96.12 84 ARG B C 1
ATOM 3066 O O . ARG B 1 84 ? 13.695 0.943 -12.445 1 96.12 84 ARG B O 1
ATOM 3073 N N . ASP B 1 85 ? 12.094 -0.563 -12.094 1 97.75 85 ASP B N 1
ATOM 3074 C CA . ASP B 1 85 ? 11.023 0.335 -12.523 1 97.75 85 ASP B CA 1
ATOM 3075 C C . ASP B 1 85 ? 9.805 0.212 -11.617 1 97.75 85 ASP B C 1
ATOM 3077 O O . ASP B 1 85 ? 8.766 -0.308 -12.031 1 97.75 85 ASP B O 1
ATOM 3081 N N . PRO B 1 86 ? 9.891 0.821 -10.438 1 98.62 86 PRO B N 1
ATOM 3082 C CA . PRO B 1 86 ? 8.781 0.709 -9.484 1 98.62 86 PRO B CA 1
ATOM 3083 C C . PRO B 1 86 ? 7.508 1.389 -9.977 1 98.62 86 PRO B C 1
ATOM 3085 O O . PRO B 1 86 ? 6.402 0.951 -9.648 1 98.62 86 PRO B O 1
ATOM 3088 N N . VAL B 1 87 ? 7.637 2.461 -10.773 1 98.69 87 VAL B N 1
ATOM 3089 C CA . VAL B 1 87 ? 6.484 3.201 -11.281 1 98.69 87 VAL B CA 1
ATOM 3090 C C . VAL B 1 87 ? 5.656 2.307 -12.195 1 98.69 87 VAL B C 1
ATOM 3092 O O . VAL B 1 87 ? 4.441 2.189 -12.031 1 98.69 87 VAL B O 1
ATOM 3095 N N . PHE B 1 88 ? 6.355 1.624 -13.133 1 98.44 88 PHE B N 1
ATOM 3096 C CA . PHE B 1 88 ? 5.672 0.711 -14.039 1 98.44 88 PHE B CA 1
ATOM 3097 C C . PHE B 1 88 ? 4.973 -0.401 -13.266 1 98.44 88 PHE B C 1
ATOM 3099 O O . PHE B 1 88 ? 3.818 -0.731 -13.547 1 98.44 88 PHE B O 1
ATOM 3106 N N . THR B 1 89 ? 5.645 -0.967 -12.312 1 98.69 89 THR B N 1
ATOM 3107 C CA . THR B 1 89 ? 5.09 -2.045 -11.5 1 98.69 89 THR B CA 1
ATOM 3108 C C . THR B 1 89 ? 3.848 -1.572 -10.75 1 98.69 89 THR B C 1
ATOM 3110 O O . THR B 1 89 ? 2.84 -2.279 -10.703 1 98.69 89 THR B O 1
ATOM 3113 N N . GLU B 1 90 ? 3.9 -0.363 -10.188 1 98.88 90 GLU B N 1
ATOM 3114 C CA . GLU B 1 90 ? 2.775 0.222 -9.461 1 98.88 90 GLU B CA 1
ATOM 3115 C C . GLU B 1 90 ? 1.592 0.474 -10.391 1 98.88 90 GLU B C 1
ATOM 3117 O O . GLU B 1 90 ? 0.443 0.214 -10.031 1 98.88 90 GLU B O 1
ATOM 3122 N N . GLU B 1 91 ? 1.83 0.967 -11.539 1 98.88 91 GLU B N 1
ATOM 3123 C CA . GLU B 1 91 ? 0.774 1.229 -12.516 1 98.88 91 GLU B CA 1
ATOM 3124 C C . GLU B 1 91 ? 0.04 -0.056 -12.891 1 98.88 91 GLU B C 1
ATOM 3126 O O . GLU B 1 91 ? -1.192 -0.089 -12.906 1 98.88 91 GLU B O 1
ATOM 3131 N N . VAL B 1 92 ? 0.808 -1.08 -13.125 1 98.88 92 VAL B N 1
ATOM 3132 C CA . VAL B 1 92 ? 0.208 -2.332 -13.57 1 98.88 92 VAL B CA 1
ATOM 3133 C C . VAL B 1 92 ? -0.493 -3.018 -12.406 1 98.88 92 VAL B C 1
ATOM 3135 O O . VAL B 1 92 ? -1.684 -3.33 -12.477 1 98.88 92 VAL B O 1
ATOM 3138 N N . ASN B 1 93 ? 0.202 -3.203 -11.32 1 98.94 93 ASN B N 1
ATOM 3139 C CA . ASN B 1 93 ? -0.262 -4.086 -10.258 1 98.94 93 ASN B CA 1
ATOM 3140 C C . ASN B 1 93 ? -1.332 -3.42 -9.398 1 98.94 93 ASN B C 1
ATOM 3142 O O . ASN B 1 93 ? -2.23 -4.09 -8.891 1 98.94 93 ASN B O 1
ATOM 3146 N N . VAL B 1 94 ? -1.204 -2.082 -9.203 1 98.94 94 VAL B N 1
ATOM 3147 C CA . VAL B 1 94 ? -2.133 -1.441 -8.281 1 98.94 94 VAL B CA 1
ATOM 3148 C C . VAL B 1 94 ? -3.197 -0.678 -9.062 1 98.94 94 VAL B C 1
ATOM 3150 O O . VAL B 1 94 ? -4.395 -0.931 -8.906 1 98.94 94 VAL B O 1
ATOM 3153 N N . LEU B 1 95 ? -2.787 0.223 -9.984 1 98.88 95 LEU B N 1
ATOM 3154 C CA . LEU B 1 95 ? -3.791 0.955 -10.75 1 98.88 95 LEU B CA 1
ATOM 3155 C C . LEU B 1 95 ? -4.602 0.007 -11.625 1 98.88 95 LEU B C 1
ATOM 3157 O O . LEU B 1 95 ? -5.809 0.193 -11.797 1 98.88 95 LEU B O 1
ATOM 3161 N N . GLY B 1 96 ? -3.92 -0.982 -12.219 1 98.94 96 GLY B N 1
ATOM 3162 C CA . GLY B 1 96 ? -4.648 -2.004 -12.953 1 98.94 96 GLY B CA 1
ATOM 3163 C C . GLY B 1 96 ? -5.691 -2.715 -12.109 1 98.94 96 GLY B C 1
ATOM 3164 O O . GLY B 1 96 ? -6.816 -2.936 -12.555 1 98.94 96 GLY B O 1
ATOM 3165 N N . THR B 1 97 ? -5.34 -3.096 -10.867 1 98.94 97 THR B N 1
ATOM 3166 C CA . THR B 1 97 ? -6.262 -3.752 -9.953 1 98.94 97 THR B CA 1
ATOM 3167 C C . THR B 1 97 ? -7.418 -2.822 -9.586 1 98.94 97 THR B C 1
ATOM 3169 O O . THR B 1 97 ? -8.57 -3.254 -9.516 1 98.94 97 THR B O 1
ATOM 3172 N N . LEU B 1 98 ? -7.113 -1.527 -9.383 1 98.94 98 LEU B N 1
ATOM 3173 C CA . LEU B 1 98 ? -8.156 -0.549 -9.07 1 98.94 98 LEU B CA 1
ATOM 3174 C C . LEU B 1 98 ? -9.156 -0.444 -10.219 1 98.94 98 LEU B C 1
ATOM 3176 O O . LEU B 1 98 ? -10.352 -0.268 -9.984 1 98.94 98 LEU B O 1
ATOM 3180 N N . ASN B 1 99 ? -8.672 -0.521 -11.461 1 98.88 99 ASN B N 1
ATOM 3181 C CA . ASN B 1 99 ? -9.562 -0.511 -12.609 1 98.88 99 ASN B CA 1
ATOM 3182 C C . ASN B 1 99 ? -10.531 -1.691 -12.586 1 98.88 99 ASN B C 1
ATOM 3184 O O . ASN B 1 99 ? -11.711 -1.542 -12.914 1 98.88 99 ASN B O 1
ATOM 3188 N N . ILE B 1 100 ? -10.023 -2.82 -12.188 1 98.94 100 ILE B N 1
ATOM 3189 C CA . ILE B 1 100 ? -10.852 -4.02 -12.109 1 98.94 100 ILE B CA 1
ATOM 3190 C C . ILE B 1 100 ? -11.891 -3.859 -11 1 98.94 100 ILE B C 1
ATOM 3192 O O . ILE B 1 100 ? -13.07 -4.145 -11.203 1 98.94 100 ILE B O 1
ATOM 3196 N N . LEU B 1 101 ? -11.453 -3.383 -9.875 1 98.88 101 LEU B N 1
ATOM 3197 C CA . LEU B 1 101 ? -12.359 -3.156 -8.75 1 98.88 101 LEU B CA 1
ATOM 3198 C C . LEU B 1 101 ? -13.445 -2.15 -9.133 1 98.88 101 LEU B C 1
ATOM 3200 O O . LEU B 1 101 ? -14.617 -2.352 -8.812 1 98.88 101 LEU B O 1
ATOM 3204 N N . ARG B 1 102 ? -13.016 -1.088 -9.805 1 98.56 102 ARG B N 1
ATOM 3205 C CA . ARG B 1 102 ? -13.945 -0.063 -10.266 1 98.56 102 ARG B CA 1
ATOM 3206 C C . ARG B 1 102 ? -15.008 -0.661 -11.188 1 98.56 102 ARG B C 1
ATOM 3208 O O . ARG B 1 102 ? -16.203 -0.386 -11.023 1 98.56 102 ARG B O 1
ATOM 3215 N N . ALA B 1 103 ? -14.594 -1.456 -12.102 1 98.69 103 ALA B N 1
ATOM 3216 C CA . ALA B 1 103 ? -15.516 -2.084 -13.047 1 98.69 103 ALA B CA 1
ATOM 3217 C C . ALA B 1 103 ? -16.469 -3.047 -12.328 1 98.69 103 ALA B C 1
ATOM 3219 O O . ALA B 1 103 ? -17.641 -3.146 -12.68 1 98.69 103 ALA B O 1
ATOM 3220 N N . LEU B 1 104 ? -15.992 -3.748 -11.336 1 98.69 104 LEU B N 1
ATOM 3221 C CA . LEU B 1 104 ? -16.781 -4.734 -10.609 1 98.69 104 LEU B CA 1
ATOM 3222 C C . LEU B 1 104 ? -17.891 -4.059 -9.805 1 98.69 104 LEU B C 1
ATOM 3224 O O . LEU B 1 104 ? -18.938 -4.664 -9.547 1 98.69 104 LEU B O 1
ATOM 3228 N N . LEU B 1 105 ? -17.641 -2.82 -9.367 1 97.88 105 LEU B N 1
ATOM 3229 C CA . LEU B 1 105 ? -18.672 -2.086 -8.641 1 97.88 105 LEU B CA 1
ATOM 3230 C C . LEU B 1 105 ? -19.891 -1.844 -9.516 1 97.88 105 LEU B C 1
ATOM 3232 O O . LEU B 1 105 ? -20.984 -1.633 -9.008 1 97.88 105 LEU B O 1
ATOM 3236 N N . GLU B 1 106 ? -19.625 -1.836 -10.805 1 96.75 106 GLU B N 1
ATOM 3237 C CA . GLU B 1 106 ? -20.719 -1.643 -11.75 1 96.75 106 GLU B CA 1
ATOM 3238 C C . GLU B 1 106 ? -21.422 -2.961 -12.055 1 96.75 106 GLU B C 1
ATOM 3240 O O . GLU B 1 106 ? -22.422 -2.98 -12.766 1 96.75 106 GLU B O 1
ATOM 3245 N N . GLY B 1 107 ? -20.922 -4.031 -11.492 1 96.75 107 GLY B N 1
ATOM 3246 C CA . GLY B 1 107 ? -21.453 -5.359 -11.742 1 96.75 107 GLY B CA 1
ATOM 3247 C C . GLY B 1 107 ? -21.719 -6.148 -10.477 1 96.75 107 GLY B C 1
ATOM 3248 O O . GLY B 1 107 ? -22.172 -5.586 -9.477 1 96.75 107 GLY B O 1
ATOM 3249 N N . HIS B 1 108 ? -21.562 -7.457 -10.523 1 92.31 108 HIS B N 1
ATOM 3250 C CA . HIS B 1 108 ? -21.922 -8.289 -9.383 1 92.31 108 HIS B CA 1
ATOM 3251 C C . HIS B 1 108 ? -20.922 -9.43 -9.195 1 92.31 108 HIS B C 1
ATOM 3253 O O . HIS B 1 108 ? -21.141 -10.328 -8.375 1 92.31 108 HIS B O 1
ATOM 3259 N N . GLY B 1 109 ? -19.938 -9.414 -9.938 1 98 109 GLY B N 1
ATOM 3260 C CA . GLY B 1 109 ? -19.031 -10.547 -9.945 1 98 109 GLY B CA 1
ATOM 3261 C C . GLY B 1 109 ? -18.109 -10.594 -8.734 1 98 109 GLY B C 1
ATOM 3262 O O . GLY B 1 109 ? -18 -9.609 -8 1 98 109 GLY B O 1
ATOM 3263 N N . LYS B 1 110 ? -17.516 -11.789 -8.453 1 98.75 110 LYS B N 1
ATOM 3264 C CA . LYS B 1 110 ? -16.547 -12.008 -7.391 1 98.75 110 LYS B CA 1
ATOM 3265 C C . LYS B 1 110 ? -15.117 -11.945 -7.938 1 98.75 110 LYS B C 1
ATOM 3267 O O . LYS B 1 110 ? -14.836 -12.469 -9.016 1 98.75 110 LYS B O 1
ATOM 3272 N N . LEU B 1 111 ? -14.266 -11.289 -7.203 1 98.94 111 LEU B N 1
ATOM 3273 C CA . LEU B 1 111 ? -12.875 -11.172 -7.609 1 98.94 111 LEU B CA 1
ATOM 3274 C C . LEU B 1 111 ? -11.992 -12.141 -6.832 1 98.94 111 LEU B C 1
ATOM 3276 O O . LEU B 1 111 ? -12.016 -12.156 -5.598 1 98.94 111 LEU B O 1
ATOM 3280 N N . ILE B 1 112 ? -11.266 -13.016 -7.512 1 99 112 ILE B N 1
ATOM 3281 C CA . ILE B 1 112 ? -10.188 -13.828 -6.949 1 99 112 ILE B CA 1
ATOM 3282 C C . ILE B 1 112 ? -8.836 -13.242 -7.355 1 99 112 ILE B C 1
ATOM 3284 O O . ILE B 1 112 ? -8.492 -13.227 -8.539 1 99 112 ILE B O 1
ATOM 3288 N N . PHE B 1 113 ? -8.109 -12.781 -6.395 1 98.94 113 PHE B N 1
ATOM 3289 C CA . PHE B 1 113 ? -6.898 -12.008 -6.645 1 98.94 113 PHE B CA 1
ATOM 3290 C C . PHE B 1 113 ? -5.656 -12.844 -6.348 1 98.94 113 PHE B C 1
ATOM 3292 O O . PHE B 1 113 ? -5.555 -13.461 -5.281 1 98.94 113 PHE B O 1
ATOM 3299 N N . ALA B 1 114 ? -4.73 -12.797 -7.297 1 98.94 114 ALA B N 1
ATOM 3300 C CA . ALA B 1 114 ? -3.43 -13.43 -7.121 1 98.94 114 ALA B CA 1
ATOM 3301 C C . ALA B 1 114 ? -2.482 -12.539 -6.324 1 98.94 114 ALA B C 1
ATOM 3303 O O . ALA B 1 114 ? -1.863 -11.633 -6.875 1 98.94 114 ALA B O 1
ATOM 3304 N N . SER B 1 115 ? -2.361 -12.82 -5.078 1 98.88 115 SER B N 1
ATOM 3305 C CA . SER B 1 115 ? -1.34 -12.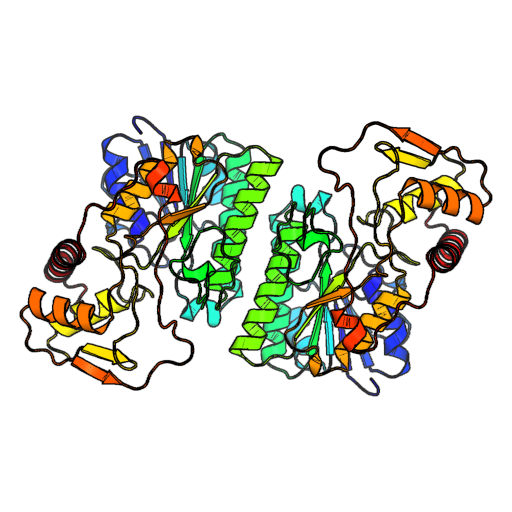164 -4.266 1 98.88 115 SER B CA 1
ATOM 3306 C C . SER B 1 115 ? -0.079 -13.023 -4.176 1 98.88 115 SER B C 1
ATOM 3308 O O . SER B 1 115 ? 0.224 -13.789 -5.09 1 98.88 115 SER B O 1
ATOM 3310 N N . SER B 1 116 ? 0.789 -12.719 -3.244 1 98.38 116 SER B N 1
ATOM 3311 C CA . SER B 1 116 ? 2.105 -13.352 -3.227 1 98.38 116 SER B CA 1
ATOM 3312 C C . SER B 1 116 ? 2.646 -13.461 -1.805 1 98.38 116 SER B C 1
ATOM 3314 O O . SER B 1 116 ? 2.408 -12.586 -0.973 1 98.38 116 SER B O 1
ATOM 3316 N N . ALA B 1 117 ? 3.426 -14.5 -1.603 1 97.81 117 ALA B N 1
ATOM 3317 C CA . ALA B 1 117 ? 4.156 -14.648 -0.346 1 97.81 117 ALA B CA 1
ATOM 3318 C C . ALA B 1 117 ? 5.16 -13.508 -0.164 1 97.81 117 ALA B C 1
ATOM 3320 O O . ALA B 1 117 ? 5.652 -13.281 0.944 1 97.81 117 ALA B O 1
ATOM 3321 N N . ALA B 1 118 ? 5.438 -12.773 -1.218 1 97.12 118 ALA B N 1
ATOM 3322 C CA . ALA B 1 118 ? 6.387 -11.664 -1.168 1 97.12 118 ALA B CA 1
ATOM 3323 C C . ALA B 1 118 ? 5.93 -10.594 -0.182 1 97.12 118 ALA B C 1
ATOM 3325 O O . ALA B 1 118 ? 6.73 -9.766 0.263 1 97.12 118 ALA B O 1
ATOM 3326 N N . VAL B 1 119 ? 4.641 -10.602 0.235 1 98.62 119 VAL B N 1
ATOM 3327 C CA . VAL B 1 119 ? 4.117 -9.586 1.146 1 98.62 119 VAL B CA 1
ATOM 3328 C C . VAL B 1 119 ? 4.75 -9.758 2.525 1 98.62 119 VAL B C 1
ATOM 3330 O O . VAL B 1 119 ? 4.824 -8.805 3.303 1 98.62 119 VAL B O 1
ATOM 3333 N N . TYR B 1 120 ? 5.293 -10.953 2.801 1 98.19 120 TYR B N 1
ATOM 3334 C CA . TYR B 1 120 ? 5.77 -11.266 4.141 1 98.19 120 TYR B CA 1
ATOM 3335 C C . TYR B 1 120 ? 7.188 -10.742 4.355 1 98.19 120 TYR B C 1
ATOM 3337 O O . TYR B 1 120 ? 7.629 -10.578 5.496 1 98.19 120 TYR B O 1
ATOM 3345 N N . GLY B 1 121 ? 7.906 -10.5 3.279 1 97 121 GLY B N 1
ATOM 3346 C CA . GLY B 1 121 ? 9.312 -10.164 3.432 1 97 121 GLY B CA 1
ATOM 3347 C C . GLY B 1 121 ? 10.109 -11.234 4.145 1 97 121 GLY B C 1
ATOM 3348 O O . GLY B 1 121 ? 9.922 -12.43 3.889 1 97 121 GLY B O 1
ATOM 3349 N N . ASP B 1 122 ? 11.07 -10.867 4.883 1 95.69 122 ASP B N 1
ATOM 3350 C CA . ASP B 1 122 ? 11.922 -11.797 5.625 1 95.69 122 ASP B CA 1
ATOM 3351 C C . ASP B 1 122 ? 11.406 -11.992 7.051 1 95.69 122 ASP B C 1
ATOM 3353 O O . ASP B 1 122 ? 12.125 -11.742 8.016 1 95.69 122 ASP B O 1
ATOM 3357 N N . ASN B 1 123 ? 10.234 -12.484 7.184 1 96.56 123 ASN B N 1
ATOM 3358 C CA . ASN B 1 123 ? 9.562 -12.711 8.461 1 96.56 123 ASN B CA 1
ATOM 3359 C C . ASN B 1 123 ? 10.031 -14.008 9.117 1 96.56 123 ASN B C 1
ATOM 3361 O O . ASN B 1 123 ? 9.875 -15.086 8.555 1 96.56 123 ASN B O 1
ATOM 3365 N N . PRO B 1 124 ? 10.578 -13.969 10.336 1 95.62 124 PRO B N 1
ATOM 3366 C CA . PRO B 1 124 ? 11.125 -15.164 10.984 1 95.62 124 PRO B CA 1
ATOM 3367 C C . PRO B 1 124 ? 10.055 -16.016 11.656 1 95.62 124 PRO B C 1
ATOM 3369 O O . PRO B 1 124 ? 10.344 -17.109 12.141 1 95.62 124 PRO B O 1
ATOM 3372 N N . ASN B 1 125 ? 8.836 -15.57 11.711 1 97.38 125 ASN B N 1
ATOM 3373 C CA . ASN B 1 125 ? 7.758 -16.266 12.398 1 97.38 125 ASN B CA 1
ATOM 3374 C C . ASN B 1 125 ? 7.168 -17.375 11.539 1 97.38 125 ASN B C 1
ATOM 3376 O O . ASN B 1 125 ? 6.035 -17.266 11.07 1 97.38 125 ASN B O 1
ATOM 3380 N N . LEU B 1 126 ? 7.824 -18.5 11.477 1 97.56 126 LEU B N 1
ATOM 3381 C CA . LEU B 1 126 ? 7.426 -19.625 10.625 1 97.56 126 LE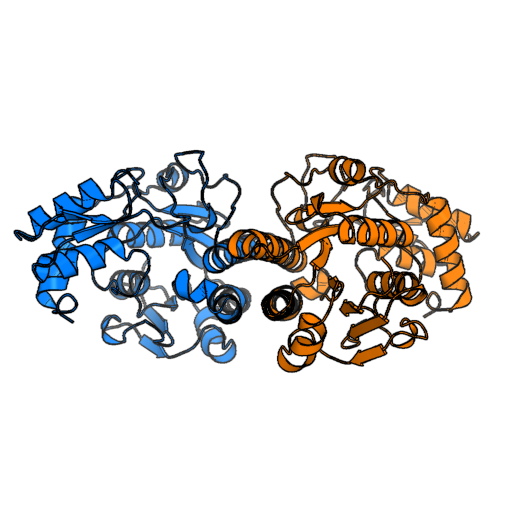U B CA 1
ATOM 3382 C C . LEU B 1 126 ? 6.645 -20.656 11.422 1 97.56 126 LEU B C 1
ATOM 3384 O O . LEU B 1 126 ? 6.949 -20.906 12.594 1 97.56 126 LEU B O 1
ATOM 3388 N N . PRO B 1 127 ? 5.766 -21.344 10.836 1 98.56 127 PRO B N 1
ATOM 3389 C CA . PRO B 1 127 ? 5.227 -21.062 9.5 1 98.56 127 PRO B CA 1
ATOM 3390 C C . PRO B 1 127 ? 4.48 -19.719 9.445 1 98.56 127 PRO B C 1
ATOM 3392 O O . PRO B 1 127 ? 3.873 -19.312 10.438 1 98.56 127 PRO B O 1
ATOM 3395 N N . LEU B 1 128 ? 4.516 -19.047 8.336 1 98.75 128 LEU B N 1
ATOM 3396 C CA . LEU B 1 128 ? 3.922 -17.734 8.148 1 98.75 128 LEU B CA 1
ATOM 3397 C C . LEU B 1 128 ? 2.4 -17.812 8.141 1 98.75 128 LEU B C 1
ATOM 3399 O O . LEU B 1 128 ? 1.817 -18.531 7.332 1 98.75 128 LEU B O 1
ATOM 3403 N N . LYS B 1 129 ? 1.779 -17.125 8.984 1 98.75 129 LYS B N 1
ATOM 3404 C CA . LYS B 1 129 ? 0.324 -17.031 9.062 1 98.75 129 LYS B CA 1
ATOM 3405 C C . LYS B 1 129 ? -0.184 -15.773 8.367 1 98.75 129 LYS B C 1
ATOM 3407 O O . LYS B 1 129 ? 0.519 -14.758 8.305 1 98.75 129 LYS B O 1
ATOM 3412 N N . GLU B 1 130 ? -1.406 -15.867 7.871 1 98.75 130 GLU B N 1
ATOM 3413 C CA . GLU B 1 130 ? -1.987 -14.742 7.148 1 98.75 130 GLU B CA 1
ATOM 3414 C C . GLU B 1 130 ? -2.09 -13.508 8.039 1 98.75 130 GLU B C 1
ATOM 3416 O O . GLU B 1 130 ? -2.158 -12.383 7.543 1 98.75 130 GLU B O 1
ATOM 3421 N N . THR B 1 131 ? -1.998 -13.664 9.375 1 97.56 131 THR B N 1
ATOM 3422 C CA . THR B 1 131 ? -2.16 -12.562 10.32 1 97.56 131 THR B CA 1
ATOM 3423 C C . THR B 1 131 ? -0.843 -11.82 10.516 1 97.56 131 THR B C 1
ATOM 3425 O O . THR B 1 131 ? -0.819 -10.734 11.102 1 97.56 131 THR B O 1
ATOM 3428 N N . GLU B 1 132 ? 0.241 -12.453 10.023 1 97.94 132 GLU B N 1
ATOM 3429 C CA . GLU B 1 132 ? 1.521 -11.758 10.141 1 97.94 132 GLU B CA 1
ATOM 3430 C C . GLU B 1 132 ? 1.48 -10.414 9.43 1 97.94 132 GLU B C 1
ATOM 3432 O O . GLU B 1 132 ? 0.868 -10.281 8.367 1 97.94 132 GLU B O 1
ATOM 3437 N N . ARG B 1 133 ? 2.117 -9.414 10.023 1 96.38 133 ARG B N 1
ATOM 3438 C CA . ARG B 1 133 ? 2.197 -8.094 9.406 1 96.38 133 ARG B CA 1
ATOM 3439 C C . ARG B 1 133 ? 3.02 -8.141 8.117 1 96.38 133 ARG B C 1
ATOM 3441 O O . ARG B 1 133 ? 4.16 -8.609 8.125 1 96.38 133 ARG B O 1
ATOM 3448 N N . PRO B 1 134 ? 2.453 -7.672 7.023 1 97.69 134 PRO B N 1
ATOM 3449 C CA . PRO B 1 134 ? 3.25 -7.574 5.797 1 97.69 134 PRO B CA 1
ATOM 3450 C C . PRO B 1 134 ? 4.453 -6.648 5.949 1 97.69 134 PRO B C 1
ATOM 3452 O O . PRO B 1 134 ? 4.355 -5.602 6.594 1 97.69 134 PRO B O 1
ATOM 3455 N N . ARG B 1 135 ? 5.578 -7.051 5.449 1 97.38 135 ARG B N 1
ATOM 3456 C CA . ARG B 1 135 ? 6.809 -6.266 5.406 1 97.38 135 ARG B CA 1
ATOM 3457 C C . ARG B 1 135 ? 7.609 -6.57 4.145 1 97.38 135 ARG B C 1
ATOM 3459 O O . ARG B 1 135 ? 8.711 -7.117 4.219 1 97.38 135 ARG B O 1
ATOM 3466 N N . PRO B 1 136 ? 7.035 -6.176 3.002 1 98 136 PRO B N 1
ATOM 3467 C CA . PRO B 1 136 ? 7.656 -6.535 1.724 1 98 136 PRO B CA 1
ATOM 3468 C C . PRO B 1 136 ? 9.055 -5.938 1.56 1 98 136 PRO B C 1
ATOM 3470 O O . PRO B 1 136 ? 9.336 -4.859 2.09 1 98 136 PRO B O 1
ATOM 3473 N N . LEU B 1 137 ? 9.906 -6.594 0.74 1 97.31 137 LEU B N 1
ATOM 3474 C CA . LEU B 1 137 ? 11.297 -6.184 0.585 1 97.31 137 LEU B CA 1
ATOM 3475 C C . LEU B 1 137 ? 11.516 -5.504 -0.762 1 97.31 137 LEU B C 1
ATOM 3477 O O . LEU B 1 137 ? 12.609 -5.012 -1.04 1 97.31 137 LEU B O 1
ATOM 3481 N N . SER B 1 138 ? 10.477 -5.496 -1.613 1 97.56 138 SER B N 1
ATOM 3482 C CA . SER B 1 138 ? 10.578 -4.973 -2.973 1 97.56 138 SER B CA 1
ATOM 3483 C C . SER B 1 138 ? 9.305 -4.246 -3.385 1 97.56 138 SER B C 1
ATOM 3485 O O . SER B 1 138 ? 8.242 -4.449 -2.785 1 97.56 138 SER B O 1
ATOM 3487 N N . PRO B 1 139 ? 9.422 -3.346 -4.441 1 98.62 139 PRO B N 1
ATOM 3488 C CA . PRO B 1 139 ? 8.203 -2.721 -4.961 1 98.62 139 PRO B CA 1
ATOM 3489 C C . PRO B 1 139 ? 7.148 -3.742 -5.375 1 98.62 139 PRO B C 1
ATOM 3491 O O . PRO B 1 139 ? 5.949 -3.506 -5.199 1 98.62 139 PRO B O 1
ATOM 3494 N N . TYR B 1 140 ? 7.578 -4.918 -5.883 1 98.25 140 TYR B N 1
ATOM 3495 C CA . TYR B 1 140 ? 6.637 -5.98 -6.207 1 98.25 140 TYR B CA 1
ATOM 3496 C C . TYR B 1 140 ? 5.816 -6.379 -4.984 1 98.25 140 TYR B C 1
ATOM 3498 O O . TYR B 1 140 ? 4.586 -6.387 -5.031 1 98.25 140 TYR B O 1
ATOM 3506 N N . GLY B 1 141 ? 6.504 -6.684 -3.895 1 98.62 141 GLY B N 1
ATOM 3507 C CA . GLY B 1 141 ? 5.809 -7.035 -2.666 1 98.62 141 GLY B CA 1
ATOM 3508 C C . GLY B 1 141 ? 4.898 -5.934 -2.158 1 98.62 141 GLY B C 1
ATOM 3509 O O . GLY B 1 141 ? 3.795 -6.207 -1.679 1 98.62 141 GLY B O 1
ATOM 3510 N N . VAL B 1 142 ? 5.348 -4.68 -2.275 1 98.94 142 VAL B N 1
ATOM 3511 C CA . VAL B 1 142 ? 4.547 -3.537 -1.846 1 98.94 142 VAL B CA 1
ATOM 3512 C C . VAL B 1 142 ? 3.246 -3.488 -2.643 1 98.94 142 VAL B C 1
ATOM 3514 O O . VAL B 1 142 ? 2.17 -3.281 -2.074 1 98.94 142 VAL B O 1
ATOM 3517 N N . THR B 1 143 ? 3.34 -3.711 -3.975 1 98.94 143 THR B N 1
ATOM 3518 C CA . THR B 1 143 ? 2.15 -3.613 -4.812 1 98.94 143 THR B CA 1
ATOM 3519 C C . THR B 1 143 ? 1.152 -4.715 -4.461 1 98.94 143 THR B C 1
ATOM 3521 O O . THR B 1 143 ? -0.059 -4.488 -4.469 1 98.94 143 THR B O 1
ATOM 3524 N N . LYS B 1 144 ? 1.62 -5.926 -4.18 1 98.94 144 LYS B N 1
ATOM 3525 C CA . LYS B 1 144 ? 0.708 -7.008 -3.814 1 98.94 144 LYS B CA 1
ATOM 3526 C C . LYS B 1 144 ? 0.036 -6.73 -2.473 1 98.94 144 LYS B C 1
ATOM 3528 O O . LYS B 1 144 ? -1.17 -6.934 -2.322 1 98.94 144 LYS B O 1
ATOM 3533 N N . ALA B 1 145 ? 0.817 -6.25 -1.534 1 98.88 145 ALA B N 1
ATOM 3534 C CA . ALA B 1 145 ? 0.238 -5.883 -0.245 1 98.88 145 ALA B CA 1
ATOM 3535 C C . ALA B 1 145 ? -0.788 -4.766 -0.406 1 98.88 145 ALA B C 1
ATOM 3537 O O . ALA B 1 145 ? -1.851 -4.793 0.22 1 98.88 145 ALA B O 1
ATOM 3538 N N . THR B 1 146 ? -0.473 -3.797 -1.205 1 98.94 146 THR B N 1
ATOM 3539 C CA . THR B 1 146 ? -1.361 -2.668 -1.457 1 98.94 146 THR B CA 1
ATOM 3540 C C . THR B 1 146 ? -2.666 -3.139 -2.094 1 98.94 146 THR B C 1
ATOM 3542 O O . THR B 1 146 ? -3.75 -2.725 -1.678 1 98.94 146 THR B O 1
ATOM 3545 N N . ALA B 1 147 ? -2.566 -3.973 -3.064 1 98.94 147 ALA B N 1
ATOM 3546 C CA . ALA B 1 147 ? -3.76 -4.5 -3.721 1 98.94 147 ALA B CA 1
ATOM 3547 C C . ALA B 1 147 ? -4.652 -5.242 -2.729 1 98.94 147 ALA B C 1
ATOM 3549 O O . ALA B 1 147 ? -5.875 -5.117 -2.77 1 98.94 147 ALA B O 1
ATOM 3550 N N . GLU B 1 148 ? -4.059 -6.047 -1.818 1 98.94 148 GLU B N 1
ATOM 3551 C CA . GLU B 1 148 ? -4.836 -6.711 -0.779 1 98.94 148 GLU B CA 1
ATOM 3552 C C . GLU B 1 148 ? -5.641 -5.703 0.039 1 98.94 148 GLU B C 1
ATOM 3554 O O . GLU B 1 148 ? -6.809 -5.938 0.348 1 98.94 148 GLU B O 1
ATOM 3559 N N . GLU B 1 149 ? -4.977 -4.629 0.414 1 98.88 149 GLU B N 1
ATOM 3560 C CA . GLU B 1 149 ? -5.648 -3.613 1.22 1 98.88 149 GLU B CA 1
ATOM 3561 C C . GLU B 1 149 ? -6.82 -2.992 0.462 1 98.88 149 GLU B C 1
ATOM 3563 O O . GLU B 1 149 ? -7.875 -2.736 1.043 1 98.88 149 GLU B O 1
ATOM 3568 N N . TYR B 1 150 ? -6.637 -2.73 -0.819 1 98.94 150 TYR B N 1
ATOM 3569 C CA . TYR B 1 150 ? -7.734 -2.191 -1.617 1 98.94 150 TYR B CA 1
ATOM 3570 C C . TYR B 1 150 ? -8.898 -3.178 -1.686 1 98.94 150 TYR B C 1
ATOM 3572 O O . TYR B 1 150 ? -10.062 -2.783 -1.588 1 98.94 150 TYR B O 1
ATOM 3580 N N . LEU B 1 151 ? -8.555 -4.477 -1.89 1 98.94 151 LEU B N 1
ATOM 3581 C CA . LEU B 1 151 ? -9.625 -5.473 -1.875 1 98.94 151 LEU B CA 1
ATOM 3582 C C . LEU B 1 151 ? -10.414 -5.402 -0.572 1 98.94 151 LEU B C 1
ATOM 3584 O O . LEU B 1 151 ? -11.641 -5.379 -0.587 1 98.94 151 LEU B O 1
ATOM 3588 N N . ARG B 1 152 ? -9.703 -5.383 0.516 1 98.69 152 ARG B N 1
ATOM 3589 C CA . ARG B 1 152 ? -10.352 -5.324 1.824 1 98.69 152 ARG B CA 1
ATOM 3590 C C . ARG B 1 152 ? -11.227 -4.082 1.952 1 98.69 152 ARG B C 1
ATOM 3592 O O . ARG B 1 152 ? -12.375 -4.168 2.381 1 98.69 152 ARG B O 1
ATOM 3599 N N . VAL B 1 153 ? -10.688 -2.943 1.577 1 98.56 153 VAL B N 1
ATOM 3600 C CA . VAL B 1 153 ? -11.391 -1.671 1.701 1 98.56 153 VAL B CA 1
ATOM 3601 C C . VAL B 1 153 ? -12.648 -1.69 0.84 1 98.56 153 VAL B C 1
ATOM 3603 O O . VAL B 1 153 ? -13.719 -1.268 1.284 1 98.56 153 VAL B O 1
ATOM 3606 N N . TYR B 1 154 ? -12.586 -2.193 -0.391 1 98.56 154 TYR B N 1
ATOM 3607 C CA . TYR B 1 154 ? -13.742 -2.271 -1.278 1 98.56 154 TYR B CA 1
ATOM 3608 C C . TYR B 1 154 ? -14.789 -3.232 -0.728 1 98.56 154 TYR B C 1
ATOM 3610 O O . TYR B 1 154 ? -15.992 -2.986 -0.853 1 98.56 154 TYR B O 1
ATOM 3618 N N . HIS B 1 155 ? -14.344 -4.309 -0.154 1 98.69 155 HIS B N 1
ATOM 3619 C CA . HIS B 1 155 ? -15.273 -5.242 0.477 1 98.69 155 HIS B CA 1
ATOM 3620 C C . HIS B 1 155 ? -16 -4.586 1.641 1 98.69 155 HIS B C 1
ATOM 3622 O O . HIS B 1 155 ? -17.219 -4.734 1.778 1 98.69 155 HIS B O 1
ATOM 3628 N N . GLU B 1 156 ? -15.266 -3.881 2.428 1 97.12 156 GLU B N 1
ATOM 3629 C CA . GLU B 1 156 ? -15.836 -3.279 3.631 1 97.12 156 GLU B CA 1
ATOM 3630 C C . GLU B 1 156 ? -16.75 -2.105 3.283 1 97.12 156 GLU B C 1
ATOM 3632 O O . GLU B 1 156 ? -17.781 -1.911 3.918 1 97.12 156 GLU B O 1
ATOM 3637 N N . LEU B 1 157 ? -16.359 -1.318 2.27 1 96.19 157 LEU B N 1
ATOM 3638 C CA . LEU B 1 157 ? -17.125 -0.13 1.895 1 96.19 157 LEU B CA 1
ATOM 3639 C C . LEU B 1 157 ? -18.375 -0.509 1.117 1 96.19 157 LEU B C 1
ATOM 3641 O O . LEU B 1 157 ? -19.438 0.108 1.292 1 96.19 157 LEU B O 1
ATOM 3645 N N . TYR B 1 158 ? -18.281 -1.601 0.219 1 96.94 158 TYR B N 1
ATOM 3646 C CA . TYR B 1 158 ? -19.328 -1.801 -0.772 1 96.94 158 TYR B CA 1
ATOM 3647 C C . TYR B 1 158 ? -19.891 -3.213 -0.688 1 96.94 158 TYR B C 1
ATOM 3649 O O . TYR B 1 158 ? -20.875 -3.537 -1.369 1 96.94 158 TYR B O 1
ATOM 3657 N N . GLY B 1 159 ? -19.297 -4.02 0.111 1 97.5 159 GLY B N 1
ATOM 3658 C CA . GLY B 1 159 ? -19.734 -5.406 0.173 1 97.5 159 GLY B CA 1
ATOM 3659 C C . GLY B 1 159 ? -19.281 -6.223 -1.024 1 97.5 159 GLY B C 1
ATOM 3660 O O . GLY B 1 159 ? -19.781 -7.324 -1.254 1 97.5 159 GLY B O 1
ATOM 3661 N N . LEU B 1 160 ? -18.375 -5.734 -1.842 1 98.38 160 LEU B N 1
ATOM 3662 C CA . LEU B 1 160 ? -17.875 -6.441 -3.018 1 98.38 160 LEU B CA 1
ATOM 3663 C C . LEU B 1 160 ? -17.234 -7.77 -2.625 1 98.38 160 LEU B C 1
ATOM 3665 O O . LEU B 1 160 ? -16.391 -7.812 -1.728 1 98.38 160 LEU B O 1
ATOM 3669 N N . PRO B 1 161 ? -17.688 -8.852 -3.188 1 98.81 161 PRO B N 1
ATOM 3670 C CA . PRO B 1 161 ? -17.047 -10.133 -2.881 1 98.81 161 PRO B CA 1
ATOM 3671 C C . PRO B 1 161 ? -15.656 -10.25 -3.514 1 98.81 161 PRO B C 1
ATOM 3673 O O . PRO B 1 161 ? -15.539 -10.297 -4.738 1 98.81 161 PRO B O 1
ATOM 3676 N N . VAL B 1 162 ? -14.641 -10.227 -2.662 1 98.94 162 VAL B N 1
ATOM 3677 C CA . VAL B 1 162 ? -13.25 -10.312 -3.098 1 98.94 162 VAL B CA 1
ATOM 3678 C C . VAL B 1 162 ? -12.484 -11.297 -2.209 1 98.94 162 VAL B C 1
ATOM 3680 O O . VAL B 1 162 ? -12.844 -11.492 -1.046 1 98.94 162 VAL B O 1
ATOM 3683 N N . VAL B 1 163 ? -11.477 -11.953 -2.748 1 98.94 163 VAL B N 1
ATOM 3684 C CA . VAL B 1 163 ? -10.602 -12.836 -1.986 1 98.94 163 VAL B CA 1
ATOM 3685 C C . VAL B 1 163 ? -9.188 -12.766 -2.551 1 98.94 163 VAL B C 1
ATOM 3687 O O . VAL B 1 163 ? -9 -12.656 -3.766 1 98.94 163 VAL B O 1
ATOM 3690 N N . ALA B 1 164 ? -8.227 -12.734 -1.684 1 98.94 164 ALA B N 1
ATOM 3691 C CA . ALA B 1 164 ? -6.824 -12.711 -2.09 1 98.94 164 ALA B CA 1
ATOM 3692 C C . ALA B 1 164 ? -6.133 -14.023 -1.739 1 98.94 164 ALA B C 1
ATOM 3694 O O . ALA B 1 164 ? -6.355 -14.586 -0.661 1 98.94 164 ALA B O 1
ATOM 3695 N N . LEU B 1 165 ? -5.34 -14.516 -2.656 1 99 165 LEU B N 1
ATOM 3696 C CA . LEU B 1 165 ? -4.562 -15.742 -2.461 1 99 165 LEU B CA 1
ATOM 3697 C C . LEU B 1 165 ? -3.068 -15.445 -2.506 1 99 165 LEU B C 1
ATOM 3699 O O . LEU B 1 165 ? -2.537 -15.062 -3.549 1 99 165 LEU B O 1
ATOM 3703 N N . ARG B 1 166 ? -2.396 -15.586 -1.383 1 98.94 166 ARG B N 1
ATOM 3704 C CA . ARG B 1 166 ? -0.943 -15.453 -1.35 1 98.94 166 ARG B CA 1
ATOM 3705 C C . ARG B 1 166 ? -0.265 -16.734 -1.829 1 98.94 166 ARG B C 1
ATOM 3707 O O . ARG B 1 166 ? -0.123 -17.688 -1.065 1 98.94 166 ARG B O 1
ATOM 3714 N N . TYR B 1 167 ? 0.179 -16.703 -3.098 1 98.69 167 TYR B N 1
ATOM 3715 C CA . TYR B 1 167 ? 0.841 -17.844 -3.703 1 98.69 167 TYR B CA 1
ATOM 3716 C C . TYR B 1 167 ? 2.258 -18 -3.164 1 98.69 167 TYR B C 1
ATOM 3718 O O . TYR B 1 167 ? 3.014 -17.031 -3.088 1 98.69 167 TYR B O 1
ATOM 3726 N N . PHE B 1 168 ? 2.588 -19.25 -2.826 1 97.81 168 PHE B N 1
ATOM 3727 C CA . PHE B 1 168 ? 3.959 -19.562 -2.441 1 97.81 168 PHE B CA 1
ATOM 3728 C C . PHE B 1 168 ? 4.66 -20.359 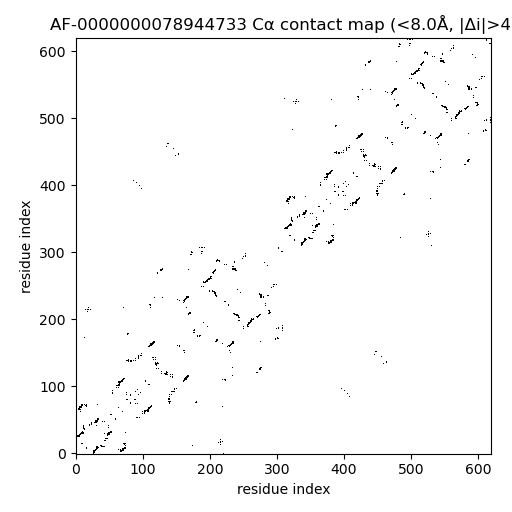-3.543 1 97.81 168 PHE B C 1
ATOM 3730 O O . PHE B 1 168 ? 4.312 -21.5 -3.809 1 97.81 168 PHE B O 1
ATOM 3737 N N . ASN B 1 169 ? 5.645 -19.844 -4.211 1 95.38 169 ASN B N 1
ATOM 3738 C CA . ASN B 1 169 ? 6.594 -20.484 -5.113 1 95.38 169 ASN B CA 1
ATOM 3739 C C . ASN B 1 169 ? 5.906 -21.484 -6.023 1 95.38 169 ASN B C 1
ATOM 3741 O O . ASN B 1 169 ? 6.254 -22.672 -6.02 1 95.38 169 ASN B O 1
ATOM 3745 N N . VAL B 1 170 ? 5.027 -21.031 -6.789 1 97.62 170 VAL B N 1
ATOM 3746 C CA . VAL B 1 170 ? 4.281 -21.875 -7.715 1 97.62 170 VAL B CA 1
ATOM 3747 C C . VAL B 1 170 ? 5.199 -22.344 -8.844 1 97.62 170 VAL B C 1
ATOM 3749 O O . VAL B 1 170 ? 6.016 -21.562 -9.352 1 97.62 170 VAL B O 1
ATOM 3752 N N . PHE B 1 171 ? 5.074 -23.641 -9.188 1 96.06 171 PHE B N 1
ATOM 3753 C CA . PHE B 1 171 ? 5.848 -24.156 -10.312 1 96.06 171 PHE B CA 1
ATOM 3754 C C . PHE B 1 171 ? 5.004 -25.094 -11.172 1 96.06 171 PHE B C 1
ATOM 3756 O O . PHE B 1 171 ? 3.971 -25.594 -10.719 1 96.06 171 PHE B O 1
ATOM 3763 N N . GLY B 1 172 ? 5.387 -25.25 -12.383 1 96.5 172 GLY B N 1
ATOM 3764 C CA . GLY B 1 172 ? 4.684 -26.156 -13.273 1 96.5 172 GLY B CA 1
ATOM 3765 C C . GLY B 1 172 ? 4.895 -25.844 -14.742 1 96.5 172 GLY B C 1
ATOM 3766 O O . GLY B 1 172 ? 5.691 -24.969 -15.086 1 96.5 172 GLY B O 1
ATOM 3767 N N . PRO B 1 173 ? 4.219 -26.562 -15.609 1 94.19 173 PRO B N 1
ATOM 3768 C CA . PRO B 1 173 ? 4.289 -26.328 -17.047 1 94.19 173 PRO B CA 1
ATOM 3769 C C . PRO B 1 173 ? 3.885 -24.922 -17.438 1 94.19 173 PRO B C 1
ATOM 3771 O O . PRO B 1 173 ? 2.977 -24.344 -16.844 1 94.19 173 PRO B O 1
ATOM 3774 N N . ARG B 1 174 ? 4.504 -24.312 -18.453 1 91.44 174 ARG B N 1
ATOM 3775 C CA . ARG B 1 174 ? 4.215 -23.016 -19.047 1 91.44 174 ARG B CA 1
ATOM 3776 C C . ARG B 1 174 ? 4.797 -21.8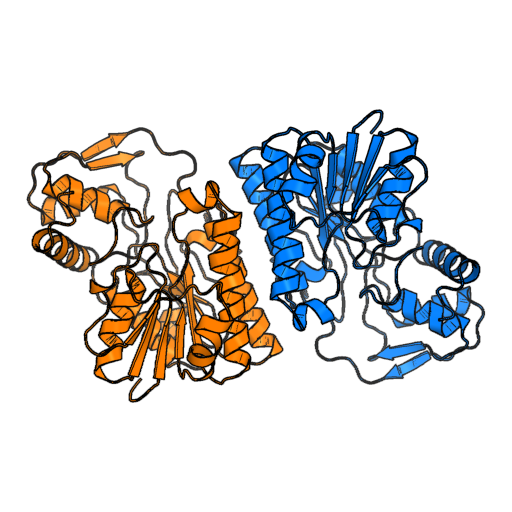91 -18.203 1 91.44 174 ARG B C 1
ATOM 3778 O O . ARG B 1 174 ? 4.555 -20.719 -18.484 1 91.44 174 ARG B O 1
ATOM 3785 N N . GLN B 1 175 ? 5.57 -22.297 -17.141 1 90.56 175 GLN B N 1
ATOM 3786 C CA . GLN B 1 175 ? 6.281 -21.266 -16.391 1 90.56 175 GLN B CA 1
ATOM 3787 C C . GLN B 1 175 ? 7.512 -20.781 -17.156 1 90.56 175 GLN B C 1
ATOM 3789 O O . GLN B 1 175 ? 8.297 -21.578 -17.656 1 90.56 175 GLN B O 1
ATOM 3794 N N . SER B 1 176 ? 7.523 -19.453 -17.328 1 75.94 176 SER B N 1
ATOM 3795 C CA . SER B 1 176 ? 8.68 -18.906 -18.031 1 75.94 176 SER B CA 1
ATOM 3796 C C . SER B 1 176 ? 9.898 -18.828 -17.109 1 75.94 176 SER B C 1
ATOM 3798 O O . SER B 1 176 ? 9.758 -18.703 -15.898 1 75.94 176 SER B O 1
ATOM 3800 N N . ALA B 1 177 ? 11.094 -19.031 -17.641 1 61.22 177 ALA B N 1
ATOM 3801 C CA . ALA B 1 177 ? 12.352 -19 -16.906 1 61.22 177 ALA B CA 1
ATOM 3802 C C . ALA B 1 177 ? 12.602 -17.609 -16.328 1 61.22 177 ALA B C 1
ATOM 3804 O O . ALA B 1 177 ? 13.359 -17.453 -15.367 1 61.22 177 ALA B O 1
ATOM 3805 N N . ASN B 1 178 ? 12.031 -16.594 -16.906 1 52.31 178 ASN B N 1
ATOM 3806 C CA . ASN B 1 178 ? 12.336 -15.219 -16.484 1 52.31 178 ASN B CA 1
ATOM 3807 C C . ASN B 1 178 ? 11.555 -14.828 -15.234 1 52.31 178 ASN B C 1
ATOM 3809 O O . ASN B 1 178 ? 11.586 -13.672 -14.82 1 52.31 178 ASN B O 1
ATOM 3813 N N . GLN B 1 179 ? 10.789 -15.805 -14.656 1 51.5 179 GLN B N 1
ATOM 3814 C CA . GLN B 1 179 ? 9.977 -15.477 -13.492 1 51.5 179 GLN B CA 1
ATOM 3815 C C . GLN B 1 179 ? 10.656 -15.938 -12.203 1 51.5 179 GLN B C 1
ATOM 3817 O O . GLN B 1 179 ? 11.5 -16.844 -12.227 1 51.5 179 GLN B O 1
ATOM 3822 N N . TYR B 1 180 ? 10.383 -15.281 -10.945 1 45.28 180 TYR B N 1
ATOM 3823 C CA . TYR B 1 180 ? 10.93 -15.484 -9.609 1 45.28 180 TYR B CA 1
ATOM 3824 C C . TYR B 1 180 ? 10.984 -16.969 -9.266 1 45.28 180 TYR B C 1
ATOM 3826 O O . TYR B 1 180 ? 11.961 -17.438 -8.688 1 45.28 180 TYR B O 1
ATOM 3834 N N . ALA B 1 181 ? 9.797 -17.719 -9.25 1 55.12 181 ALA B N 1
ATOM 3835 C CA . ALA B 1 181 ? 9.859 -19.141 -8.945 1 55.12 181 ALA B CA 1
ATOM 3836 C C . ALA B 1 181 ? 10.797 -19.875 -9.898 1 55.12 181 ALA B C 1
ATOM 3838 O O . ALA B 1 181 ? 10.578 -21.031 -10.227 1 55.12 181 ALA B O 1
ATOM 3839 N N . GLY B 1 182 ? 11.828 -19.141 -10.312 1 78.81 182 GLY B N 1
ATOM 3840 C CA . GLY B 1 182 ? 12.695 -19.266 -11.477 1 78.81 182 GLY B CA 1
ATOM 3841 C C . GLY B 1 182 ? 13.789 -20.297 -11.281 1 78.81 182 GLY B C 1
ATOM 3842 O O . GLY B 1 182 ? 14.258 -20.891 -12.25 1 78.81 182 GLY B O 1
ATOM 3843 N N . VAL B 1 183 ? 13.758 -20.703 -9.93 1 89.06 183 VAL B N 1
ATOM 3844 C CA . VAL B 1 183 ? 14.898 -21.594 -9.703 1 89.06 183 VAL B CA 1
ATOM 3845 C C . VAL B 1 183 ? 14.617 -22.953 -10.32 1 89.06 183 VAL B C 1
ATOM 3847 O O . VAL B 1 183 ? 15.523 -23.594 -10.859 1 89.06 183 VAL B O 1
ATOM 3850 N N . ILE B 1 184 ? 13.359 -23.391 -10.234 1 93.81 184 ILE B N 1
ATOM 3851 C CA . ILE B 1 184 ? 12.992 -24.703 -10.758 1 93.81 184 ILE B CA 1
ATOM 3852 C C . ILE B 1 184 ? 13.172 -24.734 -12.273 1 93.81 184 ILE B C 1
ATOM 3854 O O . ILE B 1 184 ? 13.805 -25.641 -12.82 1 93.81 184 ILE B O 1
ATOM 3858 N N . SER B 1 185 ? 12.648 -23.719 -12.898 1 91.19 185 SER B N 1
ATOM 3859 C CA . SER B 1 185 ? 12.812 -23.641 -14.352 1 91.19 185 SER B CA 1
ATOM 3860 C C . SER B 1 185 ? 14.281 -23.562 -14.742 1 91.19 185 SER B C 1
ATOM 3862 O O . SER B 1 185 ? 14.711 -24.188 -15.703 1 91.19 185 SER B O 1
ATOM 3864 N N . ILE B 1 186 ? 15.047 -22.812 -13.977 1 90.75 186 ILE B N 1
ATOM 3865 C CA . ILE B 1 186 ? 16.469 -22.641 -14.242 1 90.75 186 ILE B CA 1
ATOM 3866 C C . ILE B 1 186 ? 17.188 -23.969 -14.07 1 90.75 186 ILE B C 1
ATOM 3868 O O . ILE B 1 186 ? 17.984 -24.375 -14.922 1 90.75 186 ILE B O 1
ATOM 3872 N N . PHE B 1 187 ? 16.906 -24.656 -12.992 1 94.69 187 PHE B N 1
ATOM 3873 C CA . PHE B 1 187 ? 17.547 -25.922 -12.703 1 94.69 187 PHE B CA 1
ATOM 3874 C C . PHE B 1 187 ? 17.188 -26.969 -13.758 1 94.69 187 PHE B C 1
ATOM 3876 O O . PHE B 1 187 ? 18.047 -27.719 -14.211 1 94.69 187 PHE B O 1
ATOM 3883 N N . ILE B 1 188 ? 15.938 -27.047 -14.117 1 94.5 188 ILE B N 1
ATOM 3884 C CA . ILE B 1 188 ? 15.5 -28.031 -15.102 1 94.5 188 ILE B CA 1
ATOM 3885 C C . ILE B 1 188 ? 16.203 -27.766 -16.438 1 94.5 188 ILE B C 1
ATOM 3887 O O . ILE B 1 188 ? 16.719 -28.703 -17.062 1 94.5 188 ILE B O 1
ATOM 3891 N N . LYS B 1 189 ? 16.234 -26.516 -16.828 1 91.31 189 LYS B N 1
ATOM 3892 C CA . LYS B 1 189 ? 16.875 -26.156 -18.094 1 91.31 189 LYS B CA 1
ATOM 3893 C C . LYS B 1 189 ? 18.359 -26.516 -18.078 1 91.31 189 LYS B C 1
ATOM 3895 O O . LYS B 1 189 ? 18.875 -27.078 -19.047 1 91.31 189 LYS B O 1
ATOM 3900 N N . ARG B 1 190 ? 19.031 -26.203 -17.047 1 93.62 190 ARG B N 1
ATOM 3901 C CA . ARG B 1 190 ? 20.453 -26.516 -16.922 1 93.62 190 ARG B CA 1
ATOM 3902 C C . ARG B 1 190 ? 20.688 -28.016 -16.891 1 93.62 190 ARG B C 1
ATOM 3904 O O . ARG B 1 190 ? 21.609 -28.516 -17.562 1 93.62 190 ARG B O 1
ATOM 3911 N N . ALA B 1 191 ? 19.906 -28.719 -16.188 1 95.81 191 ALA B N 1
ATOM 3912 C CA . ALA B 1 191 ? 20.031 -30.172 -16.094 1 95.81 191 ALA B CA 1
ATOM 3913 C C . ALA B 1 191 ? 19.844 -30.828 -17.469 1 95.81 191 ALA B C 1
ATOM 3915 O O . ALA B 1 191 ? 20.625 -31.688 -17.859 1 95.81 191 ALA B O 1
ATOM 3916 N N . LEU B 1 192 ? 18.812 -30.406 -18.125 1 93.88 192 LEU B N 1
ATOM 3917 C CA . LEU B 1 192 ? 18.5 -30.969 -19.422 1 93.88 192 LEU B CA 1
ATOM 3918 C C . LEU B 1 192 ? 19.609 -30.641 -20.438 1 93.88 192 LEU B C 1
ATOM 3920 O O . LEU B 1 192 ? 19.828 -31.391 -21.391 1 93.88 192 LEU B O 1
ATOM 3924 N N . ALA B 1 193 ? 20.328 -29.547 -20.188 1 93.31 193 ALA B N 1
ATOM 3925 C CA . ALA B 1 193 ? 21.438 -29.125 -21.047 1 93.31 193 ALA B CA 1
ATOM 3926 C C . ALA B 1 193 ? 22.75 -29.734 -20.594 1 93.31 193 ALA B C 1
ATOM 3928 O O . ALA B 1 193 ? 23.781 -29.547 -21.234 1 93.31 193 ALA B O 1
ATOM 3929 N N . GLY B 1 194 ? 22.703 -30.359 -19.547 1 94.5 194 GLY B N 1
ATOM 3930 C CA . GLY B 1 194 ? 23.922 -30.969 -19.016 1 94.5 194 GLY B CA 1
ATOM 3931 C C . GLY B 1 194 ? 24.828 -29.953 -18.344 1 94.5 194 GLY B C 1
ATOM 3932 O O . GLY B 1 194 ? 26.047 -30.172 -18.234 1 94.5 194 GLY B O 1
ATOM 3933 N N . GLU B 1 195 ? 24.281 -28.875 -17.984 1 96.06 195 GLU B N 1
ATOM 3934 C CA . GLU B 1 195 ? 25.031 -27.812 -17.328 1 96.06 195 GLU B CA 1
ATOM 3935 C C . GLU B 1 195 ? 24.922 -27.922 -15.805 1 96.06 195 GLU B C 1
ATOM 3937 O O . GLU B 1 195 ? 23.969 -28.5 -15.281 1 96.06 195 GLU B O 1
ATOM 3942 N N . PRO B 1 196 ? 25.891 -27.375 -15.125 1 97.12 196 PRO B N 1
ATOM 3943 C CA . PRO B 1 196 ? 25.844 -27.422 -13.664 1 97.12 196 PRO B CA 1
ATOM 3944 C C . PRO B 1 196 ? 24.688 -26.625 -13.086 1 97.12 196 PRO B C 1
ATOM 3946 O O . PRO B 1 196 ? 24.344 -25.547 -13.609 1 97.12 196 PRO B O 1
ATOM 3949 N N . LEU B 1 197 ? 24.047 -27.156 -12.062 1 96.81 197 LEU B N 1
ATOM 3950 C CA . LEU B 1 197 ? 23.078 -26.391 -11.273 1 96.81 197 LEU B CA 1
ATOM 3951 C C . LEU B 1 197 ? 23.797 -25.547 -10.219 1 96.81 197 LEU B C 1
ATOM 3953 O O . LEU B 1 197 ? 24.484 -26.078 -9.352 1 96.81 197 LEU B O 1
ATOM 3957 N N . VAL B 1 198 ? 23.594 -24.234 -10.242 1 95.62 198 VAL B N 1
ATOM 3958 C CA . VAL B 1 198 ? 24.312 -23.328 -9.359 1 95.62 198 VAL B CA 1
ATOM 3959 C C . VAL B 1 198 ? 23.422 -22.953 -8.172 1 95.62 198 VAL B C 1
ATOM 3961 O O . VAL B 1 198 ? 22.328 -22.422 -8.352 1 95.62 198 VAL B O 1
ATOM 3964 N N . ILE B 1 199 ? 23.875 -23.25 -7.023 1 96.12 199 ILE B N 1
ATOM 3965 C CA . ILE B 1 199 ? 23.188 -22.875 -5.789 1 96.12 199 ILE B CA 1
ATOM 3966 C C . ILE B 1 199 ? 23.906 -21.688 -5.137 1 96.12 199 ILE B C 1
ATOM 3968 O O . ILE B 1 199 ? 25.109 -21.781 -4.832 1 96.12 199 ILE B O 1
ATOM 3972 N N . PHE B 1 200 ? 23.266 -20.656 -5.004 1 94 200 PHE B N 1
ATOM 3973 C CA . PHE B 1 200 ? 23.844 -19.516 -4.289 1 94 200 PHE B CA 1
ATOM 3974 C C . PHE B 1 200 ? 23.688 -19.688 -2.785 1 94 200 PHE B C 1
ATOM 3976 O O . PHE B 1 200 ? 22.562 -19.734 -2.27 1 94 200 PHE B O 1
ATOM 3983 N N . GLY B 1 201 ? 24.797 -19.75 -2.08 1 94.81 201 GLY B N 1
ATOM 3984 C CA . GLY B 1 201 ? 24.781 -20.062 -0.663 1 94.81 201 GLY B CA 1
ATOM 3985 C C . GLY B 1 201 ? 25.062 -21.531 -0.383 1 94.81 201 GLY B C 1
ATOM 3986 O O . GLY B 1 201 ? 25.781 -22.188 -1.136 1 94.81 201 GLY B O 1
ATOM 3987 N N . ASP B 1 202 ? 24.5 -22.031 0.736 1 96.12 202 ASP B N 1
ATOM 3988 C CA . ASP B 1 202 ? 24.844 -23.375 1.18 1 96.12 202 ASP B CA 1
ATOM 3989 C C . ASP B 1 202 ? 23.766 -24.391 0.79 1 96.12 202 ASP B C 1
ATOM 3991 O O . ASP B 1 202 ? 23.875 -25.578 1.097 1 96.12 202 ASP B O 1
ATOM 3995 N N . GLY B 1 203 ? 22.734 -23.859 0.184 1 96.19 203 GLY B N 1
ATOM 3996 C CA . GLY B 1 203 ? 21.688 -24.734 -0.322 1 96.19 203 GLY B CA 1
ATOM 3997 C C . GLY B 1 203 ? 20.672 -25.125 0.737 1 96.19 203 GLY B C 1
ATOM 3998 O O . GLY B 1 203 ? 19.688 -25.797 0.44 1 96.19 203 GLY B O 1
ATOM 3999 N N . LYS B 1 204 ? 20.859 -24.625 1.908 1 96.5 204 LYS B N 1
ATOM 4000 C CA . LYS B 1 204 ? 19.984 -25.016 3.008 1 96.5 204 LYS B CA 1
ATOM 4001 C C . LYS B 1 204 ? 18.766 -24.078 3.098 1 96.5 204 LYS B C 1
ATOM 4003 O O . LYS B 1 204 ? 17.844 -24.344 3.859 1 96.5 204 LYS B O 1
ATOM 4008 N N . GLN B 1 205 ? 18.734 -22.969 2.322 1 95.81 205 GLN B N 1
ATOM 4009 C CA . GLN B 1 205 ? 17.531 -22.141 2.244 1 95.81 205 GLN B CA 1
ATOM 4010 C C . GLN B 1 205 ? 16.344 -22.953 1.731 1 95.81 205 GLN B C 1
ATOM 4012 O O . GLN B 1 205 ? 16.5 -23.828 0.888 1 95.81 205 GLN B O 1
ATOM 4017 N N . THR B 1 206 ? 15.234 -22.688 2.336 1 96.94 206 THR B N 1
ATOM 4018 C CA . THR B 1 206 ? 14.07 -23.5 2.029 1 96.94 206 THR B CA 1
ATOM 4019 C C . THR B 1 206 ? 12.945 -22.656 1.457 1 96.94 206 THR B C 1
ATOM 4021 O O . THR B 1 206 ? 12.898 -21.438 1.687 1 96.94 206 THR B O 1
ATOM 4024 N N . ARG B 1 207 ? 12.109 -23.266 0.681 1 97 207 ARG B N 1
ATOM 4025 C CA . ARG B 1 207 ? 10.875 -22.688 0.148 1 97 207 ARG B CA 1
ATOM 4026 C C . ARG B 1 207 ? 9.727 -23.688 0.256 1 97 207 ARG B C 1
ATOM 4028 O O . ARG B 1 207 ? 9.953 -24.891 0.397 1 97 207 ARG B O 1
ATOM 4035 N N . ASP B 1 208 ? 8.57 -23.203 0.31 1 97.94 208 ASP B N 1
ATOM 4036 C CA . ASP B 1 208 ? 7.336 -23.969 0.18 1 97.94 208 ASP B CA 1
ATOM 4037 C C . ASP B 1 208 ? 6.84 -23.984 -1.265 1 97.94 208 ASP B C 1
ATOM 4039 O O . ASP B 1 208 ? 6.09 -23.094 -1.674 1 97.94 208 ASP B O 1
ATOM 4043 N N . PHE B 1 209 ? 7.254 -25 -2.047 1 97.69 209 PHE B N 1
ATOM 4044 C CA . PHE B 1 209 ? 6.914 -25.109 -3.461 1 97.69 209 PHE B CA 1
ATOM 4045 C C . PHE B 1 209 ? 5.551 -25.766 -3.639 1 97.69 209 PHE B C 1
ATOM 4047 O O . PHE B 1 209 ? 5.285 -26.828 -3.051 1 97.69 209 PHE B O 1
ATOM 4054 N N . ILE B 1 210 ? 4.742 -25.172 -4.477 1 98.31 210 ILE B N 1
ATOM 4055 C CA . ILE B 1 210 ? 3.428 -25.75 -4.727 1 98.31 210 ILE B CA 1
ATOM 4056 C C . ILE B 1 210 ? 3.201 -25.891 -6.23 1 98.31 210 ILE B C 1
ATOM 4058 O O . ILE B 1 210 ? 3.527 -24.984 -7 1 98.31 210 ILE B O 1
ATOM 4062 N N . TYR B 1 211 ? 2.693 -27.047 -6.613 1 98.31 211 TYR B N 1
ATOM 4063 C CA . TYR B 1 211 ? 2.432 -27.344 -8.016 1 98.31 211 TYR B CA 1
ATOM 4064 C C . TYR B 1 211 ? 1.228 -26.547 -8.523 1 98.31 211 TYR B C 1
ATOM 4066 O O . TYR B 1 211 ? 0.237 -26.391 -7.805 1 98.31 211 TYR B O 1
ATOM 4074 N N . VAL B 1 212 ? 1.24 -26.109 -9.734 1 98.38 212 VAL B N 1
ATOM 4075 C CA . VAL B 1 212 ? 0.297 -25.141 -10.297 1 98.38 212 VAL B CA 1
ATOM 4076 C C . VAL B 1 212 ? -1.113 -25.719 -10.266 1 98.38 212 VAL B C 1
ATOM 4078 O O . VAL B 1 212 ? -2.09 -25 -10.078 1 98.38 212 VAL B O 1
ATOM 4081 N N . LYS B 1 213 ? -1.303 -27 -10.406 1 98.62 213 LYS B N 1
ATOM 4082 C CA . LYS B 1 213 ? -2.641 -27.594 -10.414 1 98.62 213 LYS B CA 1
ATOM 4083 C C . LYS B 1 213 ? -3.307 -27.453 -9.047 1 98.62 213 LYS B C 1
ATOM 4085 O O . LYS B 1 213 ? -4.527 -27.312 -8.961 1 98.62 213 LYS B O 1
ATOM 4090 N N . ASP B 1 214 ? -2.506 -27.547 -7.996 1 98.88 214 ASP B N 1
ATOM 4091 C CA . ASP B 1 214 ? -3.045 -27.297 -6.664 1 98.88 214 ASP B CA 1
ATOM 4092 C C . ASP B 1 214 ? -3.469 -25.828 -6.508 1 98.88 214 ASP B C 1
ATOM 4094 O O . ASP B 1 214 ? -4.457 -25.531 -5.832 1 98.88 214 ASP B O 1
ATOM 4098 N N . VAL B 1 215 ? -2.734 -24.906 -7.102 1 98.88 215 VAL B N 1
ATOM 4099 C CA . VAL B 1 215 ? -3.068 -23.484 -7.059 1 98.88 215 VAL B CA 1
ATOM 4100 C C . VAL B 1 215 ? -4.391 -23.25 -7.781 1 98.88 215 VAL B C 1
ATOM 4102 O O . VAL B 1 215 ? -5.238 -22.484 -7.309 1 98.88 215 VAL B O 1
ATOM 4105 N N . VAL B 1 216 ? -4.578 -23.922 -8.93 1 98.88 216 VAL B N 1
ATOM 4106 C CA . VAL B 1 216 ? -5.836 -23.828 -9.664 1 98.88 216 VAL B CA 1
ATOM 4107 C C . VAL B 1 216 ? -6.988 -24.297 -8.781 1 98.88 216 VAL B C 1
ATOM 4109 O O . VAL B 1 216 ? -8.023 -23.625 -8.695 1 98.88 216 VAL B O 1
ATOM 4112 N N . LYS B 1 217 ? -6.77 -25.391 -8.102 1 98.75 217 LYS B N 1
ATOM 4113 C CA . LYS B 1 217 ? -7.793 -25.922 -7.203 1 98.75 217 LYS B CA 1
ATOM 4114 C C . LYS B 1 217 ? -8.156 -24.922 -6.117 1 98.75 217 LYS B C 1
ATOM 4116 O O . LYS B 1 217 ? -9.328 -24.75 -5.785 1 98.75 217 LYS B O 1
ATOM 4121 N N . ALA B 1 218 ? -7.156 -24.297 -5.535 1 98.94 218 ALA B N 1
ATOM 4122 C CA . ALA B 1 218 ? -7.387 -23.297 -4.508 1 98.94 218 ALA B CA 1
ATOM 4123 C C . ALA B 1 218 ? -8.227 -22.141 -5.047 1 98.94 218 ALA B C 1
ATOM 4125 O O . ALA B 1 218 ? -9.141 -21.656 -4.371 1 98.94 218 ALA B O 1
ATOM 4126 N N . ASN B 1 219 ? -7.93 -21.672 -6.246 1 98.94 219 ASN B N 1
ATOM 4127 C CA . ASN B 1 219 ? -8.68 -20.594 -6.879 1 98.94 219 ASN B CA 1
ATOM 4128 C C . ASN B 1 219 ? -10.156 -20.953 -7.039 1 98.94 219 ASN B C 1
ATOM 4130 O O . ASN B 1 219 ? -11.031 -20.172 -6.684 1 98.94 219 ASN B O 1
ATOM 4134 N N . LEU B 1 220 ? -10.422 -22.141 -7.562 1 98.75 220 LEU B N 1
ATOM 4135 C CA . LEU B 1 220 ? -11.797 -22.578 -7.793 1 98.75 220 LEU B CA 1
ATOM 4136 C C . LEU B 1 220 ? -12.547 -22.719 -6.473 1 98.75 220 LEU B C 1
ATOM 4138 O O . LEU B 1 220 ? -13.719 -22.344 -6.375 1 98.75 220 LEU B O 1
ATOM 4142 N N . LEU B 1 221 ? -11.844 -23.266 -5.484 1 98.75 221 LEU B N 1
ATOM 4143 C CA . LEU B 1 221 ? -12.438 -23.469 -4.168 1 98.75 221 LEU B CA 1
ATOM 4144 C C . LEU B 1 221 ? -12.922 -22.156 -3.572 1 98.75 221 LEU B C 1
ATOM 4146 O O . LEU B 1 221 ? -14.07 -22.047 -3.135 1 98.75 221 LEU B O 1
ATOM 4150 N N . VAL B 1 222 ? -12.07 -21.125 -3.584 1 98.88 222 VAL B N 1
ATOM 4151 C CA . VAL B 1 222 ? -12.438 -19.875 -2.928 1 98.88 222 VAL B CA 1
ATOM 4152 C C . VAL B 1 222 ? -13.445 -19.109 -3.783 1 98.88 222 VAL B C 1
ATOM 4154 O O . VAL B 1 222 ? -14.273 -18.359 -3.258 1 98.88 222 VAL B O 1
ATOM 4157 N N . ALA B 1 223 ? -13.391 -19.312 -5.098 1 98.75 223 ALA B N 1
ATOM 4158 C CA . ALA B 1 223 ? -14.375 -18.688 -5.98 1 98.75 223 ALA B CA 1
ATOM 4159 C C . ALA B 1 223 ? -15.797 -19.109 -5.602 1 98.75 223 ALA B C 1
ATOM 4161 O O . ALA B 1 223 ? -16.719 -18.281 -5.602 1 98.75 223 ALA B O 1
ATOM 4162 N N . GLU B 1 224 ? -15.906 -20.328 -5.195 1 97.75 224 GLU B N 1
ATOM 4163 C CA . GLU B 1 224 ? -17.234 -20.875 -4.934 1 97.75 224 GLU B CA 1
ATOM 4164 C C . GLU B 1 224 ? -17.609 -20.75 -3.459 1 97.75 224 GLU B C 1
ATOM 4166 O O . GLU B 1 224 ? -18.719 -21.109 -3.057 1 97.75 224 GLU B O 1
ATOM 4171 N N . SER B 1 225 ? -16.734 -20.234 -2.67 1 98.25 225 SER B N 1
ATOM 4172 C CA . SER B 1 225 ? -16.969 -20.172 -1.23 1 98.25 225 SER B CA 1
ATOM 4173 C C . SER B 1 225 ? -17.328 -18.75 -0.796 1 98.25 225 SER B C 1
ATOM 4175 O O . SER B 1 225 ? -16.469 -17.859 -0.809 1 98.25 225 SER B O 1
ATOM 4177 N N . ARG B 1 226 ? -18.516 -18.531 -0.29 1 97.75 226 ARG B N 1
ATOM 4178 C CA . ARG B 1 226 ? -18.906 -17.234 0.241 1 97.75 226 ARG B CA 1
ATOM 4179 C C . ARG B 1 226 ? -18.125 -16.906 1.51 1 97.75 226 ARG B C 1
ATOM 4181 O O . ARG B 1 226 ? -17.891 -15.734 1.812 1 97.75 226 ARG B O 1
ATOM 4188 N N . ARG B 1 227 ? -17.656 -17.938 2.172 1 98.25 227 ARG B N 1
ATOM 4189 C CA . ARG B 1 227 ? -16.906 -17.781 3.41 1 98.25 227 ARG B CA 1
ATOM 4190 C C . ARG B 1 227 ? -15.539 -17.156 3.143 1 98.25 227 ARG B C 1
ATOM 4192 O O . ARG B 1 227 ? -14.891 -16.656 4.062 1 98.25 227 ARG B O 1
ATOM 4199 N N . ALA B 1 228 ? -15.172 -17.172 1.902 1 98.75 228 ALA B N 1
ATOM 4200 C CA . ALA B 1 228 ? -13.859 -16.656 1.535 1 98.75 228 ALA B CA 1
ATOM 4201 C C . ALA B 1 228 ? -13.914 -15.156 1.279 1 98.75 228 ALA B C 1
ATOM 4203 O O . ALA B 1 228 ? -12.875 -14.492 1.214 1 98.75 228 ALA B O 1
ATOM 4204 N N . ASN B 1 229 ? -15.117 -14.578 1.172 1 98.69 229 ASN B N 1
ATOM 4205 C CA . ASN B 1 229 ? -15.258 -13.172 0.8 1 98.69 229 ASN B CA 1
ATOM 4206 C C . ASN B 1 229 ? -14.617 -12.258 1.839 1 98.69 229 ASN B C 1
ATOM 4208 O O . ASN B 1 229 ? -14.891 -12.383 3.033 1 98.69 229 ASN B O 1
ATOM 4212 N N . GLY B 1 230 ? -13.742 -11.383 1.41 1 98.5 230 GLY B N 1
ATOM 4213 C CA . GLY B 1 230 ? -13.094 -10.398 2.264 1 98.5 230 GLY B CA 1
ATOM 4214 C C . GLY B 1 230 ? -11.867 -10.938 2.975 1 98.5 230 GLY B C 1
ATOM 4215 O O . GLY B 1 230 ? -11.273 -10.25 3.805 1 98.5 230 GLY B O 1
ATOM 4216 N N . ARG B 1 231 ? -11.43 -12.156 2.559 1 98.69 231 ARG B N 1
ATOM 4217 C CA . ARG B 1 231 ? -10.359 -12.812 3.305 1 98.69 231 ARG B CA 1
ATOM 4218 C C . ARG B 1 231 ? -9.109 -12.977 2.443 1 98.69 231 ARG B C 1
ATOM 4220 O O . ARG B 1 231 ? -9.141 -12.703 1.241 1 98.69 231 ARG B O 1
ATOM 4227 N N . VAL B 1 232 ? -8.047 -13.273 3.094 1 98.88 232 VAL B N 1
ATOM 4228 C CA . VAL B 1 232 ? -6.766 -13.609 2.48 1 98.88 232 VAL B CA 1
ATOM 4229 C C . VAL B 1 232 ? -6.336 -15.016 2.91 1 98.88 232 VAL B C 1
ATOM 4231 O O . VAL B 1 232 ? -6.504 -15.391 4.07 1 98.88 232 VAL B O 1
ATOM 4234 N N . PHE B 1 233 ? -5.793 -15.805 1.965 1 98.94 233 PHE B N 1
ATOM 4235 C CA . PHE B 1 233 ? -5.363 -17.156 2.285 1 98.94 233 PHE B CA 1
ATOM 4236 C C . PHE B 1 233 ? -3.967 -17.438 1.735 1 98.94 233 PHE B C 1
ATOM 4238 O O . PHE B 1 233 ? -3.639 -17 0.626 1 98.94 233 PHE B O 1
ATOM 4245 N N . ASN B 1 234 ? -3.172 -18.109 2.518 1 98.94 234 ASN B N 1
ATOM 4246 C CA . ASN B 1 234 ? -1.965 -18.719 1.983 1 98.94 234 ASN B CA 1
ATOM 4247 C C . ASN B 1 234 ? -2.295 -19.922 1.091 1 98.94 234 ASN B C 1
ATOM 4249 O O . ASN B 1 234 ? -3.131 -20.75 1.445 1 98.94 234 ASN B O 1
ATOM 4253 N N . VAL B 1 235 ? -1.704 -19.969 -0.05 1 98.94 235 VAL B N 1
ATOM 4254 C CA . VAL B 1 235 ? -1.814 -21.109 -0.937 1 98.94 235 VAL B CA 1
ATOM 4255 C C . VAL B 1 235 ? -0.441 -21.75 -1.127 1 98.94 235 VAL B C 1
ATOM 4257 O O . VAL B 1 235 ? 0.396 -21.234 -1.867 1 98.94 235 VAL B O 1
ATOM 4260 N N . ALA B 1 236 ? -0.246 -22.797 -0.502 1 98.75 236 ALA B N 1
ATOM 4261 C CA . ALA B 1 236 ? 1.016 -23.531 -0.414 1 98.75 236 ALA B CA 1
ATOM 4262 C C . ALA B 1 236 ? 0.784 -24.984 0.022 1 98.75 236 ALA B C 1
ATOM 4264 O O . ALA B 1 236 ? -0.35 -25.453 0.016 1 98.75 236 ALA B O 1
ATOM 4265 N N . THR B 1 237 ? 1.881 -25.703 0.32 1 98.56 237 THR B N 1
ATOM 4266 C CA . THR B 1 237 ? 1.755 -27.094 0.757 1 98.56 237 THR B CA 1
ATOM 4267 C C . THR B 1 237 ? 1.902 -27.203 2.271 1 98.56 237 THR B C 1
ATOM 4269 O O . THR B 1 237 ? 1.484 -28.188 2.875 1 98.56 237 THR B O 1
ATOM 4272 N N . GLY B 1 238 ? 2.527 -26.203 2.889 1 98.25 238 GLY B N 1
ATOM 4273 C CA . GLY B 1 238 ? 2.875 -26.297 4.297 1 98.25 238 GLY B CA 1
ATOM 4274 C C . GLY B 1 238 ? 4.09 -27.172 4.559 1 98.25 238 GLY B C 1
ATOM 4275 O O . GLY B 1 238 ? 4.297 -27.625 5.68 1 98.25 238 GLY B O 1
ATOM 4276 N N . ARG B 1 239 ? 4.844 -27.375 3.477 1 97.31 239 ARG B N 1
ATOM 4277 C CA . ARG B 1 239 ? 6.066 -28.156 3.578 1 97.31 239 ARG B CA 1
ATOM 4278 C C . ARG B 1 239 ? 7.27 -27.375 3.066 1 97.31 239 ARG B C 1
ATOM 4280 O O . ARG B 1 239 ? 7.16 -26.609 2.107 1 97.31 239 ARG B O 1
ATOM 4287 N N . GLN B 1 240 ? 8.375 -27.641 3.713 1 96.25 240 GLN B N 1
ATOM 4288 C CA . GLN B 1 240 ? 9.602 -26.953 3.316 1 96.25 240 GLN B CA 1
ATOM 4289 C C . GLN B 1 240 ? 10.5 -27.875 2.496 1 96.25 240 GLN B C 1
ATOM 4291 O O . GLN B 1 240 ? 10.633 -29.062 2.797 1 96.25 240 GLN B O 1
ATOM 4296 N N . THR B 1 241 ? 11.094 -27.328 1.464 1 97.5 241 THR B N 1
ATOM 4297 C CA . THR B 1 241 ? 12.102 -27.984 0.649 1 97.5 241 THR B CA 1
ATOM 4298 C C . THR B 1 241 ? 13.336 -27.109 0.492 1 97.5 241 THR B C 1
ATOM 4300 O O . THR B 1 241 ? 13.234 -25.938 0.154 1 97.5 241 THR B O 1
ATOM 4303 N N . SER B 1 242 ? 14.5 -27.656 0.793 1 97.81 242 SER B N 1
ATOM 4304 C CA . SER B 1 242 ? 15.727 -26.906 0.583 1 97.81 242 SER B CA 1
ATOM 4305 C C . SER B 1 242 ? 16.078 -26.812 -0.899 1 97.81 242 SER B C 1
ATOM 4307 O O . SER B 1 242 ? 15.648 -27.656 -1.693 1 97.81 242 SER B O 1
ATOM 4309 N N . ILE B 1 243 ? 16.797 -25.828 -1.242 1 96.81 243 ILE B N 1
ATOM 4310 C CA . ILE B 1 243 ? 17.219 -25.656 -2.629 1 96.81 243 ILE B CA 1
ATOM 4311 C C . ILE B 1 243 ? 18.109 -26.828 -3.041 1 96.81 243 ILE B C 1
ATOM 4313 O O . ILE B 1 243 ? 18.078 -27.281 -4.188 1 96.81 243 ILE B O 1
ATOM 4317 N N . LEU B 1 244 ? 18.906 -27.328 -2.094 1 97.81 244 LEU B N 1
ATOM 4318 C CA . LEU B 1 244 ? 19.75 -28.484 -2.369 1 97.81 244 LEU B CA 1
ATOM 4319 C C . LEU B 1 244 ? 18.906 -29.719 -2.664 1 97.81 244 LEU B C 1
ATOM 4321 O O . LEU B 1 244 ? 19.188 -30.453 -3.621 1 97.81 244 LEU B O 1
ATOM 4325 N N . GLU B 1 245 ? 17.938 -29.969 -1.827 1 97.94 245 GLU B N 1
ATOM 4326 C CA . GLU B 1 245 ? 17.031 -31.078 -2.068 1 97.94 245 GLU B CA 1
ATOM 4327 C C . GLU B 1 245 ? 16.344 -30.953 -3.426 1 97.94 245 GLU B C 1
ATOM 4329 O O . GLU B 1 245 ? 16.203 -31.938 -4.148 1 97.94 245 GLU B O 1
ATOM 4334 N N . LEU B 1 246 ? 15.906 -29.75 -3.736 1 97.81 246 LEU B N 1
ATOM 4335 C CA . LEU B 1 246 ? 15.273 -29.469 -5.023 1 97.81 246 LEU B CA 1
ATOM 4336 C C . LEU B 1 246 ? 16.219 -29.828 -6.172 1 97.81 246 LEU B C 1
ATOM 4338 O O . LEU B 1 246 ? 15.82 -30.5 -7.125 1 97.81 246 LEU B O 1
ATOM 4342 N N . ALA B 1 247 ? 17.453 -29.359 -6.074 1 97.25 247 ALA B N 1
ATOM 4343 C CA . ALA B 1 247 ? 18.453 -29.609 -7.113 1 97.25 247 ALA B CA 1
ATOM 4344 C C . ALA B 1 247 ? 18.688 -31.109 -7.297 1 97.25 247 ALA B C 1
ATOM 4346 O O . ALA B 1 247 ? 18.734 -31.594 -8.43 1 97.25 247 ALA B O 1
ATOM 4347 N N . MET B 1 248 ? 18.797 -31.766 -6.215 1 97.81 248 MET B N 1
ATOM 4348 C CA . MET B 1 248 ? 19.031 -33.219 -6.262 1 97.81 248 MET B CA 1
ATOM 4349 C C . MET B 1 248 ? 17.875 -33.938 -6.922 1 97.81 248 MET B C 1
ATOM 4351 O O . MET B 1 248 ? 18.094 -34.844 -7.727 1 97.81 248 MET B O 1
ATOM 4355 N N . LYS B 1 249 ? 16.688 -33.562 -6.582 1 97.88 249 LYS B N 1
ATOM 4356 C CA . LYS B 1 249 ? 15.5 -34.188 -7.176 1 97.88 249 LYS B CA 1
ATOM 4357 C C . LYS B 1 249 ? 15.453 -33.938 -8.68 1 97.88 249 LYS B C 1
ATOM 4359 O O . LYS B 1 249 ? 15.031 -34.812 -9.438 1 97.88 249 LYS B O 1
ATOM 4364 N N . ILE B 1 250 ? 15.805 -32.75 -9.086 1 97.56 250 ILE B N 1
ATOM 4365 C CA . ILE B 1 250 ? 15.758 -32.406 -10.508 1 97.56 250 ILE B CA 1
ATOM 4366 C C . ILE B 1 250 ? 16.812 -33.219 -11.266 1 97.56 250 ILE B C 1
ATOM 4368 O O . ILE B 1 250 ? 16.531 -33.75 -12.344 1 97.56 250 ILE B O 1
ATOM 4372 N N . VAL B 1 251 ? 18 -33.375 -10.672 1 97.5 251 VAL B N 1
ATOM 4373 C CA . VAL B 1 251 ? 19.047 -34.188 -11.289 1 97.5 251 VAL B CA 1
ATOM 4374 C C . VAL B 1 251 ? 18.578 -35.625 -11.438 1 97.5 251 VAL B C 1
ATOM 4376 O O . VAL B 1 251 ? 18.75 -36.25 -12.492 1 97.5 251 VAL B O 1
ATOM 4379 N N . GLU B 1 252 ? 17.984 -36.094 -10.422 1 97.44 252 GLU B N 1
ATOM 4380 C CA . GLU B 1 252 ? 17.484 -37.469 -10.43 1 97.44 252 GLU B CA 1
ATOM 4381 C C . GLU B 1 252 ? 16.406 -37.656 -11.492 1 97.44 252 GLU B C 1
ATOM 4383 O O . GLU B 1 252 ? 16.469 -38.625 -12.273 1 97.44 252 GLU B O 1
ATOM 4388 N N . ILE B 1 253 ? 15.461 -36.812 -11.547 1 97.44 253 ILE B N 1
ATOM 4389 C CA . ILE B 1 253 ? 14.297 -36.906 -12.43 1 97.44 253 ILE B CA 1
ATOM 4390 C C . ILE B 1 253 ? 14.742 -36.781 -13.883 1 97.44 253 ILE B C 1
ATOM 4392 O O . ILE B 1 253 ? 14.211 -37.469 -14.766 1 97.44 253 ILE B O 1
ATOM 4396 N N . THR B 1 254 ? 15.719 -35.906 -14.102 1 96.31 254 THR B N 1
ATOM 4397 C CA . THR B 1 254 ? 16.172 -35.656 -15.469 1 96.31 254 THR B CA 1
ATOM 4398 C C . THR B 1 254 ? 17.156 -36.719 -15.922 1 96.31 254 THR B C 1
ATOM 4400 O O . THR B 1 254 ? 17.438 -36.844 -17.109 1 96.31 254 THR B O 1
ATOM 4403 N N . GLY B 1 255 ? 17.734 -37.406 -14.984 1 94.88 255 GLY B N 1
ATOM 4404 C CA . GLY B 1 255 ? 18.719 -38.438 -15.305 1 94.88 255 GLY B CA 1
ATOM 4405 C C . GLY B 1 255 ? 20.031 -37.875 -15.789 1 94.88 255 GLY B C 1
ATOM 4406 O O . GLY B 1 255 ? 20.828 -38.594 -16.406 1 94.88 255 GLY B O 1
ATOM 4407 N N . THR B 1 256 ? 20.266 -36.656 -15.523 1 91.94 256 THR B N 1
ATOM 4408 C CA . THR B 1 256 ? 21.469 -36 -15.992 1 91.94 256 THR B CA 1
ATOM 4409 C C . THR B 1 256 ? 22.641 -36.281 -15.062 1 91.94 256 THR B C 1
ATOM 4411 O O . THR B 1 256 ? 22.469 -36.844 -13.977 1 91.94 256 THR B O 1
ATOM 4414 N N . THR B 1 257 ? 23.844 -35.938 -15.555 1 92.31 257 THR B N 1
ATOM 4415 C CA . THR B 1 257 ? 25.047 -36.031 -14.75 1 92.31 257 THR B CA 1
ATOM 4416 C C . THR B 1 257 ? 25.531 -34.656 -14.328 1 92.31 257 THR B C 1
ATOM 4418 O O . THR B 1 257 ? 26.688 -34.469 -13.953 1 92.31 257 THR B O 1
ATOM 4421 N N . SER B 1 258 ? 24.672 -33.719 -14.453 1 94.25 258 SER B N 1
ATOM 4422 C CA . SER B 1 258 ? 25.016 -32.344 -14.094 1 94.25 258 SER B CA 1
ATOM 4423 C C . SER B 1 258 ? 25.5 -32.25 -12.656 1 94.25 258 SER B C 1
ATOM 4425 O O . SER B 1 258 ? 24.969 -32.938 -11.773 1 94.25 258 SER B O 1
ATOM 4427 N N . SER B 1 259 ? 26.5 -31.453 -12.414 1 96.75 259 SER B N 1
ATOM 4428 C CA . SER B 1 259 ? 27 -31.203 -11.062 1 96.75 259 SER B CA 1
ATOM 4429 C C . SER B 1 259 ? 26.188 -30.109 -10.367 1 96.75 259 SER B C 1
ATOM 4431 O O . SER B 1 259 ? 25.547 -29.281 -11.031 1 96.75 259 SER B O 1
ATOM 4433 N N . ILE B 1 260 ? 26.125 -30.188 -9.109 1 97.38 260 ILE B N 1
ATOM 4434 C CA . ILE B 1 260 ? 25.625 -29.094 -8.281 1 97.38 260 ILE B CA 1
ATOM 4435 C C . ILE B 1 260 ? 26.797 -28.281 -7.734 1 97.38 260 ILE B C 1
ATOM 4437 O O . ILE B 1 260 ? 27.672 -28.812 -7.066 1 97.38 260 ILE B O 1
ATOM 4441 N N . ILE B 1 261 ? 26.797 -27.031 -8.109 1 97.69 261 ILE B N 1
ATOM 4442 C CA . ILE B 1 261 ? 27.891 -26.172 -7.637 1 97.69 261 ILE B CA 1
ATOM 4443 C C . ILE B 1 261 ? 27.344 -25.062 -6.75 1 97.69 261 ILE B C 1
ATOM 4445 O O . ILE B 1 261 ? 26.172 -24.688 -6.871 1 97.69 261 ILE B O 1
ATOM 4449 N N . PHE B 1 262 ? 28.219 -24.625 -5.875 1 96.81 262 PHE B N 1
ATOM 4450 C CA . PHE B 1 262 ? 27.828 -23.578 -4.93 1 96.81 262 PHE B CA 1
ATOM 4451 C C . PHE B 1 262 ? 28.516 -22.266 -5.258 1 96.81 262 PHE B C 1
ATOM 4453 O O . PHE B 1 262 ? 29.688 -22.25 -5.656 1 96.81 262 PHE B O 1
ATOM 4460 N N . ASP B 1 263 ? 27.781 -21.219 -5.246 1 95.44 263 ASP B N 1
ATOM 4461 C CA . ASP B 1 263 ? 28.312 -19.875 -5.406 1 95.44 263 ASP B CA 1
ATOM 4462 C C . ASP B 1 263 ? 27.969 -19 -4.199 1 95.44 263 ASP B C 1
ATOM 4464 O O . ASP B 1 263 ? 27.297 -19.453 -3.273 1 95.44 263 ASP B O 1
ATOM 4468 N N . LYS B 1 264 ? 28.547 -17.797 -4.055 1 94.38 264 LYS B N 1
ATOM 4469 C CA . LYS B 1 264 ? 28.297 -16.891 -2.951 1 94.38 264 LYS B CA 1
ATOM 4470 C C . LYS B 1 264 ? 26.812 -16.594 -2.803 1 94.38 264 LYS B C 1
ATOM 4472 O O . LYS B 1 264 ? 26.078 -16.531 -3.795 1 94.38 264 LYS B O 1
ATOM 4477 N N . PRO B 1 265 ? 26.422 -16.5 -1.567 1 91.81 265 PRO B N 1
ATOM 4478 C CA . PRO B 1 265 ? 25.016 -16.156 -1.354 1 91.81 265 PRO B CA 1
ATOM 4479 C C . PRO B 1 265 ? 24.625 -14.812 -1.971 1 91.81 265 PRO B C 1
ATOM 4481 O O . PRO B 1 265 ? 25.469 -13.906 -2.055 1 91.81 265 PRO B O 1
ATOM 4484 N N . ARG B 1 266 ? 23.422 -14.758 -2.436 1 84.88 266 ARG B N 1
ATOM 4485 C CA . ARG B 1 266 ? 22.891 -13.492 -2.93 1 84.88 266 ARG B CA 1
ATOM 4486 C C . ARG B 1 266 ? 22.469 -12.586 -1.775 1 84.88 266 ARG B C 1
ATOM 4488 O O . ARG B 1 266 ? 21.734 -13.023 -0.888 1 84.88 266 ARG B O 1
ATOM 4495 N N . PRO B 1 267 ? 22.906 -11.367 -1.749 1 81.12 267 PRO B N 1
ATOM 4496 C CA . PRO B 1 267 ? 22.484 -10.453 -0.688 1 81.12 267 PRO B CA 1
ATOM 4497 C C . PRO B 1 267 ? 20.969 -10.289 -0.63 1 81.12 267 PRO B C 1
ATOM 4499 O O . PRO B 1 267 ? 20.312 -10.188 -1.672 1 81.12 267 PRO B O 1
ATOM 4502 N N . GLY B 1 268 ? 20.406 -10.445 0.558 1 78.88 268 GLY B N 1
ATOM 4503 C CA . GLY B 1 268 ? 19 -10.133 0.751 1 78.88 268 GLY B CA 1
ATOM 4504 C C . GLY B 1 268 ? 18.078 -11.32 0.512 1 78.88 268 GLY B C 1
ATOM 4505 O O . GLY B 1 268 ? 16.859 -11.203 0.645 1 78.88 268 GLY B O 1
ATOM 4506 N N . ASP B 1 269 ? 18.672 -12.375 0.221 1 84.69 269 ASP B N 1
ATOM 4507 C CA . ASP B 1 269 ? 17.844 -13.547 -0.04 1 84.69 269 ASP B CA 1
ATOM 4508 C C . ASP B 1 269 ? 17.188 -14.055 1.243 1 84.69 269 ASP B C 1
ATOM 4510 O O . ASP B 1 269 ? 17.828 -14.117 2.293 1 84.69 269 ASP B O 1
ATOM 4514 N N . ILE B 1 270 ? 15.961 -14.375 1.144 1 89.94 270 ILE B N 1
ATOM 4515 C CA . ILE B 1 270 ? 15.219 -14.953 2.26 1 89.94 270 ILE B CA 1
ATOM 4516 C C . ILE B 1 270 ? 15.695 -16.391 2.506 1 89.94 270 ILE B C 1
ATOM 4518 O O . ILE B 1 270 ? 15.797 -17.188 1.57 1 89.94 270 ILE B O 1
ATOM 4522 N N . ARG B 1 271 ? 15.992 -16.688 3.721 1 92.75 271 ARG B N 1
ATOM 4523 C CA . ARG B 1 271 ? 16.547 -18.016 4.008 1 92.75 271 ARG B CA 1
ATOM 4524 C C . ARG B 1 271 ? 15.453 -19.078 4.035 1 92.75 271 ARG B C 1
ATOM 4526 O O . ARG B 1 271 ? 15.602 -20.141 3.428 1 92.75 271 ARG B O 1
ATOM 4533 N N . HIS B 1 272 ? 14.375 -18.812 4.781 1 96.06 272 HIS B N 1
ATOM 4534 C CA . HIS B 1 272 ? 13.305 -19.797 4.898 1 96.06 272 HIS B CA 1
ATOM 4535 C C . HIS B 1 272 ? 11.945 -19.172 4.605 1 96.06 272 HIS B C 1
ATOM 4537 O O . HIS B 1 272 ? 11.672 -18.047 5.016 1 96.06 272 HIS B O 1
ATOM 4543 N N . SER B 1 273 ? 11.117 -19.812 3.9 1 95.75 273 SER B N 1
ATOM 4544 C CA . SER B 1 273 ? 9.742 -19.438 3.586 1 95.75 273 SER B CA 1
ATOM 4545 C C . SER B 1 273 ? 8.812 -20.641 3.678 1 95.75 273 SER B C 1
ATOM 4547 O O . SER B 1 273 ? 8.961 -21.609 2.936 1 95.75 273 SER B O 1
ATOM 4549 N N . LEU B 1 274 ? 7.945 -20.609 4.637 1 98.5 274 LEU B N 1
ATOM 4550 C CA . LEU B 1 274 ? 7.012 -21.688 4.926 1 98.5 274 LEU B CA 1
ATOM 4551 C C . LEU B 1 274 ? 5.641 -21.141 5.309 1 98.5 274 LEU B C 1
ATOM 4553 O O . LEU B 1 274 ? 5.539 -20.266 6.176 1 98.5 274 LEU B O 1
ATOM 4557 N N . ALA B 1 275 ? 4.641 -21.656 4.699 1 98.75 275 ALA B N 1
ATOM 4558 C CA . ALA B 1 275 ? 3.291 -21.141 4.914 1 98.75 275 ALA B CA 1
ATOM 4559 C C . ALA B 1 275 ? 2.547 -21.953 5.961 1 98.75 275 ALA B C 1
ATOM 4561 O O . ALA B 1 275 ? 2.688 -23.188 6.012 1 98.75 275 ALA B O 1
ATOM 4562 N N . ASP B 1 276 ? 1.803 -21.328 6.824 1 98.88 276 ASP B N 1
ATOM 4563 C CA . ASP B 1 276 ? 0.675 -21.953 7.504 1 98.88 276 ASP B CA 1
ATOM 4564 C C . ASP B 1 276 ? -0.571 -21.953 6.621 1 98.88 276 ASP B C 1
ATOM 4566 O O . ASP B 1 276 ? -1.055 -20.891 6.227 1 98.88 276 ASP B O 1
ATOM 4570 N N . ILE B 1 277 ? -1.103 -23.141 6.309 1 98.81 277 ILE B N 1
ATOM 4571 C CA . ILE B 1 277 ? -2.236 -23.188 5.391 1 98.81 277 ILE B CA 1
ATOM 4572 C C . ILE B 1 277 ? -3.496 -23.609 6.141 1 98.81 277 ILE B C 1
ATOM 4574 O O . ILE B 1 277 ? -4.418 -24.172 5.547 1 98.81 277 ILE B O 1
ATOM 4578 N N . GLY B 1 278 ? -3.482 -23.375 7.402 1 98.75 278 GLY B N 1
ATOM 4579 C CA . GLY B 1 278 ? -4.609 -23.766 8.234 1 98.75 278 GLY B CA 1
ATOM 4580 C C . GLY B 1 278 ? -5.914 -23.125 7.809 1 98.75 278 GLY B C 1
ATOM 4581 O O . GLY B 1 278 ? -6.961 -23.766 7.793 1 98.75 278 GLY B O 1
ATOM 4582 N N . GLU B 1 279 ? -5.949 -21.859 7.453 1 98.81 279 GLU B N 1
ATOM 4583 C CA . GLU B 1 279 ? -7.168 -21.125 7.152 1 98.81 279 GLU B CA 1
ATOM 4584 C C . GLU B 1 279 ? -7.844 -21.656 5.895 1 98.81 279 GLU B C 1
ATOM 4586 O O . GLU B 1 279 ? -9.062 -21.859 5.875 1 98.81 279 GLU B O 1
ATOM 4591 N N . ILE B 1 280 ? -7.078 -21.922 4.84 1 98.88 280 ILE B N 1
ATOM 4592 C CA . ILE B 1 280 ? -7.707 -22.375 3.605 1 98.88 280 ILE B CA 1
ATOM 4593 C C . ILE B 1 280 ? -8.117 -23.844 3.744 1 98.88 280 ILE B C 1
ATOM 4595 O O . ILE B 1 280 ? -9.047 -24.297 3.076 1 98.88 280 ILE B O 1
ATOM 4599 N N . ARG B 1 281 ? -7.422 -24.594 4.59 1 98.75 281 ARG B N 1
ATOM 4600 C CA . ARG B 1 281 ? -7.82 -25.969 4.871 1 98.75 281 ARG B CA 1
ATOM 4601 C C . ARG B 1 281 ? -9.227 -26.031 5.465 1 98.75 281 ARG B C 1
ATOM 4603 O O . ARG B 1 281 ? -9.969 -26.969 5.215 1 98.75 281 ARG B O 1
ATOM 4610 N N . LYS B 1 282 ? -9.57 -24.984 6.195 1 98.62 282 LYS B N 1
ATOM 4611 C CA . LYS B 1 282 ? -10.906 -24.906 6.77 1 98.62 282 LYS B CA 1
ATOM 4612 C C . LYS B 1 282 ? -11.969 -24.828 5.676 1 98.62 282 LYS B C 1
ATOM 4614 O O . LYS B 1 282 ? -13.141 -25.141 5.918 1 98.62 282 LYS B O 1
ATOM 4619 N N . LEU B 1 283 ? -11.586 -24.422 4.461 1 98.56 283 LEU B N 1
ATOM 4620 C CA . LEU B 1 283 ? -12.516 -24.344 3.34 1 98.56 283 LEU B CA 1
ATOM 4621 C C . LEU B 1 283 ? -12.508 -25.641 2.535 1 98.56 283 LEU B C 1
ATOM 4623 O O . LEU B 1 283 ? -13.297 -25.781 1.595 1 98.56 283 LEU B O 1
ATOM 4627 N N . GLY B 1 284 ? -11.555 -26.547 2.852 1 98.38 284 GLY B N 1
ATOM 4628 C CA . GLY B 1 284 ? -11.508 -27.828 2.178 1 98.38 284 GLY B CA 1
ATOM 4629 C C . GLY B 1 284 ? -10.312 -27.984 1.254 1 98.38 284 GLY B C 1
ATOM 4630 O O . GLY B 1 284 ? -10.234 -28.953 0.494 1 98.38 284 GLY B O 1
ATOM 4631 N N . PHE B 1 285 ? -9.406 -27.109 1.388 1 98.69 285 PHE B N 1
ATOM 4632 C CA . PHE B 1 285 ? -8.234 -27.188 0.521 1 98.69 285 PHE B CA 1
ATOM 4633 C C . PHE B 1 285 ? -7.227 -28.188 1.059 1 98.69 285 PHE B C 1
ATOM 4635 O O . PHE B 1 285 ? -6.914 -28.188 2.252 1 98.69 285 PHE B O 1
ATOM 4642 N N . GLU B 1 286 ? -6.699 -29.016 0.194 1 98.12 286 GLU B N 1
ATOM 4643 C CA . GLU B 1 286 ? -5.578 -29.922 0.438 1 98.12 286 GLU B CA 1
ATOM 4644 C C . GLU B 1 286 ? -4.719 -30.094 -0.812 1 98.12 286 GLU B C 1
ATOM 4646 O O . GLU B 1 286 ? -5.211 -30.531 -1.856 1 98.12 286 GLU B O 1
ATOM 4651 N N . PRO B 1 287 ? -3.467 -29.703 -0.667 1 98.19 287 PRO B N 1
ATOM 4652 C CA . PRO B 1 287 ? -2.619 -29.969 -1.832 1 98.19 287 PRO B CA 1
ATOM 4653 C C . PRO B 1 287 ? -2.572 -31.453 -2.199 1 98.19 287 PRO B C 1
ATOM 4655 O O . PRO B 1 287 ? -2.51 -32.312 -1.313 1 98.19 287 PRO B O 1
ATOM 4658 N N . GLU B 1 288 ? -2.58 -31.719 -3.484 1 98.19 288 GLU B N 1
ATOM 4659 C CA . GLU B 1 288 ? -2.703 -33.125 -3.918 1 98.19 288 GLU B CA 1
ATOM 4660 C C . GLU B 1 288 ? -1.419 -33.594 -4.582 1 98.19 288 GLU B C 1
ATOM 4662 O O . GLU B 1 288 ? -1.198 -34.812 -4.707 1 98.19 288 GLU B O 1
ATOM 4667 N N . PHE B 1 289 ? -0.594 -32.75 -5.023 1 98.19 289 PHE B N 1
ATOM 4668 C CA . PHE B 1 289 ? 0.612 -33.125 -5.746 1 98.19 289 PHE B CA 1
ATOM 4669 C C . PHE B 1 289 ? 1.836 -33.031 -4.844 1 98.19 289 PHE B C 1
ATOM 4671 O O . PHE B 1 289 ? 2.004 -32.062 -4.102 1 98.19 289 PHE B O 1
ATOM 4678 N N . SER B 1 290 ? 2.645 -34.062 -4.879 1 97.81 290 SER B N 1
ATOM 4679 C CA . SER B 1 290 ? 3.955 -34 -4.246 1 97.81 290 SER B CA 1
ATOM 4680 C C . SER B 1 290 ? 4.926 -33.156 -5.094 1 97.81 290 SER B C 1
ATOM 4682 O O . SER B 1 290 ? 4.684 -32.938 -6.281 1 97.81 290 SER B O 1
ATOM 4684 N N . LEU B 1 291 ? 5.996 -32.719 -4.418 1 97.75 291 LEU B N 1
ATOM 4685 C CA . LEU B 1 291 ? 7.043 -32.031 -5.156 1 97.75 291 LEU B CA 1
ATOM 4686 C C . LEU B 1 291 ? 7.559 -32.875 -6.309 1 97.75 291 LEU B C 1
ATOM 4688 O O . LEU B 1 291 ? 7.719 -32.375 -7.426 1 97.75 291 LEU B O 1
ATOM 4692 N N . GLU B 1 292 ? 7.754 -34.125 -6.055 1 97.81 292 GLU B N 1
ATOM 4693 C CA . GLU B 1 292 ? 8.297 -35.031 -7.051 1 97.81 292 GLU B CA 1
ATOM 4694 C C . GLU B 1 292 ? 7.359 -35.188 -8.242 1 97.81 292 GLU B C 1
ATOM 4696 O O . GLU B 1 292 ? 7.793 -35.094 -9.391 1 97.81 292 GLU B O 1
ATOM 4701 N N . GLU B 1 293 ? 6.074 -35.406 -7.961 1 98 293 GLU B N 1
ATOM 4702 C CA . GLU B 1 293 ? 5.09 -35.562 -9.031 1 98 293 GLU B CA 1
ATOM 4703 C C . GLU B 1 293 ? 5.016 -34.281 -9.891 1 98 293 GLU B C 1
ATOM 4705 O O . GLU B 1 293 ? 4.98 -34.375 -11.125 1 98 293 GLU B O 1
ATOM 4710 N N . GLY B 1 294 ? 4.988 -33.156 -9.211 1 97.94 294 GLY B N 1
ATOM 4711 C CA . GLY B 1 294 ? 4.953 -31.891 -9.938 1 97.94 294 GLY B CA 1
ATOM 4712 C C . GLY B 1 294 ? 6.184 -31.672 -10.805 1 97.94 294 GLY B C 1
ATOM 4713 O O . GLY B 1 294 ? 6.074 -31.219 -11.945 1 97.94 294 GLY B O 1
ATOM 4714 N N . LEU B 1 295 ? 7.355 -32.031 -10.258 1 97.62 295 LEU B N 1
ATOM 4715 C CA . LEU B 1 295 ? 8.609 -31.859 -10.984 1 97.62 295 LEU B CA 1
ATOM 4716 C C . LEU B 1 295 ? 8.656 -32.75 -12.219 1 97.62 295 LEU B C 1
ATOM 4718 O O . LEU B 1 295 ? 9.102 -32.312 -13.281 1 97.62 295 LEU B O 1
ATOM 4722 N N . LYS B 1 296 ? 8.18 -33.969 -12.078 1 97.94 296 LYS B N 1
ATOM 4723 C CA . LYS B 1 296 ? 8.156 -34.906 -13.203 1 97.94 296 LYS B CA 1
ATOM 4724 C C . LYS B 1 296 ? 7.32 -34.344 -14.352 1 97.94 296 LYS B C 1
ATOM 4726 O O . LYS B 1 296 ? 7.75 -34.375 -15.508 1 97.94 296 LYS B O 1
ATOM 4731 N N . ARG B 1 297 ? 6.172 -33.844 -14.031 1 97.06 297 ARG B N 1
ATOM 4732 C CA . ARG B 1 297 ? 5.277 -33.281 -15.039 1 97.06 297 ARG B CA 1
ATOM 4733 C C . ARG B 1 297 ? 5.879 -32.031 -15.672 1 97.06 297 ARG B C 1
ATOM 4735 O O . ARG B 1 297 ? 5.715 -31.812 -16.875 1 97.06 297 ARG B O 1
ATOM 4742 N N . THR B 1 298 ? 6.574 -31.266 -14.859 1 96 298 THR B N 1
ATOM 4743 C CA . THR B 1 298 ? 7.203 -30.031 -15.344 1 96 298 THR B CA 1
ATOM 4744 C C . THR B 1 298 ? 8.367 -30.359 -16.281 1 96 298 THR B C 1
ATOM 4746 O O . THR B 1 298 ? 8.492 -29.766 -17.344 1 96 298 THR B O 1
ATOM 4749 N N . VAL B 1 299 ? 9.188 -31.344 -15.898 1 95.88 299 VAL B N 1
ATOM 4750 C CA . VAL B 1 299 ? 10.32 -31.766 -16.703 1 95.88 299 VAL B CA 1
ATOM 4751 C C . VAL B 1 299 ? 9.828 -32.312 -18.047 1 95.88 299 VAL B C 1
ATOM 4753 O O . VAL B 1 299 ? 10.398 -32 -19.094 1 95.88 299 VAL B O 1
ATOM 4756 N N . GLU B 1 300 ? 8.758 -33.125 -17.984 1 95.88 300 GLU B N 1
ATOM 4757 C CA . GLU B 1 300 ? 8.18 -33.656 -19.203 1 95.88 300 GLU B CA 1
ATOM 4758 C C . GLU B 1 300 ? 7.734 -32.562 -20.156 1 95.88 300 GLU B C 1
ATOM 4760 O O . GLU B 1 300 ? 7.945 -32.656 -21.375 1 95.88 300 GLU B O 1
ATOM 4765 N N . PHE B 1 301 ? 7.141 -31.594 -19.594 1 93.81 301 PHE B N 1
ATOM 4766 C CA . PHE B 1 301 ? 6.703 -30.469 -20.406 1 93.81 301 PHE B CA 1
ATOM 4767 C C . PHE B 1 301 ? 7.891 -29.781 -21.078 1 93.81 301 PHE B C 1
ATOM 4769 O O . PHE B 1 301 ? 7.844 -29.484 -22.266 1 93.81 301 PHE B O 1
ATOM 4776 N N . PHE B 1 302 ? 8.945 -29.516 -20.297 1 91.12 302 PHE B N 1
ATOM 4777 C CA . PHE B 1 302 ? 10.133 -28.859 -20.828 1 91.12 302 PHE B CA 1
ATOM 4778 C C . PHE B 1 302 ? 10.781 -29.703 -21.906 1 91.12 302 PHE B C 1
ATOM 4780 O O . PHE B 1 302 ? 11.281 -29.172 -22.906 1 91.12 302 PHE B O 1
ATOM 4787 N N . ARG B 1 303 ? 10.75 -30.984 -21.797 1 91.81 303 ARG B N 1
ATOM 4788 C CA . ARG B 1 303 ? 11.297 -31.906 -22.797 1 91.81 303 ARG B CA 1
ATOM 4789 C C . ARG B 1 303 ? 10.508 -31.828 -24.109 1 91.81 303 ARG B C 1
ATOM 4791 O O . ARG B 1 303 ? 11.086 -31.844 -25.188 1 91.81 303 ARG B O 1
ATOM 4798 N N . LYS B 1 304 ? 9.219 -31.688 -23.969 1 90.06 304 LYS B N 1
ATOM 4799 C CA . LYS B 1 304 ? 8.336 -31.703 -25.125 1 90.06 304 LYS B CA 1
ATOM 4800 C C . LYS B 1 304 ? 8.391 -30.391 -25.891 1 90.06 304 LYS B C 1
ATOM 4802 O O . LYS B 1 304 ? 8.328 -30.375 -27.125 1 90.06 304 LYS B O 1
ATOM 4807 N N . THR B 1 305 ? 8.484 -29.297 -25.297 1 84.44 305 THR B N 1
ATOM 4808 C CA . THR B 1 305 ? 8.359 -27.984 -25.938 1 84.44 305 THR B CA 1
ATOM 4809 C C . THR B 1 305 ? 9.727 -27.422 -26.297 1 84.44 305 THR B C 1
ATOM 4811 O O . THR B 1 305 ? 9.836 -26.5 -27.094 1 84.44 305 THR B O 1
ATOM 4814 N N . GLY B 1 306 ? 10.781 -27.953 -25.859 1 72.44 306 GLY B N 1
ATOM 4815 C CA . GLY B 1 306 ? 12.117 -27.422 -26.078 1 72.44 306 GLY B CA 1
ATOM 4816 C C . GLY B 1 306 ? 12.375 -26.125 -25.328 1 72.44 306 GLY B C 1
ATOM 4817 O O . GLY B 1 306 ? 13.367 -25.453 -25.578 1 72.44 306 GLY B O 1
ATOM 4818 N N . GLU B 1 307 ? 11.477 -25.516 -24.703 1 59.56 307 GLU B N 1
ATOM 4819 C CA . GLU B 1 307 ? 11.609 -24.266 -23.953 1 59.56 307 GLU B CA 1
ATOM 4820 C C . GLU B 1 307 ? 12.75 -24.359 -22.938 1 59.56 307 GLU B C 1
ATOM 4822 O O . GLU B 1 307 ? 13.305 -23.344 -22.531 1 59.56 307 GLU B O 1
ATOM 4827 N N . GLY B 1 308 ? 13.305 -25.438 -22.625 1 50.59 308 GLY B N 1
ATOM 4828 C CA . GLY B 1 308 ? 14.484 -25.609 -21.812 1 50.59 308 GLY B CA 1
ATOM 4829 C C . GLY B 1 308 ? 15.781 -25.453 -22.578 1 50.59 308 GLY B C 1
ATOM 4830 O O . GLY B 1 308 ? 16.859 -25.391 -21.984 1 50.59 308 GLY B O 1
ATOM 4831 N N . ALA B 1 309 ? 15.711 -25.656 -23.844 1 44.19 309 ALA B N 1
ATOM 4832 C CA . ALA B 1 309 ? 16.875 -25.641 -24.719 1 44.19 309 ALA B CA 1
ATOM 4833 C C . ALA B 1 309 ? 17.25 -24.219 -25.141 1 44.19 309 ALA B C 1
ATOM 4835 O O . ALA B 1 309 ? 18.328 -23.984 -25.688 1 44.19 309 ALA B O 1
ATOM 4836 N N . GLU B 1 310 ? 16.453 -23.094 -25.078 1 38.94 310 GLU B N 1
ATOM 4837 C CA . GLU B 1 310 ? 16.922 -21.812 -25.562 1 38.94 310 GLU B CA 1
ATOM 4838 C C . GLU B 1 310 ? 17.594 -21.016 -24.453 1 38.94 310 GLU B C 1
ATOM 4840 O O . GLU B 1 310 ? 17.141 -21.031 -23.312 1 38.94 310 GLU B O 1
#

Secondary structure (DSSP, 8-state):
--S-EEEEETTTSHHHHHHHHHHTTTSEEEEEE--SS--GGGSPTTSEEEE--TT-HHHHHHHHHH-SEEEE------HHHHHH-HHHHHIIIIIHHHHHHHHHHTS-PEEEEEEEGGGG-S--SSSBPTTSPP--SSHHHHHHHHHHHHHHHHHHHH---EEEEEE-SEE-TT--TTSSTHHHHHHHHHHHHTPPEEEESSS--EE--EEHHHHHHHHHHHHT-GGGTTEEEEES-S--EEHHHHHHHHHHHHT--PPEEEEPPPTT--SB--B--HHHHTTT------HHHHHHHHHHHHHHH-TTT-/--S-EEEEETTTSHHHHHHHHHHTTTSEEEEEE--SS--GGGSPTTSEEEE--TT-HHHHHHHHHH-SEEEE------HHHHHH-HHHHHIIIIIHHHHHHHHHHTS-PEEEEEEEGGGG-S--SSSBPTTSPP--SSHHHHHHHHHHHHHHHHHHHH---EEEEEE-SEE-TT--TTSSTHHHHHHHHHHHHTPPEEEESSS--EE--EEHHHHHHHHHHHHT-GGGTTEEEEES-S--EEHHHHHHHHHHHHT--PPEEEEPPPTT--SB--B--HHHHTTT------HHHHHHHHHHHHHHH-TTT-

Foldseek 3Di:
DAAFEEEEEVLQADLNLLLQVVHLVGYAYEYEYLPPPGDPVSHDPNYHYQNDALLDLVSCLVSLQAGQEYEYPDFPQAQVVCQVPVPVRLSRLASSLVSSLVSNLNHQHAYEYEAAPQQQAQPPPPPDEPPHHGDHPGSNSVSRVNSLVVQLVSCVVPVHFYAYEHEWLEDAFRHACVGDVNLLLVLLLCQLVLEAREAADDQQFKTFYAYSVLVSVLRVLLSPDSVRGSYYFYRGQQDIDTRVNSNVLSNVLSVHPHHYHYHHHDPRDHRYHGHDGVVSVVSPRHGDDDPNRRSNNRSVNCVVPVSSVD/DAAFEEEEEVLQADLNLLLQVVALVGYAYEYEYLPPPGDPVSHDPNYHYQNDALLDLVSCLVSLQAGQEYEYPDFPFAQVVCQVPVPVRLSRLASSLVSSLVSNLNHQHAYEYEAAPQQQAQPPPPPDEPPHHGDHPGSNSVSRVNSLVVQLVSCVVPVHFYAYEHEWLEDAFRHACSGPVNLLLVLLLCQLVLEAREAADDQQFKTFYAYSVLVSVLRVLLSPDSVRGSYYFYRGQQDIDTRVNSNVLSNVLSVHPHHYHYDHHDPRDHRYHGHDGVVSVVSPRHGDDDPNRRSNNRSVNCVVPVSSVD

Nearest PDB structures (foldseek):
  4zrn-assembly1_A  TM=9.612E-01  e=1.607E-35  Thermotoga maritima MSB8
  6pnl-assembly1_A  TM=9.601E-01  e=8.191E-32  Methanothermobacter thermautotrophicus
  7yst-assembly1_B  TM=9.306E-01  e=3.407E-32  Mycobacterium tuberculosis
  6bwl-assembly1_A-2  TM=9.308E-01  e=5.980E-31  Bacillus thuringiensis serovar israelensis ATCC 35646
  8skb-assembly2_D-3  TM=8.540E-01  e=2.997E-21  Myrciaria dubia

Organism: Thermococcus gammatolerans (strain DSM 15229 / JCM 11827 / EJ3) (NCBI:txid593117)

Solvent-accessible surface area (backbone atoms only — not comparable to full-atom values): 31704 Å² total; per-residue (Å²): 135,66,78,39,44,34,34,25,29,20,13,25,30,41,70,25,12,56,42,45,53,62,45,42,77,48,28,50,32,36,27,35,29,65,52,85,84,28,38,78,85,46,44,43,92,81,42,44,78,42,81,38,50,59,69,39,46,86,78,44,30,70,64,47,20,68,14,52,32,31,41,42,50,54,58,64,77,39,54,71,55,11,65,76,35,43,65,61,31,38,44,41,32,32,49,13,47,48,36,51,54,56,20,29,72,75,35,77,26,35,38,41,35,64,39,41,51,48,21,42,38,81,56,83,64,70,53,38,46,78,82,55,72,70,45,37,73,43,50,38,17,45,30,41,46,47,39,51,50,49,45,41,32,44,18,72,75,71,63,47,44,24,32,36,35,25,41,27,51,56,39,44,64,74,56,61,60,92,37,68,65,19,60,60,48,47,42,48,22,26,30,78,67,56,34,61,36,77,33,59,35,87,27,72,38,27,35,18,62,22,40,45,70,46,53,42,50,50,52,56,52,48,72,72,30,76,85,36,47,58,39,69,31,46,44,51,62,58,44,74,42,29,52,44,58,50,51,52,51,48,36,61,75,68,66,42,84,41,49,79,42,71,41,74,58,60,88,87,64,67,50,65,44,39,43,38,43,64,72,39,36,74,78,69,54,70,70,78,68,50,70,66,60,35,48,52,55,25,51,53,42,35,68,71,66,45,71,40,74,113,136,66,76,39,43,34,34,25,30,21,13,25,30,40,69,26,12,56,43,45,53,62,44,42,78,48,28,50,31,38,27,35,28,64,52,85,84,29,38,77,85,46,44,42,91,80,44,45,79,42,81,37,52,59,68,40,45,84,77,42,31,69,66,48,21,69,14,52,32,33,40,42,50,53,59,66,72,36,57,70,54,12,66,76,35,43,64,62,33,39,42,41,33,31,49,13,48,50,36,52,54,55,20,28,72,75,35,77,26,35,38,42,34,66,38,41,51,48,21,39,39,81,57,84,64,71,54,37,46,78,81,56,72,71,46,36,72,42,51,40,18,45,29,40,46,47,38,50,52,51,46,39,33,45,18,72,76,70,64,47,45,23,31,36,35,26,41,27,50,55,41,44,64,76,55,61,59,86,39,75,58,19,60,59,48,46,40,49,23,26,31,77,68,54,32,61,34,76,33,58,34,88,26,71,40,28,36,18,62,22,39,45,69,45,53,41,50,50,53,55,52,47,71,72,31,76,87,35,48,60,39,68,31,45,44,50,62,57,45,73,43,28,51,45,58,50,49,52,51,48,36,61,74,68,66,42,84,41,50,79,42,72,42,74,58,62,88,87,62,69,51,65,44,40,44,38,43,64,73,40,38,75,76,68,54,69,70,77,68,51,70,66,60,35,48,51,54,23,52,51,42,35,68,72,68,45,71,40,74,113